Protein AF-A0A522B582-F1 (afdb_monomer_lite)

Structure (mmCIF, N/CA/C/O backbone):
data_AF-A0A522B582-F1
#
_entry.id   AF-A0A522B582-F1
#
loop_
_atom_site.group_PDB
_atom_site.id
_atom_site.type_symbol
_atom_site.label_atom_id
_atom_site.label_alt_id
_atom_site.label_comp_id
_atom_site.label_asym_id
_atom_site.label_entity_id
_atom_site.label_seq_id
_atom_site.pdbx_PDB_ins_code
_atom_site.Cartn_x
_atom_site.Cartn_y
_atom_site.Cartn_z
_atom_site.occupancy
_atom_site.B_iso_or_equiv
_atom_site.auth_seq_id
_atom_site.auth_comp_id
_atom_site.auth_asym_id
_atom_site.auth_atom_id
_atom_site.pdbx_PDB_model_num
ATOM 1 N N . MET A 1 1 ? -62.703 -6.800 95.169 1.00 40.50 1 MET A N 1
ATOM 2 C CA . MET A 1 1 ? -62.752 -8.039 94.359 1.00 40.50 1 MET A CA 1
ATOM 3 C C . MET A 1 1 ? -63.497 -7.688 93.080 1.00 40.50 1 MET A C 1
ATOM 5 O O . MET A 1 1 ? -64.578 -7.146 93.219 1.00 40.50 1 MET A O 1
ATOM 9 N N . SER A 1 2 ? -63.044 -7.850 91.840 1.00 41.62 2 SER A N 1
ATOM 10 C CA . SER A 1 2 ? -61.787 -8.288 91.223 1.00 41.62 2 SER A CA 1
ATOM 11 C C . SER A 1 2 ? -61.872 -7.915 89.722 1.00 41.62 2 SER A C 1
ATOM 13 O O . SER A 1 2 ? -62.967 -7.958 89.175 1.00 41.62 2 SER A O 1
ATOM 15 N N . THR A 1 3 ? -60.722 -7.594 89.100 1.00 45.06 3 THR A N 1
ATOM 16 C CA . THR A 1 3 ? -60.291 -7.873 87.692 1.00 45.06 3 THR A CA 1
ATOM 17 C C . THR A 1 3 ? -61.199 -7.471 86.508 1.00 45.06 3 THR A C 1
ATOM 19 O O . THR A 1 3 ? -62.309 -7.958 86.383 1.00 45.06 3 THR A O 1
ATOM 22 N N . SER A 1 4 ? -60.784 -6.545 85.628 1.00 48.09 4 SER A N 1
ATOM 23 C CA . SER A 1 4 ? -59.820 -6.662 84.495 1.00 48.09 4 SER A CA 1
ATOM 24 C C . SER A 1 4 ? -60.495 -7.023 83.161 1.00 48.09 4 SER A C 1
ATOM 26 O O . SER A 1 4 ? -61.128 -8.069 83.079 1.00 48.09 4 SER A O 1
ATOM 28 N N . CYS A 1 5 ? -60.291 -6.209 82.115 1.00 44.94 5 CYS A N 1
ATOM 29 C CA . CYS A 1 5 ? -59.642 -6.639 80.862 1.00 44.94 5 CYS A CA 1
ATOM 30 C C . CYS A 1 5 ? -59.528 -5.478 79.858 1.00 44.94 5 CYS A C 1
ATOM 32 O O . CYS A 1 5 ? -60.521 -4.912 79.407 1.00 44.94 5 CYS A O 1
ATOM 34 N N . SER A 1 6 ? -58.285 -5.161 79.497 1.00 48.84 6 SER A N 1
ATOM 35 C CA . SER A 1 6 ? -57.884 -4.317 78.375 1.00 48.84 6 SER A CA 1
ATOM 36 C C . SER A 1 6 ? -57.717 -5.176 77.113 1.00 48.84 6 SER A C 1
ATOM 38 O O . SER A 1 6 ? -57.029 -6.194 77.133 1.00 48.84 6 SER A O 1
ATOM 40 N N . GLY A 1 7 ? -58.335 -4.769 76.003 1.00 43.06 7 GLY A N 1
ATOM 41 C CA . GLY A 1 7 ? -58.133 -5.368 74.680 1.00 43.06 7 GLY A CA 1
ATOM 42 C C . GLY A 1 7 ? -57.286 -4.449 73.802 1.00 43.06 7 GLY A C 1
ATOM 43 O O . GLY A 1 7 ? -57.748 -3.380 73.414 1.00 43.06 7 GLY A O 1
ATOM 44 N N . GLY A 1 8 ? -56.046 -4.848 73.509 1.00 46.38 8 GLY A N 1
ATOM 45 C CA . GLY A 1 8 ? -55.185 -4.193 72.517 1.00 46.38 8 GLY A CA 1
ATOM 46 C C . GLY A 1 8 ? -55.428 -4.742 71.099 1.00 46.38 8 GLY A C 1
ATOM 47 O O . GLY A 1 8 ? -55.759 -5.922 70.963 1.00 46.38 8 GLY A O 1
ATOM 48 N N . PRO A 1 9 ? -55.273 -3.933 70.034 1.00 49.25 9 PRO A N 1
ATOM 49 C CA . PRO A 1 9 ? -55.568 -4.358 68.668 1.00 49.25 9 PRO A CA 1
ATOM 50 C C . PRO A 1 9 ? -54.479 -5.281 68.100 1.00 49.25 9 PRO A C 1
ATOM 52 O O . PRO A 1 9 ? -53.284 -4.993 68.154 1.00 49.25 9 PRO A O 1
ATOM 55 N N . SER A 1 10 ? -54.918 -6.401 67.527 1.00 47.91 10 SER A N 1
ATOM 56 C CA . SER A 1 10 ? -54.086 -7.417 66.885 1.00 47.91 10 SER A CA 1
ATOM 57 C C . SER A 1 10 ? -53.445 -6.891 65.595 1.00 47.91 10 SER A C 1
ATOM 59 O O . SER A 1 10 ? -54.134 -6.529 64.643 1.00 47.91 10 SER A O 1
ATOM 61 N N . GLY A 1 11 ? -52.111 -6.884 65.545 1.00 45.19 11 GLY A N 1
ATOM 62 C CA . GLY A 1 11 ? -51.347 -6.596 64.333 1.00 45.19 11 GLY A CA 1
ATOM 63 C C . GLY A 1 11 ? -51.534 -7.696 63.287 1.00 45.19 11 GLY A C 1
ATOM 64 O O . GLY A 1 11 ? -51.124 -8.837 63.495 1.00 45.19 11 GLY A O 1
ATOM 65 N N . ALA A 1 12 ? -52.144 -7.353 62.153 1.00 50.50 12 ALA A N 1
ATOM 66 C CA . ALA A 1 12 ? -52.315 -8.252 61.019 1.00 50.50 12 ALA A CA 1
ATOM 67 C C . ALA A 1 12 ? -50.949 -8.647 60.423 1.00 50.50 12 ALA A C 1
ATOM 69 O O . ALA A 1 12 ? -50.246 -7.839 59.811 1.00 50.50 12 ALA A O 1
ATOM 70 N N . THR A 1 13 ? -50.556 -9.907 60.593 1.00 55.69 13 THR A N 1
ATOM 71 C CA . THR A 1 13 ? -49.362 -10.487 59.978 1.00 55.69 13 THR A CA 1
ATOM 72 C C . THR A 1 13 ? -49.676 -10.912 58.539 1.00 55.69 13 THR A C 1
ATOM 74 O O . THR A 1 13 ? -50.497 -11.786 58.286 1.00 55.69 13 THR A O 1
ATOM 77 N N . LEU A 1 14 ? -49.026 -10.271 57.560 1.00 52.72 14 LEU A N 1
ATOM 78 C CA . LEU A 1 14 ? -49.115 -10.653 56.142 1.00 52.72 14 LEU A CA 1
ATOM 79 C C . LEU A 1 14 ? -48.757 -12.147 55.932 1.00 52.72 14 LEU A C 1
ATOM 81 O O . LEU A 1 14 ? -47.804 -12.618 56.562 1.00 52.72 14 LEU A O 1
ATOM 85 N N . PRO A 1 15 ? -49.439 -12.873 55.018 1.00 58.31 15 PRO A N 1
ATOM 86 C CA . PRO A 1 15 ? -49.222 -14.303 54.781 1.00 58.31 15 PRO A CA 1
ATOM 87 C C . PRO A 1 15 ? -47.786 -14.611 54.304 1.00 58.31 15 PRO A C 1
ATOM 89 O O . PRO A 1 15 ? -47.193 -13.805 53.575 1.00 58.31 15 PRO A O 1
ATOM 92 N N . PRO A 1 16 ? -47.214 -15.779 54.664 1.00 62.91 16 PRO A N 1
ATOM 93 C CA . PRO A 1 16 ? -45.794 -16.110 54.470 1.00 62.91 16 PRO A CA 1
ATOM 94 C C . PRO A 1 16 ? -45.323 -16.023 53.008 1.00 62.91 16 PRO A C 1
ATOM 96 O O . PRO A 1 16 ? -44.198 -15.595 52.751 1.00 62.91 16 PRO A O 1
ATOM 99 N N . MET A 1 17 ? -46.201 -16.307 52.039 1.00 62.75 17 MET A N 1
ATOM 100 C CA . MET A 1 17 ? -45.895 -16.199 50.603 1.00 62.75 17 MET A CA 1
ATOM 101 C C . MET A 1 17 ? -45.661 -14.752 50.139 1.00 62.75 17 MET A C 1
ATOM 103 O O . MET A 1 17 ? -44.809 -14.509 49.288 1.00 62.75 17 MET A O 1
ATOM 107 N N . ARG A 1 18 ? -46.357 -13.764 50.726 1.00 66.94 18 ARG A N 1
ATOM 108 C CA . ARG A 1 18 ? -46.139 -12.341 50.404 1.00 66.94 18 ARG A CA 1
ATOM 109 C C . ARG A 1 18 ? -44.820 -11.831 50.979 1.00 66.94 18 ARG A C 1
ATOM 111 O O . ARG A 1 18 ? -44.160 -11.020 50.343 1.00 66.94 18 ARG A O 1
ATOM 118 N N . ARG A 1 19 ? -44.412 -12.323 52.155 1.00 66.69 19 ARG A N 1
ATOM 119 C CA . ARG A 1 19 ? -43.117 -11.976 52.764 1.00 66.69 19 ARG A CA 1
ATOM 120 C C . ARG A 1 19 ? -41.945 -12.538 51.961 1.00 66.69 19 ARG A C 1
ATOM 122 O O . ARG A 1 19 ? -40.995 -11.801 51.719 1.00 66.69 19 ARG A O 1
ATOM 129 N N . ALA A 1 20 ? -42.044 -13.788 51.503 1.00 67.75 20 ALA A N 1
ATOM 130 C CA . ALA A 1 20 ? -41.040 -14.398 50.633 1.00 67.75 20 ALA A CA 1
ATOM 131 C C . ALA A 1 20 ? -40.915 -13.644 49.299 1.00 67.75 20 ALA A C 1
ATOM 133 O O . ALA A 1 20 ? -39.818 -13.229 48.950 1.00 67.75 20 ALA A O 1
ATOM 134 N N . LEU A 1 21 ? -42.034 -13.353 48.622 1.00 77.69 21 LEU A N 1
ATOM 135 C CA . LEU A 1 21 ? -42.037 -12.599 47.362 1.00 77.69 21 LEU A CA 1
ATOM 136 C C . LEU A 1 21 ? -41.421 -11.197 47.507 1.00 77.69 21 LEU A C 1
ATOM 138 O O . LEU A 1 21 ? -40.607 -10.790 46.682 1.00 77.69 21 LEU A O 1
ATOM 142 N N . VAL A 1 22 ? -41.780 -10.461 48.565 1.00 72.81 22 VAL A N 1
ATOM 143 C CA . VAL A 1 22 ? -41.224 -9.123 48.835 1.00 72.81 22 VAL A CA 1
ATOM 144 C C . VAL A 1 22 ? -39.727 -9.195 49.143 1.00 72.81 22 VAL A C 1
ATOM 146 O O . VAL A 1 22 ? -38.979 -8.319 48.711 1.00 72.81 22 VAL A O 1
ATOM 149 N N . LEU A 1 23 ? -39.272 -10.228 49.858 1.00 69.00 23 LEU A N 1
ATOM 150 C CA . LEU A 1 23 ? -37.853 -10.438 50.136 1.00 69.00 23 LEU A CA 1
ATOM 151 C C . LEU A 1 23 ? -37.077 -10.755 48.851 1.00 69.00 23 LEU A C 1
ATOM 153 O O . LEU A 1 23 ? -36.057 -10.120 48.601 1.00 69.00 23 LEU A O 1
ATOM 157 N N . THR A 1 24 ? -37.582 -11.663 48.010 1.00 66.06 24 THR A N 1
ATOM 158 C CA . THR A 1 24 ? -36.965 -11.991 46.717 1.00 66.06 24 THR A CA 1
ATOM 159 C C . THR A 1 24 ? -36.881 -10.754 45.828 1.00 66.06 24 THR A C 1
ATOM 161 O O . THR A 1 24 ? -35.805 -10.444 45.331 1.00 66.06 24 THR A O 1
ATOM 164 N N . LEU A 1 25 ? -37.966 -9.978 45.713 1.00 68.69 25 LEU A N 1
ATOM 165 C CA . LEU A 1 25 ? -37.990 -8.749 44.915 1.00 68.69 25 LEU A CA 1
ATOM 166 C C . LEU A 1 25 ? -36.967 -7.714 45.417 1.00 68.69 25 LEU A C 1
ATOM 168 O O . LEU A 1 25 ? -36.280 -7.089 44.613 1.00 68.69 25 LEU A O 1
ATOM 172 N N . ARG A 1 26 ? -36.831 -7.552 46.742 1.00 60.34 26 ARG A N 1
ATOM 173 C CA . ARG A 1 26 ? -35.836 -6.652 47.353 1.00 60.34 26 ARG A CA 1
ATOM 174 C C . ARG A 1 26 ? -34.407 -7.112 47.084 1.00 60.34 26 ARG A C 1
ATOM 176 O O . ARG A 1 26 ? -33.578 -6.286 46.721 1.00 60.34 26 ARG A O 1
ATOM 183 N N . VAL A 1 27 ? -34.122 -8.407 47.225 1.00 64.06 27 VAL A N 1
ATOM 184 C CA . VAL A 1 27 ? -32.792 -8.972 46.941 1.00 64.06 27 VAL A CA 1
ATOM 185 C C . VAL A 1 27 ? -32.438 -8.801 45.464 1.00 64.06 27 VAL A C 1
ATOM 187 O O . VAL A 1 27 ? -31.344 -8.335 45.150 1.00 64.06 27 VAL A O 1
ATOM 190 N N . THR A 1 28 ? -33.370 -9.087 44.551 1.00 72.44 28 THR A N 1
ATOM 191 C CA . THR A 1 28 ? -33.169 -8.876 43.111 1.00 72.44 28 THR A CA 1
ATOM 192 C C . THR A 1 28 ? -32.951 -7.400 42.777 1.00 72.44 28 THR A C 1
ATOM 194 O O . THR A 1 28 ? -32.063 -7.085 41.990 1.00 72.44 28 THR A O 1
ATOM 197 N N . ALA A 1 29 ? -33.701 -6.484 43.397 1.00 61.97 29 ALA A N 1
ATOM 198 C CA . ALA A 1 29 ? -33.530 -5.046 43.192 1.00 61.97 29 ALA A CA 1
ATOM 199 C C . ALA A 1 29 ? -32.166 -4.536 43.690 1.00 61.97 29 ALA A C 1
ATOM 201 O O . ALA A 1 29 ? -31.517 -3.758 42.995 1.00 61.97 29 ALA A O 1
ATOM 202 N N . VAL A 1 30 ? -31.700 -5.001 44.855 1.00 61.84 30 VAL A N 1
ATOM 203 C CA . VAL A 1 30 ? -30.366 -4.659 45.381 1.00 61.84 30 VAL A CA 1
ATOM 204 C C . VAL A 1 30 ? -29.268 -5.205 44.469 1.00 61.84 30 VAL A C 1
ATOM 206 O O . VAL A 1 30 ? -28.339 -4.474 44.139 1.00 61.84 30 VAL A O 1
ATOM 209 N N . LEU A 1 31 ? -29.389 -6.449 43.996 1.00 66.38 31 LEU A N 1
ATOM 210 C CA . LEU A 1 31 ? -28.423 -7.030 43.063 1.00 66.38 31 LEU A CA 1
ATOM 211 C C . LEU A 1 31 ? -28.389 -6.264 41.731 1.00 66.38 31 LEU A C 1
ATOM 213 O O . LEU A 1 31 ? -27.311 -5.979 41.213 1.00 66.38 31 LEU A O 1
ATOM 217 N N . ALA A 1 32 ? -29.554 -5.873 41.210 1.00 66.19 32 ALA A N 1
ATOM 218 C CA . ALA A 1 32 ? -29.654 -5.046 40.012 1.00 66.19 32 ALA A CA 1
ATOM 219 C C . ALA A 1 32 ? -29.005 -3.667 40.213 1.00 66.19 32 ALA A C 1
ATOM 221 O O . ALA A 1 32 ? -28.300 -3.198 39.322 1.00 66.19 32 ALA A O 1
ATOM 222 N N . LEU A 1 33 ? -29.182 -3.042 41.384 1.00 64.00 33 LEU A N 1
ATOM 223 C CA . LEU A 1 33 ? -28.538 -1.773 41.726 1.00 64.00 33 LEU A CA 1
ATOM 224 C C . LEU A 1 33 ? -27.015 -1.915 41.817 1.00 64.00 33 LEU A C 1
ATOM 226 O O . LEU A 1 33 ? -26.304 -1.068 41.291 1.00 64.00 33 LEU A O 1
ATOM 230 N N . VAL A 1 34 ? -26.504 -2.987 42.428 1.00 60.41 34 VAL A N 1
ATOM 231 C CA . VAL A 1 34 ? -25.058 -3.258 42.497 1.00 60.41 34 VAL A CA 1
ATOM 232 C C . VAL A 1 34 ? -24.473 -3.430 41.096 1.00 60.41 34 VAL A C 1
ATOM 234 O O . VAL A 1 34 ? -23.466 -2.803 40.778 1.00 60.41 34 VAL A O 1
ATOM 237 N N . VAL A 1 35 ? -25.127 -4.213 40.231 1.00 62.41 35 VAL A N 1
ATOM 238 C CA . VAL A 1 35 ? -24.711 -4.368 38.828 1.00 62.41 35 VAL A CA 1
ATOM 239 C C . VAL A 1 35 ? -24.776 -3.029 38.091 1.00 62.41 35 VAL A C 1
ATOM 241 O O . VAL A 1 35 ? -23.852 -2.710 37.347 1.00 62.41 35 VAL A O 1
ATOM 244 N N . ALA A 1 36 ? -25.813 -2.218 38.318 1.00 63.47 36 ALA A N 1
ATOM 245 C CA . ALA A 1 36 ? -25.959 -0.903 37.698 1.00 63.47 36 ALA A CA 1
ATOM 246 C C . ALA A 1 36 ? -24.872 0.087 38.151 1.00 63.47 36 ALA A C 1
ATOM 248 O O . ALA A 1 36 ? -24.271 0.741 37.305 1.00 63.47 36 ALA A O 1
ATOM 249 N N . VAL A 1 37 ? -24.578 0.167 39.453 1.00 66.62 37 VAL A N 1
ATOM 250 C CA . VAL A 1 37 ? -23.528 1.036 40.011 1.00 66.62 37 VAL A CA 1
ATOM 251 C C . VAL A 1 37 ? -22.146 0.582 39.547 1.00 66.62 37 VAL A C 1
ATOM 253 O O . VAL A 1 37 ? -21.366 1.411 39.087 1.00 66.62 37 VAL A O 1
ATOM 256 N N . TRP A 1 38 ? -21.851 -0.721 39.586 1.00 76.50 38 TRP A N 1
ATOM 257 C CA . TRP A 1 38 ? -20.585 -1.258 39.073 1.00 76.50 38 TRP A CA 1
ATOM 258 C C . TRP A 1 38 ? -20.436 -0.954 37.580 1.00 76.50 38 TRP A C 1
ATOM 260 O O . TRP A 1 38 ? -19.401 -0.452 37.151 1.00 76.50 38 TRP A O 1
ATOM 270 N N . THR A 1 39 ? -21.495 -1.157 36.792 1.00 68.56 39 THR A N 1
ATOM 271 C CA . THR A 1 39 ? -21.493 -0.806 35.366 1.00 68.56 39 THR A CA 1
ATOM 272 C C . THR A 1 39 ? -21.286 0.694 35.161 1.00 68.56 39 THR A C 1
ATOM 274 O O . THR A 1 39 ? -20.502 1.075 34.303 1.00 68.56 39 THR A O 1
ATOM 277 N N . ALA A 1 40 ? -21.927 1.559 35.951 1.00 71.19 40 ALA A N 1
ATOM 278 C CA . ALA A 1 40 ? -21.764 3.007 35.841 1.00 71.19 40 ALA A CA 1
ATOM 279 C C . ALA A 1 40 ? -20.323 3.452 36.139 1.00 71.19 40 ALA A C 1
ATOM 281 O O . ALA A 1 40 ? -19.753 4.214 35.362 1.00 71.19 40 ALA A O 1
ATOM 282 N N . VAL A 1 41 ? -19.714 2.933 37.211 1.00 73.25 41 VAL A N 1
ATOM 283 C CA . VAL A 1 41 ? -18.305 3.199 37.547 1.00 73.25 41 VAL A CA 1
ATOM 284 C C . VAL A 1 41 ? -17.384 2.701 36.435 1.00 73.25 41 VAL A C 1
ATOM 286 O O . VAL A 1 41 ? -16.516 3.447 35.988 1.00 73.25 41 VAL A O 1
ATOM 289 N N . ALA A 1 42 ? -17.611 1.480 35.937 1.00 76.06 42 ALA A N 1
ATOM 290 C CA . ALA A 1 42 ? -16.847 0.928 34.825 1.00 76.06 42 ALA A CA 1
ATOM 291 C C . ALA A 1 42 ? -16.945 1.826 33.581 1.00 76.06 42 ALA A C 1
ATOM 293 O O . ALA A 1 42 ? -15.919 2.196 33.023 1.00 76.06 42 ALA A O 1
ATOM 294 N N . MET A 1 43 ? -18.151 2.251 33.193 1.00 78.50 43 MET A N 1
ATOM 295 C CA . MET A 1 43 ? -18.382 3.084 32.007 1.00 78.50 43 MET A CA 1
ATOM 296 C C . MET A 1 43 ? -17.742 4.475 32.097 1.00 78.50 43 MET A C 1
ATOM 298 O O . MET A 1 43 ? -17.266 4.975 31.081 1.00 78.50 43 MET A O 1
ATOM 302 N N . VAL A 1 44 ? -17.712 5.102 33.281 1.00 81.06 44 VAL A N 1
ATOM 303 C CA . VAL A 1 44 ? -17.022 6.393 33.466 1.00 81.06 44 VAL A CA 1
ATOM 304 C C . VAL A 1 44 ? -15.519 6.223 33.290 1.00 81.06 44 VAL A C 1
ATOM 306 O O . VAL A 1 44 ? -14.923 6.971 32.529 1.00 81.06 44 VAL A O 1
ATOM 309 N N . THR A 1 45 ? -14.922 5.209 33.920 1.00 84.12 45 THR A N 1
ATOM 310 C CA . THR A 1 45 ? -13.485 4.949 33.749 1.00 84.12 45 THR A CA 1
ATOM 311 C C . THR A 1 45 ? -13.147 4.625 32.295 1.00 84.12 45 THR A C 1
ATOM 313 O O . THR A 1 45 ? -12.306 5.295 31.704 1.00 84.12 45 THR A O 1
ATOM 316 N N . 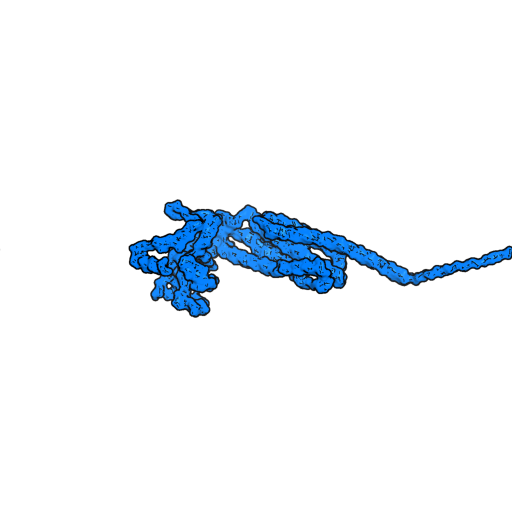VAL A 1 46 ? -13.915 3.721 31.670 1.00 88.56 46 VAL A N 1
ATOM 317 C CA . VAL A 1 46 ? -13.736 3.313 30.270 1.00 88.56 46 VAL A CA 1
ATOM 318 C C . VAL A 1 46 ? -13.780 4.511 29.329 1.00 88.56 46 VAL A C 1
ATOM 320 O O . VAL A 1 46 ? -13.032 4.546 28.361 1.00 88.56 46 VAL A O 1
ATOM 323 N N . ARG A 1 47 ? -14.624 5.512 29.598 1.00 88.69 47 ARG A N 1
ATOM 324 C CA . ARG A 1 47 ? -14.642 6.748 28.807 1.00 88.69 47 ARG A CA 1
ATOM 325 C C . ARG A 1 47 ? -13.288 7.459 28.839 1.00 88.69 47 ARG A C 1
ATOM 327 O O . ARG A 1 47 ? -12.822 7.881 27.786 1.00 88.69 47 ARG A O 1
ATOM 334 N N . ASP A 1 48 ? -12.686 7.599 30.014 1.00 88.62 48 ASP A N 1
ATOM 335 C CA . ASP A 1 48 ? -11.408 8.293 30.183 1.00 88.62 48 ASP A CA 1
ATOM 336 C C . ASP A 1 48 ? -10.246 7.483 29.592 1.00 88.62 48 ASP A C 1
ATOM 338 O O . ASP A 1 48 ? -9.328 8.062 29.015 1.00 88.62 48 ASP A O 1
ATOM 342 N N . GLU A 1 49 ? -10.283 6.150 29.704 1.00 90.94 49 GLU A N 1
ATOM 343 C CA . GLU A 1 49 ? -9.326 5.261 29.026 1.00 90.94 49 GLU A CA 1
ATOM 344 C C . GLU A 1 49 ? -9.456 5.349 27.496 1.00 90.94 49 GLU A C 1
ATOM 346 O O . GLU A 1 49 ? -8.455 5.480 26.799 1.00 90.94 49 GLU A O 1
ATOM 351 N N . LEU A 1 50 ? -10.678 5.343 26.952 1.00 90.69 50 LEU A N 1
ATOM 352 C CA . LEU A 1 50 ? -10.902 5.473 25.508 1.00 90.69 50 LEU A CA 1
ATOM 353 C C . LEU A 1 50 ? -10.519 6.857 24.972 1.00 90.69 50 LEU A C 1
ATOM 355 O O . LEU A 1 50 ? -10.048 6.952 23.842 1.00 90.69 50 LEU A O 1
ATOM 359 N N . ALA A 1 51 ? -10.697 7.917 25.764 1.00 90.94 51 ALA A N 1
ATOM 360 C CA . ALA A 1 51 ? -10.224 9.252 25.409 1.00 90.94 51 ALA A CA 1
ATOM 361 C C . ALA A 1 51 ? -8.691 9.291 25.333 1.00 90.94 51 ALA A C 1
ATOM 363 O O . ALA A 1 51 ? -8.150 9.690 24.309 1.00 90.94 51 ALA A O 1
ATOM 364 N N . ARG A 1 52 ? -7.993 8.773 26.354 1.00 93.19 52 ARG A N 1
ATOM 365 C CA . ARG A 1 52 ? -6.524 8.665 26.348 1.00 93.19 52 ARG A CA 1
ATOM 366 C C . ARG A 1 52 ? -6.005 7.796 25.204 1.00 93.19 52 ARG A C 1
ATOM 368 O O . ARG A 1 52 ? -5.030 8.163 24.557 1.00 93.19 52 ARG A O 1
ATOM 375 N N . ALA A 1 53 ? -6.670 6.675 24.926 1.00 91.00 53 ALA A N 1
ATOM 376 C CA . ALA A 1 53 ? -6.334 5.824 23.792 1.00 91.00 53 ALA A CA 1
ATOM 377 C C . ALA A 1 53 ? -6.468 6.570 22.461 1.00 91.00 53 ALA A C 1
ATOM 379 O O . ALA A 1 53 ? -5.593 6.460 21.609 1.00 91.00 53 ALA A O 1
ATOM 380 N N . ARG A 1 54 ? -7.547 7.340 22.286 1.00 90.44 54 ARG A N 1
ATOM 381 C CA . ARG A 1 54 ? -7.754 8.163 21.095 1.00 90.44 54 ARG A CA 1
ATOM 382 C C . ARG A 1 54 ? -6.668 9.228 20.955 1.00 90.44 54 ARG A C 1
ATOM 384 O O . ARG A 1 54 ? -6.091 9.329 19.881 1.00 90.44 54 ARG A O 1
ATOM 391 N N . ASP A 1 55 ? -6.364 9.965 22.018 1.00 93.06 55 ASP A N 1
ATOM 392 C CA . ASP A 1 55 ? -5.320 10.996 21.996 1.00 93.06 55 ASP A CA 1
ATOM 393 C C . ASP A 1 55 ? -3.951 10.384 21.642 1.00 93.06 55 ASP A C 1
ATOM 395 O O . ASP A 1 55 ? -3.186 10.950 20.863 1.00 93.06 55 ASP A O 1
ATOM 399 N N . ALA A 1 56 ? -3.654 9.186 22.160 1.00 88.69 56 ALA A N 1
ATOM 400 C CA . ALA A 1 56 ? -2.448 8.442 21.813 1.00 88.69 56 ALA A CA 1
ATOM 401 C C . ALA A 1 56 ? -2.446 7.961 20.349 1.00 88.69 56 ALA A C 1
ATOM 403 O O . ALA A 1 56 ? -1.402 8.005 19.705 1.00 88.69 56 ALA A O 1
ATOM 404 N N . LEU A 1 57 ? -3.590 7.547 19.791 1.00 86.69 57 LEU A N 1
ATOM 405 C CA . LEU A 1 57 ? -3.713 7.189 18.371 1.00 86.69 57 LEU A CA 1
ATOM 406 C C . LEU A 1 57 ? -3.554 8.402 17.446 1.00 86.69 57 LEU A C 1
ATOM 408 O O . LEU A 1 57 ? -2.868 8.303 16.431 1.00 86.69 57 LEU A O 1
ATOM 412 N N . GLU A 1 58 ? -4.136 9.547 17.807 1.00 87.25 58 GLU A N 1
ATOM 413 C CA . GLU A 1 58 ? -3.951 10.810 17.083 1.00 87.25 58 GLU A CA 1
ATOM 414 C C . GLU A 1 58 ? -2.470 11.228 17.119 1.00 87.25 58 GLU A C 1
ATOM 416 O O . GLU A 1 58 ? -1.875 11.490 16.075 1.00 87.25 58 GLU A O 1
ATOM 421 N N . ALA A 1 59 ? -1.817 11.146 18.283 1.00 88.31 59 ALA A N 1
ATOM 422 C CA . ALA A 1 59 ? -0.382 11.400 18.403 1.00 88.31 59 ALA A CA 1
ATOM 423 C C . ALA A 1 59 ? 0.486 10.394 17.623 1.00 88.31 59 ALA A C 1
ATOM 425 O O . ALA A 1 59 ? 1.528 10.774 17.096 1.00 88.31 59 ALA A O 1
ATOM 426 N N . ALA A 1 60 ? 0.080 9.122 17.530 1.00 82.31 60 ALA A N 1
ATOM 427 C CA . ALA A 1 60 ? 0.782 8.118 16.727 1.00 82.31 60 ALA A CA 1
ATOM 428 C C . ALA A 1 60 ? 0.715 8.438 15.228 1.00 82.31 60 ALA A C 1
ATOM 430 O O . ALA A 1 60 ? 1.679 8.197 14.504 1.00 82.31 60 ALA A O 1
ATOM 431 N N . ARG A 1 61 ? -0.417 8.981 14.768 1.00 78.62 61 ARG A N 1
ATOM 432 C CA . ARG A 1 61 ? -0.623 9.401 13.379 1.00 78.62 61 ARG A CA 1
ATOM 433 C C . ARG A 1 61 ? 0.217 10.625 13.014 1.00 78.62 61 ARG A C 1
ATOM 435 O O . ARG A 1 61 ? 0.740 10.680 11.905 1.00 78.62 61 ARG A O 1
ATOM 442 N N . ASP A 1 62 ? 0.348 11.567 13.941 1.00 87.06 62 ASP A N 1
ATOM 443 C CA . ASP A 1 62 ? 1.104 12.812 13.752 1.00 87.06 62 ASP A CA 1
ATOM 444 C C . ASP A 1 62 ? 2.600 12.670 14.104 1.00 87.06 62 ASP A C 1
ATOM 446 O O . ASP A 1 62 ? 3.360 13.641 14.046 1.00 87.06 62 ASP A O 1
ATOM 450 N N . ALA A 1 63 ? 3.038 11.464 14.476 1.00 83.62 63 ALA A N 1
ATOM 451 C CA . ALA A 1 63 ? 4.413 11.185 14.858 1.00 83.62 63 ALA A CA 1
ATOM 452 C C . ALA A 1 63 ? 5.388 11.419 13.693 1.00 83.62 63 ALA A C 1
ATOM 454 O O . ALA A 1 63 ? 5.160 11.018 12.551 1.00 83.62 63 ALA A O 1
ATOM 455 N N . SER A 1 64 ? 6.536 12.024 13.999 1.00 82.56 64 SER A N 1
ATOM 456 C CA . SER A 1 64 ? 7.570 12.358 13.008 1.00 82.56 64 SER A CA 1
ATOM 457 C C . SER A 1 64 ? 8.528 11.204 12.692 1.00 82.56 64 SER A C 1
ATOM 459 O O . SER A 1 64 ? 9.367 11.324 11.800 1.00 82.56 64 SER A O 1
ATOM 461 N N . SER A 1 65 ? 8.433 10.091 13.425 1.00 84.56 65 SER A N 1
ATOM 462 C CA . SER A 1 65 ? 9.262 8.899 13.233 1.00 84.56 65 SER A CA 1
ATOM 463 C C . SER A 1 65 ? 8.502 7.621 13.584 1.00 84.56 65 SER A C 1
ATOM 465 O O . SER A 1 65 ? 7.563 7.639 14.383 1.00 84.56 65 SER A O 1
ATOM 467 N N . THR A 1 66 ? 8.951 6.493 13.029 1.00 82.94 66 THR A N 1
ATOM 468 C CA . THR A 1 66 ? 8.425 5.152 13.334 1.00 82.94 66 THR A CA 1
ATOM 469 C C . THR A 1 66 ? 8.565 4.800 14.815 1.00 82.94 66 THR A C 1
ATOM 471 O O . THR A 1 66 ? 7.643 4.231 15.395 1.00 82.94 66 THR A O 1
ATOM 474 N N . ALA A 1 67 ? 9.678 5.192 15.442 1.00 86.94 67 ALA A N 1
ATOM 475 C CA . ALA A 1 67 ? 9.937 4.949 16.858 1.00 86.94 67 ALA A CA 1
ATOM 476 C C . ALA A 1 67 ? 8.948 5.694 17.774 1.00 86.94 67 ALA A C 1
ATOM 478 O O . ALA A 1 67 ? 8.394 5.090 18.693 1.00 86.94 67 ALA A O 1
ATOM 479 N N . ASP A 1 68 ? 8.683 6.981 17.512 1.00 87.88 68 ASP A N 1
ATOM 480 C CA . ASP A 1 68 ? 7.685 7.753 18.273 1.00 87.88 68 ASP A CA 1
ATOM 481 C C . ASP A 1 68 ? 6.279 7.173 18.063 1.00 87.88 68 ASP A C 1
ATOM 483 O O . ASP A 1 68 ? 5.589 6.862 19.035 1.00 87.88 68 ASP A O 1
ATOM 487 N N . ALA A 1 69 ? 5.897 6.879 16.814 1.00 85.00 69 ALA A N 1
ATOM 488 C CA . ALA A 1 69 ? 4.623 6.227 16.505 1.00 85.00 69 ALA A CA 1
ATOM 489 C C . ALA A 1 69 ? 4.446 4.906 17.278 1.00 85.00 69 ALA A C 1
ATOM 491 O O . ALA A 1 69 ? 3.381 4.643 17.838 1.00 85.00 69 ALA A O 1
ATOM 492 N N . GLN A 1 70 ? 5.498 4.089 17.378 1.00 89.44 70 GLN A N 1
ATOM 493 C CA . GLN A 1 70 ? 5.463 2.816 18.098 1.00 89.44 70 GLN A CA 1
ATOM 494 C C . GLN A 1 70 ? 5.266 2.987 19.611 1.00 89.44 70 GLN A C 1
ATOM 496 O O . GLN A 1 70 ? 4.535 2.197 20.222 1.00 89.44 70 GLN A O 1
ATOM 501 N N . VAL A 1 71 ? 5.870 4.011 20.222 1.00 92.44 71 VAL A N 1
ATOM 502 C CA . VAL A 1 71 ? 5.632 4.351 21.635 1.00 92.44 71 VAL A CA 1
ATOM 503 C C . VAL A 1 71 ? 4.167 4.739 21.839 1.00 92.44 71 VAL A C 1
ATOM 505 O O . VAL A 1 71 ? 3.495 4.159 22.690 1.00 92.44 71 VAL A O 1
ATOM 508 N N . ARG A 1 72 ? 3.630 5.630 20.999 1.00 89.56 72 ARG A N 1
ATOM 509 C CA . ARG A 1 72 ? 2.231 6.083 21.091 1.00 89.56 72 ARG A CA 1
ATOM 510 C C . ARG A 1 72 ? 1.218 4.960 20.875 1.00 89.56 72 ARG A C 1
ATOM 512 O O . ARG A 1 72 ? 0.237 4.869 21.610 1.00 89.56 72 ARG A O 1
ATOM 519 N N . LEU A 1 73 ? 1.471 4.053 19.930 1.00 89.38 73 LEU A N 1
ATOM 520 C CA . LEU A 1 73 ? 0.636 2.863 19.745 1.00 89.38 73 LEU A CA 1
ATOM 521 C C . LEU A 1 73 ? 0.695 1.922 20.951 1.00 89.38 73 LEU A C 1
ATOM 523 O O . LEU A 1 73 ? -0.308 1.296 21.278 1.00 89.38 73 LEU A O 1
ATOM 527 N N . THR A 1 74 ? 1.840 1.829 21.630 1.00 95.69 74 THR A N 1
ATOM 528 C CA . THR A 1 74 ? 1.969 1.029 22.858 1.00 95.69 74 THR A CA 1
ATOM 529 C C . THR A 1 74 ? 1.125 1.619 23.991 1.00 95.69 74 THR A C 1
ATOM 531 O O . THR A 1 74 ? 0.427 0.870 24.681 1.00 95.69 74 THR A O 1
ATOM 534 N N . ASP A 1 75 ? 1.124 2.945 24.140 1.00 94.19 75 ASP A N 1
ATOM 535 C CA . ASP A 1 75 ? 0.268 3.647 25.102 1.00 94.19 75 ASP A CA 1
ATOM 536 C C . ASP A 1 75 ? -1.218 3.419 24.783 1.00 94.19 75 ASP A C 1
ATOM 538 O O . ASP A 1 75 ? -1.983 2.985 25.648 1.00 94.19 75 ASP A O 1
ATOM 542 N N . ALA A 1 76 ? -1.621 3.610 23.522 1.00 90.62 76 ALA A N 1
ATOM 543 C CA . ALA A 1 76 ? -2.992 3.369 23.073 1.00 90.62 76 ALA A CA 1
ATOM 544 C C . ALA A 1 76 ? -3.440 1.916 23.308 1.00 90.62 76 ALA A C 1
ATOM 546 O O . ALA A 1 76 ? -4.544 1.668 23.796 1.00 90.62 76 ALA A O 1
ATOM 547 N N . GLU A 1 77 ? -2.582 0.944 22.990 1.00 95.38 77 GLU A N 1
ATOM 548 C CA . GLU A 1 77 ? -2.836 -0.485 23.191 1.00 95.38 77 GLU A CA 1
ATOM 549 C C . GLU A 1 77 ? -3.048 -0.809 24.676 1.00 95.38 77 GLU A C 1
ATOM 551 O O . GLU A 1 77 ? -3.959 -1.565 25.022 1.00 95.38 77 GLU A O 1
ATOM 556 N N . SER A 1 78 ? -2.243 -0.216 25.561 1.00 96.88 78 SER A N 1
ATOM 557 C CA . SER A 1 78 ? -2.382 -0.361 27.013 1.00 96.88 78 SER A CA 1
ATOM 558 C C . SER A 1 78 ? -3.739 0.155 27.504 1.00 96.88 78 SER A C 1
ATOM 560 O O . SER A 1 78 ? -4.479 -0.580 28.164 1.00 96.88 78 SER A O 1
ATOM 562 N N . GLU A 1 79 ? -4.119 1.375 27.115 1.00 94.56 79 GLU A N 1
ATOM 563 C CA . GLU A 1 79 ? -5.395 1.989 27.505 1.00 94.56 79 GLU A CA 1
ATOM 564 C C . GLU A 1 79 ? -6.603 1.198 26.972 1.00 94.56 79 GLU A C 1
ATOM 566 O O . GLU A 1 79 ? -7.565 0.933 27.699 1.00 94.56 79 GLU A O 1
ATOM 571 N N . LEU A 1 80 ? -6.530 0.719 25.726 1.00 93.50 80 LEU A N 1
ATOM 572 C CA . LEU A 1 80 ? -7.571 -0.110 25.112 1.00 93.50 80 LEU A CA 1
ATOM 573 C C . LEU A 1 80 ? -7.704 -1.480 25.787 1.00 93.50 80 LEU A C 1
ATOM 575 O O . LEU A 1 80 ? -8.824 -1.975 25.957 1.00 93.50 80 LEU A O 1
ATOM 579 N N . ARG A 1 81 ? -6.599 -2.096 26.225 1.00 95.56 81 ARG A N 1
ATOM 580 C CA . ARG A 1 81 ? -6.643 -3.339 27.016 1.00 95.56 81 ARG A CA 1
ATOM 581 C C . ARG A 1 81 ? -7.278 -3.134 28.381 1.00 95.56 81 ARG A C 1
ATOM 583 O O . ARG A 1 81 ? -8.065 -3.974 28.816 1.00 95.56 81 ARG A O 1
ATOM 590 N N . VAL A 1 82 ? -6.977 -2.023 29.050 1.00 93.88 82 VAL A N 1
ATOM 591 C CA . VAL A 1 82 ? -7.624 -1.686 30.325 1.00 93.88 82 VAL A CA 1
ATOM 592 C C . VAL A 1 82 ? -9.126 -1.476 30.117 1.00 93.88 82 VAL A C 1
ATOM 594 O O . VAL A 1 82 ? -9.928 -2.044 30.863 1.00 93.88 82 VAL A O 1
ATOM 597 N N . ALA A 1 83 ? -9.521 -0.732 29.081 1.00 91.25 83 ALA A N 1
ATOM 598 C CA . ALA A 1 83 ? -10.924 -0.478 28.760 1.00 91.25 83 ALA A CA 1
ATOM 599 C C . ALA A 1 83 ? -11.693 -1.773 28.433 1.00 91.25 83 ALA A C 1
ATOM 601 O O . ALA A 1 83 ? -12.745 -2.039 29.019 1.00 91.25 83 ALA A O 1
ATOM 602 N N . THR A 1 84 ? -11.159 -2.610 27.540 1.00 92.00 84 THR A N 1
ATOM 603 C CA . THR A 1 84 ? -11.770 -3.903 27.172 1.00 92.00 84 THR A CA 1
ATOM 604 C C . THR A 1 84 ? -11.857 -4.849 28.371 1.00 92.00 84 THR A C 1
ATOM 606 O O . THR A 1 84 ? -12.939 -5.357 28.664 1.00 92.00 84 THR A O 1
ATOM 609 N N . GLY A 1 85 ? -10.783 -4.985 29.156 1.00 91.44 85 GLY A N 1
ATOM 610 C CA . GLY A 1 85 ? -10.774 -5.812 30.366 1.00 91.44 85 GLY A CA 1
ATOM 611 C C . GLY A 1 85 ? -11.799 -5.377 31.420 1.00 91.44 85 GLY A C 1
ATOM 612 O O . GLY A 1 85 ? -12.392 -6.223 32.091 1.00 91.44 85 GLY A O 1
ATOM 613 N N . ARG A 1 86 ? -12.072 -4.070 31.554 1.00 89.94 86 ARG A N 1
ATOM 614 C CA . ARG A 1 86 ? -13.144 -3.548 32.426 1.00 89.94 86 ARG A CA 1
ATOM 615 C C . ARG A 1 86 ? -14.539 -3.883 31.898 1.00 89.94 86 ARG A C 1
ATOM 617 O O . ARG A 1 86 ? -15.419 -4.211 32.692 1.00 89.94 86 ARG A O 1
ATOM 624 N N . LEU A 1 87 ? -14.749 -3.821 30.584 1.00 88.75 87 LEU A N 1
ATOM 625 C CA . LEU A 1 87 ? -16.033 -4.136 29.940 1.00 88.75 87 LEU A CA 1
ATOM 626 C C . LEU A 1 87 ? -16.367 -5.636 29.954 1.00 88.75 87 LEU A C 1
ATOM 628 O O . LEU A 1 87 ? -17.544 -5.994 29.860 1.00 88.75 87 LEU A O 1
ATOM 632 N N . ASP A 1 88 ? -15.361 -6.492 30.122 1.00 88.62 88 ASP A N 1
ATOM 633 C CA . ASP A 1 88 ? -15.527 -7.943 30.245 1.00 88.62 88 ASP A CA 1
ATOM 634 C C . ASP A 1 88 ? -15.763 -8.412 31.693 1.00 88.62 88 ASP A C 1
ATOM 636 O O . ASP A 1 88 ? -16.076 -9.582 31.934 1.00 88.62 88 ASP A O 1
ATOM 640 N N . GLN A 1 89 ? -15.689 -7.508 32.679 1.00 88.31 89 GLN A N 1
ATOM 641 C CA . GLN A 1 89 ? -16.018 -7.834 34.067 1.00 88.31 89 GLN A CA 1
ATOM 642 C C . GLN A 1 89 ? -17.493 -8.258 34.223 1.00 88.31 89 GLN A C 1
ATOM 644 O O . GLN A 1 89 ? -18.361 -7.802 33.469 1.00 88.31 89 GLN A O 1
ATOM 649 N N . PRO A 1 90 ? -17.832 -9.074 35.246 1.00 84.94 90 PRO A N 1
ATOM 650 C CA . PRO A 1 90 ? -19.175 -9.636 35.402 1.00 84.94 90 PRO A CA 1
ATOM 651 C C . PRO A 1 90 ? -20.306 -8.599 35.405 1.00 84.94 90 PRO A C 1
ATOM 653 O O . PRO A 1 90 ? -21.363 -8.859 34.839 1.00 84.94 90 PRO A O 1
ATOM 656 N N . GLY A 1 91 ? -20.094 -7.420 36.003 1.00 84.62 91 GLY A N 1
ATOM 657 C CA . GLY A 1 91 ? -21.091 -6.343 36.041 1.00 84.62 91 GLY A CA 1
ATOM 658 C C . GLY A 1 91 ? -21.490 -5.858 34.638 1.00 84.62 91 GLY A C 1
ATOM 659 O O . GLY A 1 91 ? -22.622 -6.116 34.215 1.00 84.62 91 GLY A O 1
ATOM 660 N N . PRO A 1 92 ? -20.573 -5.223 33.883 1.00 84.38 92 PRO A N 1
ATOM 661 C CA . PRO A 1 92 ? -20.821 -4.808 32.502 1.00 84.38 92 PRO A CA 1
ATOM 662 C C . PRO A 1 92 ? -21.245 -5.957 31.576 1.00 84.38 92 PRO A C 1
ATOM 664 O O . PRO A 1 92 ? -22.155 -5.783 30.765 1.00 84.38 92 PRO A O 1
ATOM 667 N N . ALA A 1 93 ? -20.676 -7.157 31.732 1.00 84.94 93 ALA A N 1
ATOM 668 C CA . ALA A 1 93 ? -21.052 -8.327 30.937 1.00 84.94 93 ALA A CA 1
ATOM 669 C C . ALA A 1 93 ? -22.513 -8.766 31.165 1.00 84.94 93 ALA A C 1
ATOM 671 O O . ALA A 1 93 ? -23.190 -9.223 30.237 1.00 84.94 93 ALA A O 1
ATOM 672 N N . VAL A 1 94 ? -23.031 -8.632 32.390 1.00 83.81 94 VAL A N 1
ATOM 673 C CA . VAL A 1 94 ? -24.453 -8.856 32.694 1.00 83.81 94 VAL A CA 1
ATOM 674 C C . VAL A 1 94 ? -25.302 -7.701 32.159 1.00 83.81 94 VAL A C 1
ATOM 676 O O . VAL A 1 94 ? -26.314 -7.953 31.504 1.00 83.81 94 VAL A O 1
ATOM 679 N N . ALA A 1 95 ? -24.877 -6.449 32.352 1.00 83.19 95 ALA A N 1
ATOM 680 C CA . ALA A 1 95 ? -25.593 -5.273 31.854 1.00 83.19 95 ALA A CA 1
ATOM 681 C C . ALA A 1 95 ? -25.732 -5.265 30.320 1.00 83.19 95 ALA A C 1
ATOM 683 O O . ALA A 1 95 ? -26.780 -4.876 29.802 1.00 83.19 95 ALA A O 1
ATOM 684 N N . ALA A 1 96 ? -24.732 -5.782 29.598 1.00 85.38 96 ALA A N 1
ATOM 685 C CA . ALA A 1 96 ? -24.738 -5.956 28.145 1.00 85.38 96 ALA A CA 1
ATOM 686 C C . ALA A 1 96 ? -25.892 -6.837 27.626 1.00 85.38 96 ALA A C 1
ATOM 688 O O . ALA A 1 96 ? -26.237 -6.754 26.449 1.00 85.38 96 ALA A O 1
ATOM 689 N N . ARG A 1 97 ? -26.511 -7.665 28.481 1.00 86.81 97 ARG A N 1
ATOM 690 C CA . ARG A 1 97 ? -27.650 -8.528 28.119 1.00 86.81 97 ARG A CA 1
ATOM 691 C C . ARG A 1 97 ? -29.012 -7.840 28.260 1.00 86.81 97 ARG A C 1
ATOM 693 O O . ARG A 1 97 ? -30.024 -8.419 27.874 1.00 86.81 97 ARG A O 1
ATOM 700 N N . LEU A 1 98 ? -29.068 -6.627 28.814 1.00 85.88 98 LEU A N 1
ATOM 701 C CA . LEU A 1 98 ? -30.324 -5.904 29.016 1.00 85.88 98 LEU A CA 1
ATOM 702 C C . LEU A 1 98 ? -30.771 -5.182 27.728 1.00 85.88 98 LEU A C 1
ATOM 704 O O . LEU A 1 98 ? -29.944 -4.529 27.094 1.00 85.88 98 LEU A O 1
ATOM 708 N N . PRO A 1 99 ? -32.070 -5.191 27.358 1.00 80.06 99 PRO A N 1
ATOM 709 C CA . PRO A 1 99 ? -32.533 -4.672 26.063 1.00 80.06 99 PRO A CA 1
ATOM 710 C C . PRO A 1 99 ? -32.232 -3.189 25.799 1.00 80.06 99 PRO A C 1
ATOM 712 O O . PRO A 1 99 ? -32.065 -2.792 24.650 1.00 80.06 99 PRO A O 1
ATOM 715 N N . VAL A 1 100 ? -32.186 -2.358 26.845 1.00 78.19 100 VAL A N 1
ATOM 716 C CA . VAL A 1 100 ? -31.979 -0.903 26.726 1.00 78.19 100 VAL A CA 1
ATOM 717 C C . VAL A 1 100 ? -30.539 -0.536 27.078 1.00 78.19 100 VAL A C 1
ATOM 719 O O . VAL A 1 100 ? -29.801 -0.054 26.227 1.00 78.19 100 VAL A O 1
ATOM 722 N N . VAL A 1 101 ? -30.109 -0.839 28.306 1.00 81.31 101 VAL A N 1
ATOM 723 C CA . VAL A 1 101 ? -28.758 -0.516 28.803 1.00 81.31 101 VAL A CA 1
ATOM 724 C C . VAL A 1 101 ? -27.672 -1.298 28.061 1.00 81.31 101 VAL A C 1
ATOM 726 O O . VAL A 1 101 ? -26.591 -0.772 27.795 1.00 81.31 101 VAL A O 1
ATOM 729 N N . GLY A 1 102 ? -27.966 -2.540 27.675 1.00 85.75 102 GLY A N 1
ATOM 730 C CA . GLY A 1 102 ? -26.983 -3.425 27.070 1.00 85.75 102 GLY A CA 1
ATOM 731 C C . GLY A 1 102 ? -26.528 -2.992 25.684 1.00 85.75 102 GLY A C 1
ATOM 732 O O . GLY A 1 102 ? -25.396 -3.287 25.313 1.00 85.75 102 GLY A O 1
ATOM 733 N N . ARG A 1 103 ? -27.339 -2.214 24.951 1.00 88.25 103 ARG A N 1
ATOM 734 C CA . ARG A 1 103 ? -26.932 -1.657 23.651 1.00 88.25 103 ARG A CA 1
ATOM 735 C C . ARG A 1 103 ? -25.782 -0.666 23.785 1.00 88.25 103 ARG A C 1
ATOM 737 O O . ARG A 1 103 ? -24.860 -0.714 22.980 1.00 88.25 103 ARG A O 1
ATOM 744 N N . THR A 1 104 ? -25.811 0.185 24.809 1.00 89.50 104 THR A N 1
ATOM 745 C CA . THR A 1 104 ? -24.742 1.157 25.076 1.00 89.50 104 THR A CA 1
ATOM 746 C C . THR A 1 104 ? -23.449 0.447 25.469 1.00 89.50 104 THR A C 1
ATOM 748 O O . THR A 1 104 ? -22.397 0.744 24.912 1.00 89.50 104 THR A O 1
ATOM 751 N N . VAL A 1 105 ? -23.526 -0.537 26.374 1.00 89.69 105 VAL A N 1
ATOM 752 C CA . VAL A 1 105 ? -22.352 -1.323 26.794 1.00 89.69 105 VAL A CA 1
ATOM 753 C C . VAL A 1 105 ? -21.777 -2.120 25.619 1.00 89.69 105 VAL A C 1
ATOM 755 O O . VAL A 1 105 ? -20.566 -2.144 25.423 1.00 89.69 105 VAL A O 1
ATOM 758 N N . ALA A 1 106 ? -22.635 -2.739 24.801 1.00 91.06 106 ALA A N 1
ATOM 759 C CA . ALA A 1 106 ? -22.211 -3.476 23.615 1.00 91.06 106 ALA A CA 1
ATOM 760 C C . ALA A 1 106 ? -21.548 -2.567 22.573 1.00 91.06 106 ALA A C 1
ATOM 762 O O . ALA A 1 106 ? -20.528 -2.963 22.014 1.00 91.06 106 ALA A O 1
ATOM 763 N N . ALA A 1 107 ? -22.083 -1.362 22.346 1.00 92.38 107 ALA A N 1
ATOM 764 C CA . ALA A 1 107 ? -21.494 -0.400 21.422 1.00 92.38 107 ALA A CA 1
ATOM 765 C C . ALA A 1 107 ? -20.081 0.000 21.860 1.00 92.38 107 ALA A C 1
ATOM 767 O O . ALA A 1 107 ? -19.141 -0.169 21.091 1.00 92.38 107 ALA A O 1
ATOM 768 N N . VAL A 1 108 ? -19.911 0.411 23.122 1.00 92.56 108 VAL A N 1
ATOM 769 C CA . VAL A 1 108 ? -18.593 0.785 23.661 1.00 92.56 108 VAL A CA 1
ATOM 770 C C . VAL A 1 108 ? -17.614 -0.389 23.621 1.00 92.56 108 VAL A C 1
ATOM 772 O O . VAL A 1 108 ? -16.469 -0.212 23.214 1.00 92.56 108 VAL A O 1
ATOM 775 N N . ARG A 1 109 ? -18.062 -1.604 23.969 1.00 93.06 109 ARG A N 1
ATOM 776 C CA . ARG A 1 109 ? -17.214 -2.804 23.912 1.00 93.06 109 ARG A CA 1
ATOM 777 C C . ARG A 1 109 ? -16.745 -3.108 22.496 1.00 93.06 109 ARG A C 1
ATOM 779 O O . ARG A 1 109 ? -15.555 -3.306 22.300 1.00 93.06 109 ARG A O 1
ATOM 786 N N . ARG A 1 110 ? -17.647 -3.119 21.512 1.00 94.94 110 ARG A N 1
ATOM 787 C CA . ARG A 1 110 ? -17.281 -3.394 20.113 1.00 94.94 110 ARG A CA 1
ATOM 788 C C . ARG A 1 110 ? -16.329 -2.337 19.562 1.00 94.94 110 ARG A C 1
ATOM 790 O O . ARG A 1 110 ? -15.371 -2.702 18.894 1.00 94.94 110 ARG A O 1
ATOM 797 N N . THR A 1 111 ? -16.534 -1.063 19.901 1.00 94.31 111 THR A N 1
ATOM 798 C CA . THR A 1 111 ? -15.599 0.011 19.538 1.00 94.31 111 THR A CA 1
ATOM 799 C C . THR A 1 111 ? -14.221 -0.212 20.153 1.00 94.31 111 THR A C 1
ATOM 801 O O . THR A 1 111 ? -13.231 -0.181 19.430 1.00 94.31 111 THR A O 1
ATOM 804 N N . ALA A 1 112 ? -14.146 -0.498 21.456 1.00 95.44 112 ALA A N 1
ATOM 805 C CA . ALA A 1 112 ? -12.879 -0.743 22.141 1.00 95.44 112 ALA A CA 1
ATOM 806 C C . ALA A 1 112 ? -12.142 -1.975 21.583 1.00 95.44 112 ALA A C 1
ATOM 808 O O . ALA A 1 112 ? -10.935 -1.923 21.370 1.00 95.44 112 ALA A O 1
ATOM 809 N N . THR A 1 113 ? -12.859 -3.069 21.301 1.00 96.56 113 THR A N 1
ATOM 810 C CA . THR A 1 113 ? -12.281 -4.287 20.712 1.00 96.56 113 THR A CA 1
ATOM 811 C C . THR A 1 113 ? -11.783 -4.055 19.284 1.00 96.56 113 THR A C 1
ATOM 813 O O . THR A 1 113 ? -10.687 -4.502 18.953 1.00 96.56 113 THR A O 1
ATOM 816 N N . ALA A 1 114 ? -12.548 -3.347 18.447 1.00 94.44 114 ALA A N 1
ATOM 817 C CA . ALA A 1 114 ? -12.130 -3.010 17.087 1.00 94.44 114 ALA A CA 1
ATOM 818 C C . ALA A 1 114 ? -10.884 -2.114 17.096 1.00 94.44 114 ALA A C 1
ATOM 820 O O . ALA A 1 114 ? -9.881 -2.463 16.475 1.00 94.44 114 ALA A O 1
ATOM 821 N N . ALA A 1 115 ? -10.903 -1.034 17.884 1.00 93.12 115 ALA A N 1
ATOM 822 C CA . ALA A 1 115 ? -9.753 -0.151 18.046 1.00 93.12 115 ALA A CA 1
ATOM 823 C C . ALA A 1 115 ? -8.518 -0.917 18.546 1.00 93.12 115 ALA A C 1
ATOM 825 O O . ALA A 1 115 ? -7.448 -0.783 17.966 1.00 93.12 115 ALA A O 1
ATOM 826 N N . LEU A 1 116 ? -8.664 -1.789 19.553 1.00 96.31 116 LEU A N 1
ATOM 827 C CA . LEU A 1 116 ? -7.555 -2.608 20.052 1.00 96.31 116 LEU A CA 1
ATOM 828 C C . LEU A 1 116 ? -6.954 -3.497 18.955 1.00 96.31 116 LEU A C 1
ATOM 830 O O . LEU A 1 116 ? -5.734 -3.568 18.838 1.00 96.31 116 LEU A O 1
ATOM 834 N N . SER A 1 117 ? -7.792 -4.151 18.143 1.00 95.19 117 SER A N 1
ATOM 835 C CA . SER A 1 117 ? -7.314 -5.037 17.072 1.00 95.19 117 SER A CA 1
ATOM 836 C C . SER A 1 117 ? -6.477 -4.298 16.021 1.00 95.19 117 SER A C 1
ATOM 838 O O . SER A 1 117 ? -5.417 -4.791 15.629 1.00 95.19 117 SER A O 1
ATOM 840 N N . VAL A 1 118 ? -6.897 -3.084 15.650 1.00 90.12 118 VAL A N 1
ATOM 841 C CA . VAL A 1 118 ? -6.181 -2.217 14.705 1.00 90.12 118 VAL A CA 1
ATOM 842 C C . VAL A 1 118 ? -4.871 -1.724 15.308 1.00 90.12 118 VAL A C 1
ATOM 844 O O . VAL A 1 118 ? -3.827 -1.842 14.668 1.00 90.12 118 VAL A O 1
ATOM 847 N N . THR A 1 119 ? -4.894 -1.237 16.551 1.00 93.12 119 THR A N 1
ATOM 848 C CA . THR A 1 119 ? -3.700 -0.745 17.254 1.00 93.12 119 THR A CA 1
ATOM 849 C C . THR A 1 119 ? -2.641 -1.837 17.392 1.00 93.12 119 THR A C 1
ATOM 851 O O . THR A 1 119 ? -1.470 -1.611 17.083 1.00 93.12 119 THR A O 1
ATOM 854 N N . GLU A 1 120 ? -3.043 -3.051 17.782 1.00 94.19 120 GLU A N 1
ATOM 855 C CA . GLU A 1 120 ? -2.126 -4.189 17.863 1.00 94.19 120 GLU A CA 1
ATOM 856 C C . GLU A 1 120 ? -1.555 -4.580 16.492 1.00 94.19 120 GLU A C 1
ATOM 858 O O . GLU A 1 120 ? -0.396 -4.991 16.398 1.00 94.19 120 GLU A O 1
ATOM 863 N N . GLY A 1 121 ? -2.367 -4.499 15.433 1.00 88.12 121 GLY A N 1
ATOM 864 C CA . GLY A 1 121 ? -1.929 -4.724 14.057 1.00 88.12 121 GLY A CA 1
ATOM 865 C C . GLY A 1 121 ? -0.874 -3.704 13.634 1.00 88.12 121 GLY A C 1
ATOM 866 O O . GLY A 1 121 ? 0.238 -4.087 13.269 1.00 88.12 121 GLY A O 1
ATOM 867 N N . GLY A 1 122 ? -1.186 -2.414 13.776 1.00 86.38 122 GLY A N 1
ATOM 868 C CA . GLY A 1 122 ? -0.289 -1.310 13.438 1.00 86.38 122 GLY A CA 1
ATOM 869 C C . GLY A 1 122 ? 1.040 -1.377 14.187 1.00 86.38 122 GLY A C 1
ATOM 870 O O . GLY A 1 122 ? 2.099 -1.252 13.575 1.00 86.38 122 GLY A O 1
ATOM 871 N N . ARG A 1 123 ? 1.020 -1.676 15.493 1.00 91.56 123 ARG A N 1
ATOM 872 C CA . ARG A 1 123 ? 2.252 -1.792 16.286 1.00 91.56 123 ARG A CA 1
ATOM 873 C C . ARG A 1 123 ? 3.145 -2.936 15.806 1.00 91.56 123 ARG A C 1
ATOM 875 O O . ARG A 1 123 ? 4.361 -2.769 15.739 1.00 91.56 123 ARG A O 1
ATOM 882 N N . ARG A 1 124 ? 2.569 -4.101 15.481 1.00 91.88 124 ARG A N 1
ATOM 883 C CA . ARG A 1 124 ? 3.346 -5.243 14.969 1.00 91.88 124 ARG A CA 1
ATOM 884 C C . ARG A 1 124 ? 3.944 -4.937 13.595 1.00 91.88 124 ARG A C 1
ATOM 886 O O . ARG A 1 124 ? 5.124 -5.210 13.391 1.00 91.88 124 ARG A O 1
ATOM 893 N N . VAL A 1 125 ? 3.176 -4.304 12.707 1.00 89.88 125 VAL A N 1
ATOM 894 C CA . VAL A 1 125 ? 3.665 -3.852 11.395 1.00 89.88 125 VAL A CA 1
ATOM 895 C C . VAL A 1 125 ? 4.826 -2.868 11.554 1.00 89.88 125 VAL A C 1
ATOM 897 O O . VAL A 1 125 ? 5.883 -3.098 10.975 1.00 89.88 125 VAL A O 1
ATOM 900 N N . LEU A 1 126 ? 4.691 -1.833 12.393 1.00 87.06 126 LEU A N 1
ATOM 901 C CA . LEU A 1 126 ? 5.780 -0.879 12.642 1.00 87.06 126 LEU A CA 1
ATOM 902 C C . LEU A 1 126 ? 7.024 -1.554 13.223 1.00 87.06 126 LEU A C 1
ATOM 904 O O . LEU A 1 126 ? 8.131 -1.281 12.769 1.00 87.06 126 LEU A O 1
ATOM 908 N N . SER A 1 127 ? 6.852 -2.495 14.155 1.00 88.88 127 SER A N 1
ATOM 909 C CA . SER A 1 127 ? 7.989 -3.235 14.712 1.00 88.88 127 SER A CA 1
ATOM 910 C C . SER A 1 127 ? 8.715 -4.101 13.675 1.00 88.88 127 SER A C 1
ATOM 912 O O . SER A 1 127 ? 9.922 -4.294 13.783 1.00 88.88 127 SER A O 1
ATOM 914 N N . ALA A 1 128 ? 8.003 -4.604 12.659 1.00 89.19 128 ALA A N 1
ATOM 915 C CA . ALA A 1 128 ? 8.608 -5.349 11.558 1.00 89.19 128 ALA A CA 1
ATOM 916 C C . ALA A 1 128 ? 9.375 -4.427 10.594 1.00 89.19 128 ALA A C 1
ATOM 918 O O . ALA A 1 128 ? 10.395 -4.832 10.041 1.00 89.19 128 ALA A O 1
ATOM 919 N N . VAL A 1 129 ? 8.920 -3.181 10.420 1.00 85.56 129 VAL A N 1
ATOM 920 C CA . VAL A 1 129 ? 9.629 -2.163 9.627 1.00 85.56 129 VAL A CA 1
ATOM 921 C C . VAL A 1 129 ? 10.928 -1.741 10.325 1.00 85.56 129 VAL A C 1
ATOM 923 O O . VAL A 1 129 ? 11.984 -1.709 9.692 1.00 85.56 129 VAL A O 1
ATOM 926 N N . ASP A 1 130 ? 10.876 -1.487 11.635 1.00 83.19 130 ASP A N 1
ATOM 927 C CA . ASP A 1 130 ? 11.983 -0.933 12.431 1.00 83.19 130 ASP A CA 1
ATOM 928 C C . ASP A 1 130 ? 13.026 -1.975 12.890 1.00 83.19 130 ASP A C 1
ATOM 930 O O . ASP A 1 130 ? 13.807 -1.727 13.803 1.00 83.19 130 ASP A O 1
ATOM 934 N N . GLY A 1 131 ? 13.053 -3.160 12.270 1.00 72.44 131 GLY A N 1
ATOM 935 C CA . GLY A 1 131 ? 13.831 -4.341 12.678 1.00 72.44 131 GLY A CA 1
ATOM 936 C C . GLY A 1 131 ? 15.370 -4.241 12.659 1.00 72.44 131 GLY A C 1
ATOM 937 O O . GLY A 1 131 ? 16.022 -5.247 12.400 1.00 72.44 131 GLY A O 1
ATOM 938 N N . GLY A 1 132 ? 15.971 -3.077 12.936 1.00 67.00 132 GLY A N 1
ATOM 939 C CA . GLY A 1 132 ? 17.396 -2.942 13.264 1.00 67.00 132 GLY A CA 1
ATOM 940 C C . GLY A 1 132 ? 18.276 -2.245 12.222 1.00 67.00 132 GLY A C 1
ATOM 941 O O . GLY A 1 132 ? 19.488 -2.439 12.245 1.00 67.00 132 GLY A O 1
ATOM 942 N N . GLY A 1 133 ? 17.711 -1.448 11.307 1.00 78.75 133 GLY A N 1
ATOM 943 C CA . GLY A 1 133 ? 18.488 -0.681 10.319 1.00 78.75 133 GLY A CA 1
ATOM 944 C C . GLY A 1 133 ? 17.661 -0.199 9.121 1.00 78.75 133 GLY A C 1
ATOM 945 O O . GLY A 1 133 ? 16.463 -0.474 9.073 1.00 78.75 133 GLY A O 1
ATOM 946 N N . PRO A 1 134 ? 18.263 0.495 8.142 1.00 81.81 134 PRO A N 1
ATOM 947 C CA . PRO A 1 134 ? 17.554 0.927 6.938 1.00 81.81 134 PRO A CA 1
ATOM 948 C C . PRO A 1 134 ? 17.118 -0.272 6.075 1.00 81.81 134 PRO A C 1
ATOM 950 O O . PRO A 1 134 ? 17.803 -1.289 6.024 1.00 81.81 134 PRO A O 1
ATOM 953 N N . LEU A 1 135 ? 15.981 -0.146 5.375 1.00 84.44 135 LEU A N 1
ATOM 954 C CA . LEU A 1 135 ? 15.482 -1.161 4.426 1.00 84.44 135 LEU A CA 1
ATOM 955 C C . LEU A 1 135 ? 16.349 -1.293 3.166 1.00 84.44 135 LEU A C 1
ATOM 957 O O . LEU A 1 135 ? 16.263 -2.299 2.469 1.00 84.44 135 LEU A O 1
ATOM 961 N N . LEU A 1 136 ? 17.145 -0.267 2.870 1.00 85.38 136 LEU A N 1
ATOM 962 C CA . LEU A 1 136 ? 18.110 -0.223 1.782 1.00 85.38 136 LEU A CA 1
ATOM 963 C C . LEU A 1 136 ? 19.480 0.073 2.392 1.00 85.38 136 LEU A C 1
ATOM 965 O O . LEU A 1 136 ? 19.674 1.133 2.987 1.00 85.38 136 LEU A O 1
ATOM 969 N N . ALA A 1 137 ? 20.411 -0.859 2.238 1.00 84.44 137 ALA A N 1
ATOM 970 C CA . ALA A 1 137 ? 21.800 -0.711 2.654 1.00 84.44 137 ALA A CA 1
ATOM 971 C C . ALA A 1 137 ? 22.702 -1.236 1.536 1.00 84.44 137 ALA A C 1
ATOM 973 O O . ALA A 1 137 ? 22.381 -2.244 0.913 1.00 84.44 137 ALA A O 1
ATOM 974 N N . ASP A 1 138 ? 23.796 -0.527 1.250 1.00 82.44 138 ASP A N 1
ATOM 975 C CA . ASP A 1 138 ? 24.798 -0.939 0.256 1.00 82.44 138 ASP A CA 1
ATOM 976 C C . ASP A 1 138 ? 24.209 -1.296 -1.128 1.00 82.44 138 ASP A C 1
ATOM 978 O O . ASP A 1 138 ? 24.660 -2.218 -1.800 1.00 82.44 138 ASP A O 1
ATOM 982 N N . GLY A 1 139 ? 23.163 -0.573 -1.556 1.00 79.56 139 GLY A N 1
ATOM 983 C CA . GLY A 1 139 ? 22.495 -0.796 -2.846 1.00 79.56 139 GLY A CA 1
ATOM 984 C C . GLY A 1 139 ? 21.559 -2.010 -2.895 1.00 79.56 139 GLY A C 1
ATOM 985 O O . GLY A 1 139 ? 21.038 -2.327 -3.964 1.00 79.56 139 GLY A O 1
ATOM 986 N N . ARG A 1 140 ? 21.308 -2.668 -1.758 1.00 89.50 140 ARG A N 1
ATOM 987 C CA . ARG A 1 140 ? 20.442 -3.842 -1.645 1.00 89.50 140 ARG A CA 1
ATOM 988 C C . ARG A 1 140 ? 19.245 -3.596 -0.729 1.00 89.50 140 ARG A C 1
ATOM 990 O O . ARG A 1 140 ? 19.389 -3.097 0.386 1.00 89.50 140 ARG A O 1
ATOM 997 N N . VAL A 1 141 ? 18.059 -3.985 -1.194 1.00 91.81 141 VAL A N 1
ATOM 998 C CA . VAL A 1 141 ? 16.820 -3.940 -0.404 1.00 91.81 141 VAL A CA 1
ATOM 999 C C . VAL A 1 141 ? 16.668 -5.214 0.437 1.00 91.81 141 VAL A C 1
ATOM 1001 O O . VAL A 1 141 ? 16.814 -6.320 -0.078 1.00 91.81 141 VAL A O 1
ATOM 1004 N N . ASP A 1 142 ? 16.333 -5.078 1.721 1.00 92.12 142 ASP A N 1
ATOM 1005 C CA . ASP A 1 142 ? 16.104 -6.192 2.656 1.00 92.12 142 ASP A CA 1
ATOM 1006 C C . ASP A 1 142 ? 14.762 -6.901 2.365 1.00 92.12 142 ASP A C 1
ATOM 1008 O O . ASP A 1 142 ? 13.709 -6.574 2.923 1.00 92.12 142 ASP A O 1
ATOM 1012 N N . THR A 1 143 ? 14.781 -7.866 1.439 1.00 92.56 143 THR A N 1
ATOM 1013 C CA . THR A 1 143 ? 13.569 -8.573 0.981 1.00 92.56 143 THR A CA 1
ATOM 1014 C C . THR A 1 143 ? 12.945 -9.484 2.045 1.00 92.56 143 THR A C 1
ATOM 1016 O O . THR A 1 143 ? 11.729 -9.727 2.004 1.00 92.56 143 THR A O 1
ATOM 1019 N N . GLU A 1 144 ? 13.742 -9.955 3.011 1.00 91.50 144 GLU A N 1
ATOM 1020 C CA . GLU A 1 144 ? 13.291 -10.755 4.153 1.00 91.50 144 GLU A CA 1
ATOM 1021 C C . GLU A 1 144 ? 12.518 -9.893 5.151 1.00 91.50 144 GLU A C 1
ATOM 1023 O O . GLU A 1 144 ? 11.445 -10.286 5.617 1.00 91.50 144 GLU A O 1
ATOM 1028 N N . ARG A 1 145 ? 12.983 -8.671 5.424 1.00 91.81 145 ARG A N 1
ATOM 1029 C CA . ARG A 1 145 ? 12.220 -7.737 6.256 1.00 91.81 145 ARG A CA 1
ATOM 1030 C C . ARG A 1 145 ? 10.926 -7.309 5.588 1.00 91.81 145 ARG A C 1
ATOM 1032 O O . ARG A 1 145 ? 9.888 -7.267 6.246 1.00 91.81 145 ARG A O 1
ATOM 1039 N N . LEU A 1 146 ? 10.942 -7.082 4.274 1.00 93.50 146 LEU A N 1
ATOM 1040 C CA . LEU A 1 146 ? 9.704 -6.843 3.531 1.00 93.50 146 LEU A CA 1
ATOM 1041 C C . LEU A 1 146 ? 8.743 -8.041 3.628 1.00 93.50 146 LEU A C 1
ATOM 1043 O O . LEU A 1 146 ? 7.534 -7.833 3.714 1.00 93.50 146 LEU A O 1
ATOM 1047 N N . LEU A 1 147 ? 9.239 -9.287 3.667 1.00 95.25 147 LEU A N 1
ATOM 1048 C CA . LEU A 1 147 ? 8.393 -10.464 3.910 1.00 95.25 147 LEU A CA 1
ATOM 1049 C C . LEU A 1 147 ? 7.762 -10.420 5.305 1.00 95.25 147 LEU A C 1
ATOM 1051 O O . LEU A 1 147 ? 6.567 -10.681 5.441 1.00 95.25 147 LEU A O 1
ATOM 1055 N N . ALA A 1 148 ? 8.541 -10.083 6.334 1.00 94.81 148 ALA A N 1
ATOM 1056 C CA . ALA A 1 148 ? 8.034 -9.971 7.699 1.00 94.81 148 ALA A CA 1
ATOM 1057 C C . ALA A 1 148 ? 6.925 -8.908 7.803 1.00 94.81 148 ALA A C 1
ATOM 1059 O O . ALA A 1 148 ? 5.865 -9.178 8.371 1.00 94.81 148 ALA A O 1
ATOM 1060 N N . VAL A 1 149 ? 7.128 -7.739 7.184 1.00 93.69 149 VAL A N 1
ATOM 1061 C CA . VAL A 1 149 ? 6.123 -6.665 7.114 1.00 93.69 149 VAL A CA 1
ATOM 1062 C C . VAL A 1 149 ? 4.872 -7.129 6.362 1.00 93.69 149 VAL A C 1
ATOM 1064 O O . VAL A 1 149 ? 3.762 -6.936 6.856 1.00 93.69 149 VAL A O 1
ATOM 1067 N N . GLN A 1 150 ? 5.031 -7.794 5.211 1.00 95.88 150 GLN A N 1
ATOM 1068 C CA . GLN A 1 150 ? 3.913 -8.340 4.433 1.00 95.88 150 GLN A CA 1
ATOM 1069 C C . GLN A 1 150 ? 3.070 -9.301 5.278 1.00 95.88 150 GLN A C 1
ATOM 1071 O O . GLN A 1 150 ? 1.849 -9.179 5.329 1.00 95.88 150 GLN A O 1
ATOM 1076 N N . GLN A 1 151 ? 3.715 -10.237 5.975 1.00 96.94 151 GLN A N 1
ATOM 1077 C CA . GLN A 1 151 ? 3.013 -11.203 6.812 1.00 96.94 151 GLN A CA 1
ATOM 1078 C C . GLN A 1 151 ? 2.308 -10.542 8.005 1.00 96.94 151 GLN A C 1
ATOM 1080 O O . GLN A 1 151 ? 1.214 -10.969 8.373 1.00 96.94 151 GLN A O 1
ATOM 1085 N N . GLU A 1 152 ? 2.893 -9.511 8.623 1.00 95.81 152 GLU A N 1
ATOM 1086 C CA . GLU A 1 152 ? 2.207 -8.775 9.691 1.00 95.81 152 GLU A CA 1
ATOM 1087 C C . GLU A 1 152 ? 1.005 -7.981 9.174 1.00 95.81 152 GLU A C 1
ATOM 1089 O O . GLU A 1 152 ? -0.017 -7.958 9.858 1.00 95.81 152 GLU A O 1
ATOM 1094 N N . LEU A 1 153 ? 1.066 -7.419 7.961 1.00 93.50 153 LEU A N 1
ATOM 1095 C CA . LEU A 1 153 ? -0.089 -6.789 7.311 1.00 93.50 153 LEU A CA 1
ATOM 1096 C C . LEU A 1 153 ? -1.214 -7.806 7.052 1.00 93.50 153 LEU A C 1
ATOM 1098 O O . LEU A 1 153 ? -2.358 -7.551 7.422 1.00 93.50 153 LEU A O 1
ATOM 1102 N N . GLU A 1 154 ? -0.899 -8.992 6.516 1.00 97.69 154 GLU A N 1
ATOM 1103 C CA . GLU A 1 154 ? -1.881 -10.074 6.304 1.00 97.69 154 GLU A CA 1
ATOM 1104 C C . GLU A 1 154 ? -2.526 -10.519 7.626 1.00 97.69 154 GLU A C 1
ATOM 1106 O O . GLU A 1 154 ? -3.748 -10.650 7.737 1.00 97.69 154 GLU A O 1
ATOM 1111 N N . ARG A 1 155 ? -1.710 -10.710 8.672 1.00 97.94 155 ARG A N 1
ATOM 1112 C CA . ARG A 1 155 ? -2.199 -11.071 10.010 1.00 97.94 155 ARG A CA 1
ATOM 1113 C C . ARG A 1 155 ? -3.001 -9.941 10.654 1.00 97.94 155 ARG A C 1
ATOM 1115 O O . ARG A 1 155 ? -3.879 -10.227 11.466 1.00 97.94 155 ARG A O 1
ATOM 1122 N N . ALA A 1 156 ? -2.670 -8.679 10.389 1.00 92.38 156 ALA A N 1
ATOM 1123 C CA . ALA A 1 156 ? -3.407 -7.525 10.892 1.00 92.38 156 ALA A CA 1
ATOM 1124 C C . ALA A 1 156 ? -4.781 -7.425 10.220 1.00 92.38 156 ALA A C 1
ATOM 1126 O O . ALA A 1 156 ? -5.773 -7.290 10.933 1.00 92.38 156 ALA A O 1
ATOM 1127 N N . ALA A 1 157 ? -4.852 -7.597 8.896 1.00 94.81 157 ALA A N 1
ATOM 1128 C CA . ALA A 1 157 ? -6.107 -7.642 8.148 1.00 94.81 157 ALA A CA 1
ATOM 1129 C C . ALA A 1 157 ? -7.048 -8.725 8.707 1.00 94.81 157 ALA A C 1
ATOM 1131 O O . ALA A 1 157 ? -8.138 -8.415 9.190 1.00 94.81 157 ALA A O 1
ATOM 1132 N N . ALA A 1 158 ? -6.574 -9.975 8.781 1.00 97.81 158 ALA A N 1
ATOM 1133 C CA . ALA A 1 158 ? -7.377 -11.107 9.252 1.00 97.81 158 ALA A CA 1
ATOM 1134 C C . ALA A 1 158 ? -7.840 -10.971 10.717 1.00 97.81 158 ALA A C 1
ATOM 1136 O O . ALA A 1 158 ? -8.941 -11.389 11.074 1.00 97.81 158 ALA A O 1
ATOM 1137 N N . ARG A 1 159 ? -7.010 -10.391 11.598 1.00 96.50 159 ARG A N 1
ATOM 1138 C CA . ARG A 1 159 ? -7.370 -10.182 13.016 1.00 96.50 159 ARG A CA 1
ATOM 1139 C C . ARG A 1 159 ? -8.334 -9.016 13.230 1.00 96.50 159 ARG A C 1
ATOM 1141 O O . ARG A 1 159 ? -9.031 -9.003 14.243 1.00 96.50 159 ARG A O 1
ATOM 1148 N N . THR A 1 160 ? -8.365 -8.061 12.307 1.00 94.19 160 THR A N 1
ATOM 1149 C CA . THR A 1 160 ? -9.183 -6.844 12.398 1.00 94.19 160 THR A CA 1
ATOM 1150 C C . THR A 1 160 ? -10.571 -7.034 11.783 1.00 94.19 160 THR A C 1
ATOM 1152 O O . THR A 1 160 ? -11.533 -6.436 12.265 1.00 94.19 160 THR A O 1
ATOM 1155 N N . GLU A 1 161 ? -10.700 -7.906 10.777 1.00 97.31 161 GLU A N 1
ATOM 1156 C CA . GLU A 1 161 ? -11.943 -8.155 10.032 1.00 97.31 161 GLU A CA 1
ATOM 1157 C C . GLU A 1 161 ? -13.151 -8.421 10.949 1.00 97.31 161 GLU A C 1
ATOM 1159 O O . GLU A 1 161 ? -14.143 -7.694 10.909 1.00 97.31 161 GLU A O 1
ATOM 1164 N N . GLY A 1 162 ? -13.054 -9.409 11.846 1.00 98.00 162 GLY A N 1
ATOM 1165 C CA . GLY A 1 162 ? -14.147 -9.767 12.759 1.00 98.00 162 GLY A CA 1
ATOM 1166 C C . GLY A 1 162 ? -14.558 -8.637 13.722 1.00 98.00 162 GLY A C 1
ATOM 1167 O O . GLY A 1 162 ? -15.745 -8.300 13.792 1.00 98.00 162 GLY A O 1
ATOM 1168 N N . PRO A 1 163 ? -13.619 -8.042 14.485 1.00 97.25 163 PRO A N 1
ATOM 1169 C CA . PRO A 1 163 ? -13.905 -6.909 15.365 1.00 97.25 163 PRO A CA 1
ATOM 1170 C C . PRO A 1 163 ? -14.512 -5.690 14.658 1.00 97.25 163 PRO A C 1
ATOM 1172 O O . PRO A 1 163 ? -15.470 -5.110 15.179 1.00 97.25 163 PRO A O 1
ATOM 1175 N N . VAL A 1 164 ? -13.994 -5.316 13.483 1.00 96.31 164 VAL A N 1
ATOM 1176 C CA . VAL A 1 164 ? -14.505 -4.176 12.707 1.00 96.31 164 VAL A CA 1
ATOM 1177 C C . VAL A 1 164 ? -15.890 -4.478 12.148 1.00 96.31 164 VAL A C 1
ATOM 1179 O O . VAL A 1 164 ? -16.797 -3.676 12.360 1.00 96.31 164 VAL A O 1
ATOM 1182 N N . ALA A 1 165 ? -16.115 -5.654 11.556 1.00 97.94 165 ALA A N 1
ATOM 1183 C CA . ALA A 1 165 ? -17.443 -6.052 11.083 1.00 97.94 165 ALA A CA 1
ATOM 1184 C C . ALA A 1 165 ? -18.484 -6.011 12.217 1.00 97.94 165 ALA A C 1
ATOM 1186 O O . ALA A 1 165 ? -19.564 -5.441 12.068 1.00 97.94 165 ALA A O 1
ATOM 1187 N N . ALA A 1 166 ? -18.130 -6.513 13.407 1.00 97.12 166 ALA A N 1
ATOM 1188 C CA . ALA A 1 166 ? -19.012 -6.445 14.567 1.00 97.12 166 ALA A CA 1
ATOM 1189 C C . ALA A 1 166 ? -19.342 -4.996 14.977 1.00 97.12 166 ALA A C 1
ATOM 1191 O O . ALA A 1 166 ? -20.479 -4.718 15.374 1.00 97.12 166 ALA A O 1
ATOM 1192 N N . LEU A 1 167 ? -18.371 -4.078 14.917 1.00 96.12 167 LEU A N 1
ATOM 1193 C CA . LEU A 1 167 ? -18.587 -2.651 15.170 1.00 96.12 167 LEU A CA 1
ATOM 1194 C C . LEU A 1 167 ? -19.511 -2.022 14.116 1.00 96.12 167 LEU A C 1
ATOM 1196 O O . LEU A 1 167 ? -20.425 -1.286 14.491 1.00 96.12 167 LEU A O 1
ATOM 1200 N N . LEU A 1 168 ? -19.308 -2.310 12.831 1.00 96.62 168 LEU A N 1
ATOM 1201 C CA . LEU A 1 168 ? -20.131 -1.781 11.737 1.00 96.62 168 LEU A CA 1
ATOM 1202 C C . LEU A 1 168 ? -21.588 -2.266 11.836 1.00 96.62 168 LEU A C 1
ATOM 1204 O O . LEU A 1 168 ? -22.513 -1.468 11.702 1.00 96.62 168 LEU A O 1
ATOM 1208 N N . ASP A 1 169 ? -21.796 -3.523 12.232 1.00 95.81 169 ASP A N 1
ATOM 1209 C CA . ASP A 1 169 ? -23.121 -4.120 12.448 1.00 95.81 169 ASP A CA 1
ATOM 1210 C C . ASP A 1 169 ? -23.834 -3.637 13.727 1.00 95.81 169 ASP A C 1
ATOM 1212 O O . ASP A 1 169 ? -24.948 -4.075 14.036 1.00 95.81 169 ASP A O 1
ATOM 1216 N N . GLN A 1 170 ? -23.212 -2.777 14.540 1.00 91.81 170 GLN A N 1
ATOM 1217 C CA . GLN A 1 170 ? -23.792 -2.335 15.808 1.00 91.81 170 GLN A CA 1
ATOM 1218 C C . GLN A 1 170 ? -24.960 -1.350 15.587 1.00 91.81 170 GLN A C 1
ATOM 1220 O O . GLN A 1 170 ? -24.744 -0.214 15.156 1.00 91.81 170 GLN A O 1
ATOM 1225 N N . PRO A 1 171 ? -26.201 -1.692 15.991 1.00 89.69 171 PRO A N 1
ATOM 1226 C CA . PRO A 1 171 ? -27.329 -0.778 15.866 1.00 89.69 171 PRO A CA 1
ATOM 1227 C C . PRO A 1 171 ? -27.267 0.333 16.923 1.00 89.69 171 PRO A C 1
ATOM 1229 O O . PRO A 1 171 ? -27.128 0.072 18.123 1.00 89.69 171 PRO A O 1
ATOM 1232 N N . LEU A 1 172 ? -27.458 1.581 16.486 1.00 90.56 172 LEU A N 1
ATOM 1233 C CA . LEU A 1 172 ? -27.355 2.772 17.345 1.00 90.56 172 LEU A CA 1
ATOM 1234 C C . LEU A 1 172 ? -28.694 3.441 17.688 1.00 90.56 172 LEU A C 1
ATOM 1236 O O . LEU A 1 172 ? -28.713 4.382 18.473 1.00 90.56 172 LEU A O 1
ATOM 1240 N N . GLY A 1 173 ? -29.825 2.964 17.156 1.00 86.62 173 GLY A N 1
ATOM 1241 C CA . GLY A 1 173 ? -31.117 3.669 17.248 1.00 86.62 173 GLY A CA 1
ATOM 1242 C C . GLY A 1 173 ? -31.653 3.935 18.665 1.00 86.62 173 GLY A C 1
ATOM 1243 O O . GLY A 1 173 ? -32.440 4.855 18.852 1.00 86.62 173 GLY A O 1
ATOM 1244 N N . LEU A 1 174 ? -31.231 3.157 19.668 1.00 85.88 174 LEU A N 1
ATOM 1245 C CA . LEU A 1 174 ? -31.611 3.332 21.081 1.00 85.88 174 LEU A CA 1
ATOM 1246 C C . LEU A 1 174 ? -30.395 3.571 21.993 1.00 85.88 174 LEU A C 1
ATOM 1248 O O . LEU A 1 174 ? -30.499 3.453 23.213 1.00 85.88 174 LEU A O 1
ATOM 1252 N N . VAL A 1 175 ? -29.240 3.886 21.401 1.00 88.44 175 VAL A N 1
ATOM 1253 C CA . VAL A 1 175 ? -28.029 4.295 22.119 1.00 88.44 175 VAL A CA 1
ATOM 1254 C C . VAL A 1 175 ? -28.066 5.822 22.276 1.00 88.44 175 VAL A C 1
ATOM 1256 O O . VAL A 1 175 ? -28.309 6.516 21.289 1.00 88.44 175 VAL A O 1
ATOM 1259 N N . PRO A 1 176 ? -27.838 6.379 23.481 1.00 88.94 176 PRO A N 1
ATOM 1260 C CA . PRO A 1 176 ? -27.800 7.828 23.677 1.00 88.94 176 PRO A CA 1
ATOM 1261 C C . PRO A 1 176 ? -26.783 8.514 22.756 1.00 88.94 176 PRO A C 1
ATOM 1263 O O . PRO A 1 176 ? -25.691 7.982 22.557 1.00 88.94 176 PRO A O 1
ATOM 1266 N N . GLY A 1 177 ? -27.103 9.717 22.260 1.00 86.19 177 GLY A N 1
ATOM 1267 C CA . GLY A 1 177 ? -26.252 10.481 21.329 1.00 86.19 177 GLY A CA 1
ATOM 1268 C C . GLY A 1 177 ? -24.799 10.631 21.792 1.00 86.19 177 GLY A C 1
ATOM 1269 O O . GLY A 1 177 ? -23.881 10.400 21.016 1.00 86.19 177 GLY A O 1
ATOM 1270 N N . LEU A 1 178 ? -24.591 10.848 23.098 1.00 86.25 178 LEU A N 1
ATOM 1271 C CA . LEU A 1 178 ? -23.264 10.948 23.722 1.00 86.25 178 LEU A CA 1
ATOM 1272 C C . LEU A 1 178 ? -22.349 9.733 23.459 1.00 86.25 178 LEU A C 1
ATOM 1274 O O . LEU A 1 178 ? -21.132 9.874 23.488 1.00 86.25 178 LEU A O 1
ATOM 1278 N N . VAL A 1 179 ? -22.921 8.550 23.220 1.00 89.00 179 VAL A N 1
ATOM 1279 C CA . VAL A 1 179 ? -22.180 7.327 22.868 1.00 89.00 179 VAL A CA 1
ATOM 1280 C C . VAL A 1 179 ? -22.336 6.998 21.387 1.00 89.00 179 VAL A C 1
ATOM 1282 O O . VAL A 1 179 ? -21.375 6.582 20.750 1.00 89.00 179 VAL A O 1
ATOM 1285 N N . ALA A 1 180 ? -23.523 7.205 20.817 1.00 92.00 180 ALA A N 1
ATOM 1286 C CA . ALA A 1 180 ? -23.773 6.911 19.414 1.00 92.00 180 ALA A CA 1
ATOM 1287 C C . ALA A 1 180 ? -22.899 7.757 18.472 1.00 92.00 180 ALA A C 1
ATOM 1289 O O . ALA A 1 180 ? -22.405 7.220 17.487 1.00 92.00 180 ALA A O 1
ATOM 1290 N N . ASP A 1 181 ? -22.670 9.042 18.764 1.00 91.50 181 ASP A N 1
ATOM 1291 C CA . ASP A 1 181 ? -21.899 9.924 17.879 1.00 91.50 181 ASP A CA 1
ATOM 1292 C C . ASP A 1 181 ? -20.410 9.520 17.801 1.00 91.50 181 ASP A C 1
ATOM 1294 O O . ASP A 1 181 ? -19.927 9.327 16.680 1.00 91.50 181 ASP A O 1
ATOM 1298 N N . PRO A 1 182 ? -19.691 9.281 18.923 1.00 89.38 182 PRO A N 1
ATOM 1299 C CA . PRO A 1 182 ? -18.339 8.718 18.880 1.00 89.38 182 PRO A CA 1
ATOM 1300 C C . PRO A 1 182 ? -18.266 7.354 18.188 1.00 89.38 182 PRO A C 1
ATOM 1302 O O . PRO A 1 182 ? -17.344 7.112 17.415 1.00 89.38 182 PRO A O 1
ATOM 1305 N N . VAL A 1 183 ? -19.256 6.478 18.407 1.00 93.38 183 VAL A N 1
ATOM 1306 C CA . VAL A 1 183 ? -19.296 5.157 17.758 1.00 93.38 183 VAL A CA 1
ATOM 1307 C C . VAL A 1 183 ? -19.455 5.294 16.242 1.00 93.38 183 VAL A C 1
ATOM 1309 O O . VAL A 1 183 ? -18.757 4.600 15.512 1.00 93.38 183 VAL A O 1
ATOM 1312 N N . ARG A 1 184 ? -20.283 6.226 15.741 1.00 95.19 184 ARG A N 1
ATOM 1313 C CA . ARG A 1 184 ? -20.355 6.527 14.294 1.00 95.19 184 ARG A CA 1
ATOM 1314 C C . ARG A 1 184 ? -19.064 7.131 13.748 1.00 95.19 184 ARG A C 1
ATOM 1316 O O . ARG A 1 184 ? -18.788 7.001 12.559 1.00 95.19 184 ARG A O 1
ATOM 1323 N N . GLY A 1 185 ? -18.310 7.857 14.573 1.00 89.44 185 GLY A N 1
ATOM 1324 C CA . GLY A 1 185 ? -16.956 8.303 14.237 1.00 89.44 185 GLY A CA 1
ATOM 1325 C C . GLY A 1 185 ? -16.037 7.112 13.992 1.00 89.44 185 GLY A C 1
ATOM 1326 O O . GLY A 1 185 ? -15.532 6.961 12.887 1.00 89.44 185 GLY A O 1
ATOM 1327 N N . ALA A 1 186 ? -15.938 6.220 14.979 1.00 89.00 186 ALA A N 1
ATOM 1328 C CA . ALA A 1 186 ? -15.124 5.011 14.888 1.00 89.00 186 ALA A CA 1
ATOM 1329 C C . ALA A 1 186 ? -15.564 4.074 13.752 1.00 89.00 186 ALA A C 1
ATOM 1331 O O . ALA A 1 186 ? -14.717 3.515 13.070 1.00 89.00 186 ALA A O 1
ATOM 1332 N N . GLN A 1 187 ? -16.873 3.924 13.508 1.00 95.81 187 GLN A N 1
ATOM 1333 C CA . GLN A 1 187 ? -17.380 3.164 12.361 1.00 95.81 187 GLN A CA 1
ATOM 1334 C C . GLN A 1 187 ? -16.835 3.727 11.047 1.00 95.81 187 GLN A C 1
ATOM 1336 O O . GLN A 1 187 ? -16.306 2.965 10.261 1.00 95.81 187 GLN A O 1
ATOM 1341 N N . ARG A 1 188 ? -16.899 5.048 10.830 1.00 94.75 188 ARG A N 1
ATOM 1342 C CA . ARG A 1 188 ? -16.386 5.679 9.599 1.00 94.75 188 ARG A CA 1
ATOM 1343 C C . ARG A 1 188 ? -14.869 5.600 9.455 1.00 94.75 188 ARG A C 1
ATOM 1345 O O . ARG A 1 188 ? -14.385 5.570 8.337 1.00 94.75 188 ARG A O 1
ATOM 1352 N N . GLU A 1 189 ? -14.140 5.652 10.563 1.00 87.50 189 GLU A N 1
ATOM 1353 C CA . GLU A 1 189 ? -12.674 5.622 10.552 1.00 87.50 189 GLU A CA 1
ATOM 1354 C C . GLU A 1 189 ? -12.117 4.212 10.339 1.00 87.50 189 GLU A C 1
ATOM 1356 O O . GLU A 1 189 ? -11.061 4.056 9.736 1.00 87.50 189 GLU A O 1
ATOM 1361 N N . LEU A 1 190 ? -12.820 3.192 10.834 1.00 90.50 190 LEU A N 1
ATOM 1362 C CA . LEU A 1 190 ? -12.389 1.798 10.738 1.00 90.50 190 LEU A CA 1
ATOM 1363 C C . LEU A 1 190 ? -13.026 1.043 9.565 1.00 90.50 190 LEU A C 1
ATOM 1365 O O . LEU A 1 190 ? -12.601 -0.075 9.274 1.00 90.50 190 LEU A O 1
ATOM 1369 N N . ASP A 1 191 ? -14.029 1.627 8.907 1.00 94.31 191 ASP A N 1
ATOM 1370 C CA . ASP A 1 191 ? -14.610 1.086 7.678 1.00 94.31 191 ASP A CA 1
ATOM 1371 C C . ASP A 1 191 ? -13.535 0.984 6.587 1.00 94.31 191 ASP A C 1
ATOM 1373 O O . ASP A 1 191 ? -12.774 1.923 6.366 1.00 94.31 191 ASP A O 1
ATOM 1377 N N . GLY A 1 192 ? -13.433 -0.176 5.942 1.00 89.19 192 GLY A N 1
ATOM 1378 C CA . GLY A 1 192 ? -12.403 -0.462 4.935 1.00 89.19 192 GLY A CA 1
ATOM 1379 C C . GLY A 1 192 ? -10.994 -0.769 5.467 1.00 89.19 192 GLY A C 1
ATOM 1380 O O . GLY A 1 192 ? -10.196 -1.331 4.724 1.00 89.19 192 GLY A O 1
ATOM 1381 N N . MET A 1 193 ? -10.681 -0.524 6.748 1.00 85.56 193 MET A N 1
ATOM 1382 C CA . MET A 1 193 ? -9.328 -0.754 7.294 1.00 85.56 193 MET A CA 1
ATOM 1383 C C . MET A 1 193 ? -8.797 -2.193 7.072 1.00 85.56 193 MET A C 1
ATOM 1385 O O . MET A 1 193 ? -7.627 -2.341 6.714 1.00 85.56 193 MET A O 1
ATOM 1389 N N . PRO A 1 194 ? -9.589 -3.277 7.247 1.00 90.38 194 PRO A N 1
ATOM 1390 C CA . PRO A 1 194 ? -9.123 -4.630 6.922 1.00 90.38 194 PRO A CA 1
ATOM 1391 C C . PRO A 1 194 ? -8.736 -4.806 5.446 1.00 90.38 194 PRO A C 1
ATOM 1393 O O . PRO A 1 194 ? -7.719 -5.440 5.157 1.00 90.38 194 PRO A O 1
ATOM 1396 N N . ASP A 1 195 ? -9.514 -4.225 4.530 1.00 95.06 195 ASP A N 1
ATOM 1397 C CA . ASP A 1 195 ? -9.282 -4.308 3.085 1.00 95.06 195 ASP A CA 1
ATOM 1398 C C . ASP A 1 195 ? -8.064 -3.480 2.669 1.00 95.06 195 ASP A C 1
ATOM 1400 O O . ASP A 1 195 ? -7.272 -3.922 1.833 1.00 95.06 195 ASP A O 1
ATOM 1404 N N . ASP A 1 196 ? -7.855 -2.322 3.296 1.00 84.50 196 ASP A N 1
ATOM 1405 C CA . ASP A 1 196 ? -6.668 -1.490 3.097 1.00 84.50 196 ASP A CA 1
ATOM 1406 C C . ASP A 1 196 ? -5.397 -2.225 3.546 1.00 84.50 196 ASP A C 1
ATOM 1408 O O . ASP A 1 196 ? -4.403 -2.258 2.817 1.00 84.50 196 ASP A O 1
ATOM 1412 N N . LEU A 1 197 ? -5.431 -2.890 4.708 1.00 86.12 197 LEU A N 1
ATOM 1413 C CA . LEU A 1 197 ? -4.320 -3.714 5.201 1.00 86.12 197 LEU A CA 1
ATOM 1414 C C . LEU A 1 197 ? -4.036 -4.906 4.273 1.00 86.12 197 LEU A C 1
ATOM 1416 O O . LEU A 1 197 ? -2.874 -5.194 3.970 1.00 86.12 197 LEU A O 1
ATOM 1420 N N . ALA A 1 198 ? -5.080 -5.584 3.788 1.00 95.00 198 ALA A N 1
ATOM 1421 C CA . ALA A 1 198 ? -4.944 -6.679 2.829 1.00 95.00 198 ALA A CA 1
ATOM 1422 C C . ALA A 1 198 ? -4.383 -6.191 1.481 1.00 95.00 198 ALA A C 1
ATOM 1424 O O . ALA A 1 198 ? -3.518 -6.843 0.889 1.00 95.00 198 ALA A O 1
ATOM 1425 N N . SER A 1 199 ? -4.821 -5.018 1.023 1.00 91.75 199 SER A N 1
ATOM 1426 C CA . SER A 1 199 ? -4.331 -4.372 -0.196 1.00 91.75 199 SER A CA 1
ATOM 1427 C C . SER A 1 199 ? -2.870 -3.951 -0.058 1.00 91.75 199 SER A C 1
ATOM 1429 O O . SER A 1 199 ? -2.079 -4.185 -0.971 1.00 91.75 199 SER A O 1
ATOM 1431 N N . ALA A 1 200 ? -2.472 -3.413 1.098 1.00 82.44 200 ALA A N 1
ATOM 1432 C CA . ALA A 1 200 ? -1.083 -3.086 1.403 1.00 82.44 200 ALA A CA 1
ATOM 1433 C C . ALA A 1 200 ? -0.190 -4.338 1.397 1.00 82.44 200 ALA A C 1
ATOM 1435 O O . ALA A 1 200 ? 0.890 -4.321 0.805 1.00 82.44 200 ALA A O 1
ATOM 1436 N N . ALA A 1 201 ? -0.654 -5.448 1.982 1.00 93.50 201 ALA A N 1
ATOM 1437 C CA . ALA A 1 201 ? 0.053 -6.726 1.912 1.00 93.50 201 ALA A CA 1
ATOM 1438 C C . ALA A 1 201 ? 0.207 -7.230 0.467 1.00 93.50 201 ALA A C 1
ATOM 1440 O O . ALA A 1 201 ? 1.294 -7.654 0.069 1.00 93.50 201 ALA A O 1
ATOM 1441 N N . ALA A 1 202 ? -0.858 -7.165 -0.336 1.00 95.31 202 ALA A N 1
ATOM 1442 C CA . ALA A 1 202 ? -0.821 -7.570 -1.740 1.00 95.31 202 ALA A CA 1
ATOM 1443 C C . ALA A 1 202 ? 0.123 -6.685 -2.573 1.00 95.31 202 ALA A C 1
ATOM 1445 O O . ALA A 1 202 ? 0.902 -7.200 -3.375 1.00 95.31 202 ALA A O 1
ATOM 1446 N N . GLY A 1 203 ? 0.102 -5.369 -2.344 1.00 88.25 203 GLY A N 1
ATOM 1447 C CA . GLY A 1 203 ? 1.023 -4.424 -2.970 1.00 88.25 203 GLY A CA 1
ATOM 1448 C C . GLY A 1 203 ? 2.478 -4.723 -2.609 1.00 88.25 203 GLY A C 1
ATOM 1449 O O . GLY A 1 203 ? 3.328 -4.804 -3.494 1.00 88.25 203 GLY A O 1
ATOM 1450 N N . LEU A 1 204 ? 2.760 -4.976 -1.328 1.00 91.06 204 LEU A N 1
ATOM 1451 C CA . LEU A 1 204 ? 4.104 -5.320 -0.869 1.00 91.06 204 LEU A CA 1
ATOM 1452 C C . LEU A 1 204 ? 4.595 -6.653 -1.444 1.00 91.06 204 LEU A C 1
ATOM 1454 O O . LEU A 1 204 ? 5.771 -6.770 -1.785 1.00 91.06 204 LEU A O 1
ATOM 1458 N N . ARG A 1 205 ? 3.703 -7.635 -1.622 1.00 95.31 205 ARG A N 1
ATOM 1459 C CA . ARG A 1 205 ? 4.025 -8.872 -2.344 1.00 95.31 205 ARG A CA 1
ATOM 1460 C C . ARG A 1 205 ? 4.484 -8.573 -3.772 1.00 95.31 205 ARG A C 1
ATOM 1462 O O . ARG A 1 205 ? 5.554 -9.021 -4.158 1.00 95.31 205 ARG A O 1
ATOM 1469 N N . GLY A 1 206 ? 3.746 -7.738 -4.509 1.00 92.25 206 GLY A N 1
ATOM 1470 C CA . GLY A 1 206 ? 4.138 -7.319 -5.859 1.00 92.25 206 GLY A CA 1
ATOM 1471 C C . GLY A 1 206 ? 5.487 -6.590 -5.900 1.00 92.25 206 GLY A C 1
ATOM 1472 O O . GLY A 1 206 ? 6.308 -6.856 -6.775 1.00 92.25 206 GLY A O 1
ATOM 1473 N N . VAL A 1 207 ? 5.762 -5.718 -4.923 1.00 90.88 207 VAL A N 1
ATOM 1474 C CA . VAL A 1 207 ? 7.074 -5.058 -4.791 1.00 90.88 207 VAL A CA 1
ATOM 1475 C C . VAL A 1 207 ? 8.184 -6.084 -4.556 1.00 90.88 207 VAL A C 1
ATOM 1477 O O . VAL A 1 207 ? 9.212 -6.032 -5.226 1.00 90.88 207 VAL A O 1
ATOM 1480 N N . ARG A 1 208 ? 7.986 -7.042 -3.644 1.00 94.19 208 ARG A N 1
ATOM 1481 C CA . ARG A 1 208 ? 8.960 -8.114 -3.374 1.00 94.19 208 ARG A CA 1
ATOM 1482 C C . ARG A 1 208 ? 9.205 -8.995 -4.597 1.00 94.19 208 ARG A C 1
ATOM 1484 O O . ARG A 1 208 ? 10.351 -9.372 -4.841 1.00 94.19 208 ARG A O 1
ATOM 1491 N N . ASP A 1 209 ? 8.162 -9.277 -5.373 1.00 93.50 209 ASP A N 1
ATOM 1492 C CA . ASP A 1 209 ? 8.272 -10.041 -6.613 1.00 93.50 209 ASP A CA 1
ATOM 1493 C C . ASP A 1 209 ? 9.177 -9.318 -7.610 1.00 93.50 209 ASP A C 1
ATOM 1495 O O . ASP A 1 209 ? 10.112 -9.937 -8.115 1.00 93.50 209 ASP A O 1
ATOM 1499 N N . VAL A 1 210 ? 8.968 -8.012 -7.833 1.00 91.81 210 VAL A N 1
ATOM 1500 C CA . VAL A 1 210 ? 9.820 -7.167 -8.699 1.00 91.81 210 VAL A CA 1
ATOM 1501 C C . VAL A 1 210 ? 11.250 -7.063 -8.164 1.00 91.81 210 VAL A C 1
ATOM 1503 O O . VAL A 1 210 ? 12.199 -7.081 -8.945 1.00 91.81 210 VAL A O 1
ATOM 1506 N N . LEU A 1 211 ? 11.419 -7.025 -6.839 1.00 93.88 211 LEU A N 1
ATOM 1507 C CA . LEU A 1 211 ? 12.725 -7.059 -6.171 1.00 93.88 211 LEU A CA 1
ATOM 1508 C C . LEU A 1 211 ? 13.403 -8.440 -6.209 1.00 93.88 211 LEU A C 1
ATOM 1510 O O . LEU A 1 211 ? 14.449 -8.647 -5.591 1.00 93.88 211 LEU A O 1
ATOM 1514 N N . GLY A 1 212 ? 12.814 -9.401 -6.916 1.00 95.12 212 GLY A N 1
ATOM 1515 C CA . GLY A 1 212 ? 13.378 -10.722 -7.121 1.00 95.12 212 GLY A CA 1
ATOM 1516 C C . GLY A 1 212 ? 13.586 -11.516 -5.837 1.00 95.12 212 GLY A C 1
ATOM 1517 O O . GLY A 1 212 ? 14.573 -12.244 -5.728 1.00 95.12 212 GLY A O 1
ATOM 1518 N N . ALA A 1 213 ? 12.678 -11.362 -4.866 1.00 95.00 213 ALA A N 1
ATOM 1519 C CA . ALA A 1 213 ? 12.751 -12.051 -3.578 1.00 95.00 213 ALA A CA 1
ATOM 1520 C C . ALA A 1 213 ? 12.683 -13.585 -3.718 1.00 95.00 213 ALA A C 1
ATOM 1522 O O . ALA A 1 213 ? 13.363 -14.300 -2.991 1.00 95.00 213 ALA A O 1
ATOM 1523 N N . GLU A 1 214 ? 11.879 -14.100 -4.655 1.00 91.62 214 GLU A N 1
ATOM 1524 C CA . GLU A 1 214 ? 11.730 -15.550 -4.878 1.00 91.62 214 GLU A CA 1
ATOM 1525 C C . GLU A 1 214 ? 12.554 -16.064 -6.066 1.00 91.62 214 GLU A C 1
ATOM 1527 O O . GLU A 1 214 ? 13.085 -17.175 -6.042 1.00 91.62 214 GLU A O 1
ATOM 1532 N N . ARG A 1 215 ? 12.668 -15.255 -7.122 1.00 94.75 215 ARG A N 1
ATOM 1533 C CA . ARG A 1 215 ? 13.435 -15.562 -8.334 1.00 94.75 215 ARG A CA 1
ATOM 1534 C C . ARG A 1 215 ? 14.052 -14.295 -8.898 1.00 94.75 215 ARG A C 1
ATOM 1536 O O . ARG A 1 215 ? 13.504 -13.217 -8.710 1.00 94.75 215 ARG A O 1
ATOM 1543 N N . ALA A 1 216 ? 15.138 -14.433 -9.653 1.00 95.69 216 ALA A N 1
ATOM 1544 C CA . ALA A 1 216 ? 15.670 -13.306 -10.407 1.00 95.69 216 ALA A CA 1
ATOM 1545 C C . ALA A 1 216 ? 14.614 -12.767 -11.393 1.00 95.69 216 ALA A C 1
ATOM 1547 O O . ALA A 1 216 ? 13.914 -13.547 -12.052 1.00 95.69 216 ALA A O 1
ATOM 1548 N N . GLN A 1 217 ? 14.519 -11.444 -11.479 1.00 96.12 217 GLN A N 1
ATOM 1549 C CA . GLN A 1 217 ? 13.645 -10.720 -12.396 1.00 96.12 217 GLN A CA 1
ATOM 1550 C C . GLN A 1 217 ? 14.480 -9.980 -13.428 1.00 96.12 217 GLN A C 1
ATOM 1552 O O . GLN A 1 217 ? 15.512 -9.400 -13.093 1.00 96.12 217 GLN A O 1
ATOM 1557 N N . THR A 1 218 ? 14.008 -9.956 -14.668 1.00 96.19 218 THR A N 1
ATOM 1558 C CA . THR A 1 218 ? 14.565 -9.108 -15.724 1.00 96.19 218 THR A CA 1
ATOM 1559 C C . THR A 1 218 ? 13.757 -7.821 -15.821 1.00 96.19 218 THR A C 1
ATOM 1561 O O . THR A 1 218 ? 12.544 -7.856 -16.017 1.00 96.19 218 THR A O 1
ATOM 1564 N N . LEU A 1 219 ? 14.421 -6.676 -15.716 1.00 95.38 219 LEU A N 1
ATOM 1565 C CA . LEU A 1 219 ? 13.812 -5.354 -15.802 1.00 95.38 219 LEU A CA 1
ATOM 1566 C C . LEU A 1 219 ? 14.267 -4.634 -17.075 1.00 95.38 219 LEU A C 1
ATOM 1568 O O . LEU A 1 219 ? 15.416 -4.766 -17.503 1.00 95.38 219 LEU A O 1
ATOM 1572 N N . LEU A 1 220 ? 13.377 -3.824 -17.646 1.00 95.44 220 LEU A N 1
ATOM 1573 C CA . LEU A 1 220 ? 13.759 -2.744 -18.557 1.00 95.44 220 LEU A CA 1
ATOM 1574 C C . LEU A 1 220 ? 13.555 -1.406 -17.856 1.00 95.44 220 LEU A C 1
ATOM 1576 O O . LEU A 1 220 ? 12.439 -1.076 -17.464 1.00 95.44 220 LEU A O 1
ATOM 1580 N N . ILE A 1 221 ? 14.633 -0.647 -17.712 1.00 94.56 221 ILE A N 1
ATOM 1581 C CA . ILE A 1 221 ? 14.611 0.723 -17.204 1.00 94.56 221 ILE A CA 1
ATOM 1582 C C . ILE A 1 221 ? 14.599 1.644 -18.415 1.00 94.56 221 ILE A C 1
ATOM 1584 O O . ILE A 1 221 ? 15.482 1.553 -19.261 1.00 94.56 221 ILE A O 1
ATOM 1588 N N . LEU A 1 222 ? 13.601 2.509 -18.513 1.00 94.12 222 LEU A N 1
ATOM 1589 C CA . LEU A 1 222 ? 13.391 3.412 -19.636 1.00 94.12 222 LEU A CA 1
ATOM 1590 C C . LEU A 1 222 ? 13.599 4.835 -19.166 1.00 94.12 222 LEU A C 1
ATOM 1592 O O . LEU A 1 222 ? 13.043 5.222 -18.139 1.00 94.12 222 LEU A O 1
ATOM 1596 N N . LEU A 1 223 ? 14.359 5.603 -19.937 1.00 91.00 223 LEU A N 1
ATOM 1597 C CA . LEU A 1 223 ? 14.522 7.026 -19.705 1.00 91.00 223 LEU A CA 1
ATOM 1598 C C . LEU A 1 223 ? 13.666 7.803 -20.699 1.00 91.00 223 LEU A C 1
ATOM 1600 O O . LEU A 1 223 ? 13.849 7.720 -21.919 1.00 91.00 223 LEU A O 1
ATOM 1604 N N . GLU A 1 224 ? 12.718 8.547 -20.148 1.00 91.75 224 GLU A N 1
ATOM 1605 C CA . GLU A 1 224 ? 11.855 9.450 -20.882 1.00 91.75 224 GLU A CA 1
ATOM 1606 C C . GLU A 1 224 ? 12.438 10.854 -20.900 1.00 91.75 224 GLU A C 1
ATOM 1608 O O . GLU A 1 224 ? 12.823 11.425 -19.877 1.00 91.75 224 GLU A O 1
ATOM 1613 N N . ASN A 1 225 ? 12.444 11.442 -22.087 1.00 87.31 225 ASN A N 1
ATOM 1614 C CA . ASN A 1 225 ? 12.757 12.840 -22.256 1.00 87.31 225 ASN A CA 1
ATOM 1615 C C . ASN A 1 225 ? 11.466 13.661 -22.334 1.00 87.31 225 ASN A C 1
ATOM 1617 O O . ASN A 1 225 ? 10.738 13.610 -23.328 1.00 87.31 225 ASN A O 1
ATOM 1621 N N . ASN A 1 226 ? 11.218 14.464 -21.299 1.00 88.69 226 ASN A N 1
ATOM 1622 C CA . ASN A 1 226 ? 10.045 15.333 -21.208 1.00 88.69 226 ASN A CA 1
ATOM 1623 C C . ASN A 1 226 ? 10.031 16.474 -22.254 1.00 88.69 226 ASN A C 1
ATOM 1625 O O . ASN A 1 226 ? 8.996 17.114 -22.422 1.00 88.69 226 ASN A O 1
ATOM 1629 N N . ALA A 1 227 ? 11.138 16.742 -22.967 1.00 84.19 227 ALA A N 1
ATOM 1630 C CA . ALA A 1 227 ? 11.206 17.770 -24.016 1.00 84.19 227 ALA A CA 1
ATOM 1631 C C . ALA A 1 227 ? 10.358 17.427 -25.256 1.00 84.19 227 ALA A C 1
ATOM 1633 O O . ALA A 1 227 ? 9.924 18.324 -25.976 1.00 84.19 227 ALA A O 1
ATOM 1634 N N . GLU A 1 228 ? 10.084 16.142 -25.495 1.00 86.19 228 GLU A N 1
ATOM 1635 C CA . GLU A 1 228 ? 9.122 15.696 -26.503 1.00 86.19 228 GLU A CA 1
ATOM 1636 C C . GLU A 1 228 ? 8.055 14.836 -25.827 1.00 86.19 228 GLU A C 1
ATOM 1638 O O . GLU A 1 228 ? 8.265 13.661 -25.533 1.00 86.19 228 GLU A O 1
ATOM 1643 N N . LEU A 1 229 ? 6.892 15.431 -25.563 1.00 87.81 229 LEU A N 1
ATOM 1644 C CA . LEU A 1 229 ? 5.837 14.767 -24.806 1.00 87.81 229 LEU A CA 1
ATOM 1645 C C . LEU A 1 229 ? 5.206 13.595 -25.572 1.00 87.81 229 LEU A C 1
ATOM 1647 O O . LEU A 1 229 ? 4.921 13.646 -26.776 1.00 87.81 229 LEU A O 1
ATOM 1651 N N . ARG A 1 230 ? 4.923 12.546 -24.804 1.00 91.56 230 ARG A N 1
ATOM 1652 C CA . ARG A 1 230 ? 4.119 11.378 -25.174 1.00 91.56 230 ARG A CA 1
ATOM 1653 C C . ARG A 1 230 ? 3.098 11.112 -24.071 1.00 91.56 230 ARG A C 1
ATOM 1655 O O . ARG A 1 230 ? 3.063 11.833 -23.076 1.00 91.56 230 ARG A O 1
ATOM 1662 N N . GLY A 1 231 ? 2.252 10.100 -24.255 1.00 90.00 231 GLY A N 1
ATOM 1663 C CA . GLY A 1 231 ? 1.163 9.807 -23.325 1.00 90.00 231 GLY A CA 1
ATOM 1664 C C . GLY A 1 231 ? 1.639 9.564 -21.891 1.00 90.00 231 GLY A C 1
ATOM 1665 O O . GLY A 1 231 ? 0.946 9.952 -20.957 1.00 90.00 231 GLY A O 1
ATOM 1666 N N . THR A 1 232 ? 2.814 8.960 -21.717 1.00 90.50 232 THR A N 1
ATOM 1667 C CA . THR A 1 232 ? 3.371 8.580 -20.408 1.00 90.50 232 THR A CA 1
ATOM 1668 C C . THR A 1 232 ? 4.231 9.653 -19.732 1.00 90.50 232 THR A C 1
ATOM 1670 O O . THR A 1 232 ? 4.534 9.489 -18.557 1.00 90.50 232 THR A O 1
ATOM 1673 N N . GLY A 1 233 ? 4.549 10.767 -20.408 1.00 88.19 233 GLY A N 1
ATOM 1674 C CA . GLY A 1 233 ? 5.292 11.891 -19.812 1.00 88.19 233 GLY A CA 1
ATOM 1675 C C . GLY A 1 233 ? 6.442 12.437 -20.661 1.00 88.19 233 GLY A C 1
ATOM 1676 O O . GLY A 1 233 ? 6.750 13.626 -20.584 1.00 88.19 233 GLY A O 1
ATOM 1677 N N . GLY A 1 234 ? 7.032 11.619 -21.527 1.00 90.31 234 GLY A N 1
ATOM 1678 C CA . GLY A 1 234 ? 8.107 12.026 -22.434 1.00 90.31 234 GLY A CA 1
ATOM 1679 C C . GLY A 1 234 ? 8.407 10.953 -23.470 1.00 90.31 234 GLY A C 1
ATOM 1680 O O . GLY A 1 234 ? 7.848 9.867 -23.416 1.00 90.31 234 GLY A O 1
ATOM 1681 N N . ILE A 1 235 ? 9.262 11.225 -24.447 1.00 91.38 235 ILE A N 1
ATOM 1682 C CA . ILE A 1 235 ? 9.658 10.225 -25.446 1.00 91.38 235 ILE A CA 1
ATOM 1683 C C . ILE A 1 235 ? 10.700 9.270 -24.856 1.00 91.38 235 ILE A C 1
ATOM 1685 O O . ILE A 1 235 ? 11.653 9.719 -24.224 1.00 91.38 235 ILE A O 1
ATOM 1689 N N . VAL A 1 236 ? 10.559 7.960 -25.086 1.00 91.31 236 VAL A N 1
ATO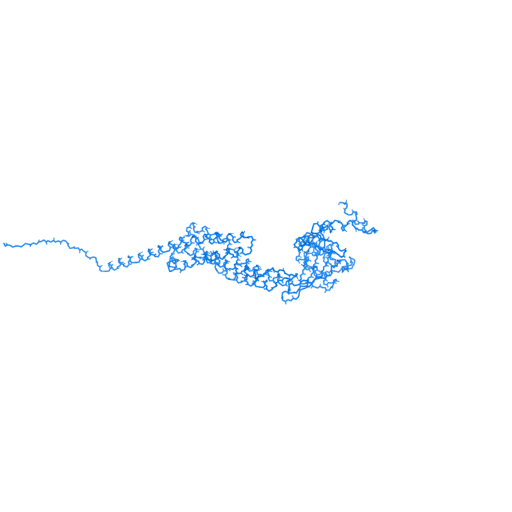M 1690 C CA . VAL A 1 236 ? 11.599 6.991 -24.701 1.00 91.31 236 VAL A CA 1
ATOM 1691 C C . VAL A 1 236 ? 12.780 7.137 -25.647 1.00 91.31 236 VAL A C 1
ATOM 1693 O O . VAL A 1 236 ? 12.634 6.919 -26.850 1.00 91.31 236 VAL A O 1
ATOM 1696 N N . THR A 1 237 ? 13.944 7.505 -25.123 1.00 87.50 237 THR A N 1
ATOM 1697 C CA . THR A 1 237 ? 15.158 7.690 -25.936 1.00 87.50 237 THR A CA 1
ATOM 1698 C C . THR A 1 237 ? 16.233 6.667 -25.623 1.00 87.50 237 THR A C 1
ATOM 1700 O O . THR A 1 237 ? 16.961 6.252 -26.517 1.00 87.50 237 THR A O 1
ATOM 1703 N N . VAL A 1 238 ? 16.319 6.247 -24.366 1.00 91.00 238 VAL A N 1
ATOM 1704 C CA . VAL A 1 238 ? 17.375 5.372 -23.868 1.00 91.00 238 VAL A CA 1
ATOM 1705 C C . VAL A 1 238 ? 16.747 4.331 -22.952 1.00 91.00 238 VAL A C 1
ATOM 1707 O O . VAL A 1 238 ? 15.785 4.618 -22.234 1.00 91.00 238 VAL A O 1
ATOM 1710 N N . PHE A 1 239 ? 17.291 3.121 -22.961 1.00 93.69 239 PHE A N 1
ATOM 1711 C CA . PHE A 1 239 ? 16.896 2.070 -22.034 1.00 93.69 239 PHE A CA 1
ATOM 1712 C C . PHE A 1 239 ? 18.110 1.349 -21.451 1.00 93.69 239 PHE A C 1
ATOM 1714 O O . PHE A 1 239 ? 19.187 1.358 -22.033 1.00 93.69 239 PHE A O 1
ATOM 1721 N N . ALA A 1 240 ? 17.930 0.690 -20.312 1.00 93.88 240 ALA A N 1
ATOM 1722 C CA . ALA A 1 240 ? 18.877 -0.273 -19.774 1.00 93.88 240 ALA A CA 1
ATOM 1723 C C . ALA A 1 240 ? 18.161 -1.576 -19.439 1.00 93.88 240 ALA A C 1
ATOM 1725 O O . ALA A 1 240 ? 17.023 -1.598 -18.962 1.00 93.88 240 ALA A O 1
ATOM 1726 N N . ARG A 1 241 ? 18.864 -2.682 -19.662 1.00 95.19 241 ARG A N 1
ATOM 1727 C CA . ARG A 1 241 ? 18.478 -3.993 -19.142 1.00 95.19 241 ARG A CA 1
ATOM 1728 C C . ARG A 1 241 ? 19.009 -4.110 -17.724 1.00 95.19 241 ARG A C 1
ATOM 1730 O O . ARG A 1 241 ? 20.165 -3.779 -17.477 1.00 95.19 241 ARG A O 1
ATOM 1737 N N . ALA A 1 242 ? 18.198 -4.612 -16.809 1.00 94.31 242 ALA A N 1
ATOM 1738 C CA . ALA A 1 242 ? 18.642 -4.882 -15.454 1.00 94.31 242 ALA A CA 1
ATOM 1739 C C . ALA A 1 242 ? 18.179 -6.259 -14.986 1.00 94.31 242 ALA A C 1
ATOM 1741 O O . ALA A 1 242 ? 17.192 -6.800 -15.480 1.00 94.31 242 ALA A O 1
ATOM 1742 N N . THR A 1 243 ? 18.915 -6.842 -14.049 1.00 95.88 243 THR A N 1
ATOM 1743 C CA . THR A 1 243 ? 18.486 -8.037 -13.322 1.00 95.88 243 THR A CA 1
ATOM 1744 C C . THR A 1 243 ? 18.357 -7.676 -11.857 1.00 95.88 243 THR A C 1
ATOM 1746 O O . THR A 1 243 ? 19.259 -7.055 -11.305 1.00 95.88 243 THR A O 1
ATOM 1749 N N . VAL A 1 244 ? 17.254 -8.067 -11.225 1.00 95.69 244 VAL A N 1
ATOM 1750 C CA . VAL A 1 244 ? 17.097 -7.932 -9.776 1.00 95.69 244 VAL A CA 1
ATOM 1751 C C . VAL A 1 244 ? 16.999 -9.309 -9.154 1.00 95.69 244 VAL A C 1
ATOM 1753 O O . VAL A 1 244 ? 16.223 -10.149 -9.613 1.00 95.69 244 VAL A O 1
ATOM 1756 N N . ARG A 1 245 ? 17.786 -9.557 -8.110 1.00 96.00 245 ARG A N 1
ATOM 1757 C CA . ARG A 1 245 ? 17.724 -10.795 -7.335 1.00 96.00 245 ARG A CA 1
ATOM 1758 C C . ARG A 1 245 ? 17.954 -10.477 -5.873 1.00 96.00 245 ARG A C 1
ATOM 1760 O O . ARG A 1 245 ? 18.968 -9.880 -5.538 1.00 96.00 245 ARG A O 1
ATOM 1767 N N . ASP A 1 246 ? 17.042 -10.928 -5.018 1.00 94.44 246 ASP A N 1
ATOM 1768 C CA . ASP A 1 246 ? 17.175 -10.794 -3.567 1.00 94.44 246 ASP A CA 1
ATOM 1769 C C . ASP A 1 246 ? 17.447 -9.335 -3.130 1.00 94.44 246 ASP A C 1
ATOM 1771 O O . ASP A 1 246 ? 18.296 -9.041 -2.286 1.00 94.44 246 ASP A O 1
ATOM 1775 N N . GLY A 1 247 ? 16.741 -8.403 -3.783 1.00 94.06 247 GLY A N 1
ATOM 1776 C CA . GLY A 1 247 ? 16.832 -6.965 -3.541 1.00 94.06 247 GLY A CA 1
ATOM 1777 C C . GLY A 1 247 ? 18.073 -6.275 -4.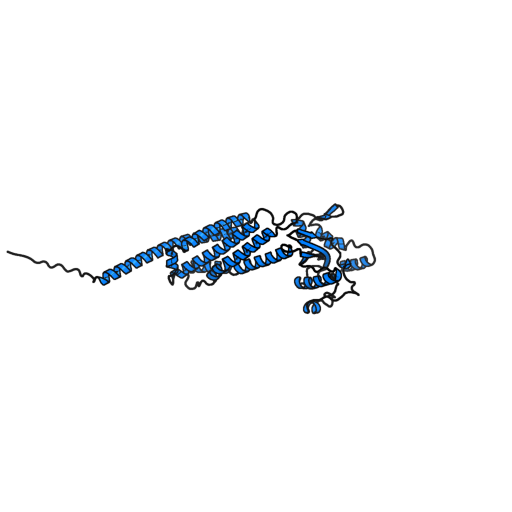108 1.00 94.06 247 GLY A C 1
ATOM 1778 O O . GLY A 1 247 ? 18.199 -5.066 -3.933 1.00 94.06 247 GLY A O 1
ATOM 1779 N N . GLU A 1 248 ? 18.975 -6.999 -4.774 1.00 94.00 248 GLU A N 1
ATOM 1780 C CA . GLU A 1 248 ? 20.167 -6.454 -5.429 1.00 94.00 248 GLU A CA 1
ATOM 1781 C C . GLU A 1 248 ? 19.888 -6.204 -6.917 1.00 94.00 248 GLU A C 1
ATOM 1783 O O . GLU A 1 248 ? 19.455 -7.112 -7.632 1.00 94.00 248 GLU A O 1
ATOM 1788 N N . LEU A 1 249 ? 20.115 -4.969 -7.374 1.00 91.00 249 LEU A N 1
ATOM 1789 C CA . LEU A 1 249 ? 19.864 -4.513 -8.744 1.00 91.00 249 LEU A CA 1
ATOM 1790 C C . LEU A 1 249 ? 21.185 -4.427 -9.532 1.00 91.00 249 LEU A C 1
ATOM 1792 O O . LEU A 1 249 ? 22.020 -3.572 -9.256 1.00 91.00 249 LEU A O 1
ATOM 1796 N N . ASP A 1 250 ? 21.335 -5.268 -10.557 1.00 92.06 250 ASP A N 1
ATOM 1797 C CA . ASP A 1 250 ? 22.425 -5.221 -11.542 1.00 92.06 250 ASP A CA 1
ATOM 1798 C C . ASP A 1 250 ? 21.935 -4.529 -12.820 1.00 92.06 250 ASP A C 1
ATOM 1800 O O . ASP A 1 250 ? 21.169 -5.113 -13.594 1.00 92.06 250 ASP A O 1
ATOM 1804 N N . VAL A 1 251 ? 22.352 -3.278 -13.039 1.00 91.12 251 VAL A N 1
ATOM 1805 C CA . VAL A 1 251 ? 21.988 -2.483 -14.224 1.00 91.12 251 VAL A CA 1
ATOM 1806 C C . VAL A 1 251 ? 23.090 -2.584 -15.275 1.00 91.12 251 VAL A C 1
ATOM 1808 O O . VAL A 1 251 ? 24.253 -2.281 -15.013 1.00 91.12 251 VAL A O 1
ATOM 1811 N N . ARG A 1 252 ? 22.724 -2.988 -16.493 1.00 91.44 252 ARG A N 1
ATOM 1812 C CA . ARG A 1 252 ? 23.630 -2.998 -17.649 1.00 91.44 252 ARG A CA 1
ATOM 1813 C C . ARG A 1 252 ? 23.800 -1.592 -18.218 1.00 91.44 252 ARG A C 1
ATOM 1815 O O . ARG A 1 252 ? 23.124 -0.654 -17.811 1.00 91.44 252 ARG A O 1
ATOM 1822 N N . ALA A 1 253 ? 24.718 -1.448 -19.170 1.00 86.81 253 ALA A N 1
ATOM 1823 C CA . ALA A 1 253 ? 24.899 -0.182 -19.867 1.00 86.81 253 ALA A CA 1
ATOM 1824 C C . ALA A 1 253 ? 23.575 0.290 -20.488 1.00 86.81 253 ALA A C 1
ATOM 1826 O O . ALA A 1 253 ? 22.793 -0.517 -20.994 1.00 86.81 253 ALA A O 1
ATOM 1827 N N . PHE A 1 254 ? 23.349 1.599 -20.427 1.00 87.94 254 PHE A N 1
ATOM 1828 C CA . PHE A 1 254 ? 22.257 2.242 -21.138 1.00 87.94 254 PHE A CA 1
ATOM 1829 C C . PHE A 1 254 ? 22.552 2.253 -22.646 1.00 87.94 254 PHE A C 1
ATOM 1831 O O . PHE A 1 254 ? 23.689 2.476 -23.058 1.00 87.94 254 PHE A O 1
ATOM 1838 N N . GLU A 1 255 ? 21.522 2.011 -23.450 1.00 89.38 255 GLU A N 1
ATOM 1839 C CA . GLU A 1 255 ? 21.556 1.873 -24.909 1.00 89.38 255 GLU A CA 1
ATOM 1840 C C . GLU A 1 255 ? 20.539 2.845 -25.530 1.00 89.38 255 GLU A C 1
ATOM 1842 O O . GLU A 1 255 ? 19.455 3.041 -24.965 1.00 89.38 255 GLU A O 1
ATOM 1847 N N . ASP A 1 256 ? 20.854 3.453 -26.682 1.00 90.88 256 ASP A N 1
ATOM 1848 C CA . ASP A 1 256 ? 19.851 4.222 -27.431 1.00 90.88 256 ASP A CA 1
ATOM 1849 C C . ASP A 1 256 ? 18.824 3.248 -28.020 1.00 90.88 256 ASP A C 1
ATOM 1851 O O . ASP A 1 256 ? 19.162 2.178 -28.533 1.00 90.88 256 ASP A O 1
ATOM 1855 N N . VAL A 1 257 ? 17.544 3.608 -27.950 1.00 91.69 257 VAL A N 1
ATOM 1856 C CA . VAL A 1 257 ? 16.485 2.774 -28.529 1.00 91.69 257 VAL A CA 1
ATOM 1857 C C . VAL A 1 257 ? 16.631 2.608 -30.045 1.00 91.69 257 VAL A C 1
ATOM 1859 O O . VAL A 1 257 ? 16.181 1.599 -30.583 1.00 91.69 257 VAL A O 1
ATOM 1862 N N . GLU A 1 258 ? 17.258 3.561 -30.741 1.00 89.31 258 GLU A N 1
ATOM 1863 C CA . GLU A 1 258 ? 17.488 3.502 -32.192 1.00 89.31 258 GLU A CA 1
ATOM 1864 C C . GLU A 1 258 ? 18.542 2.465 -32.589 1.00 89.31 258 GLU A C 1
ATOM 1866 O O . GLU A 1 258 ? 18.466 1.930 -33.692 1.00 89.31 258 GLU A O 1
ATOM 1871 N N . ASP A 1 259 ? 19.469 2.109 -31.693 1.00 91.06 259 ASP A N 1
ATOM 1872 C CA . ASP A 1 259 ? 20.486 1.085 -31.974 1.00 91.06 259 ASP A CA 1
ATOM 1873 C C . ASP A 1 259 ? 19.872 -0.318 -32.102 1.00 91.06 259 ASP A C 1
ATOM 1875 O O . ASP A 1 259 ? 20.457 -1.220 -32.707 1.00 91.06 259 ASP A O 1
ATOM 1879 N N . VAL A 1 260 ? 18.680 -0.511 -31.528 1.00 91.06 260 VAL A N 1
ATOM 1880 C CA . VAL A 1 260 ? 17.960 -1.791 -31.525 1.00 91.06 260 VAL A CA 1
ATOM 1881 C C . VAL A 1 260 ? 16.644 -1.750 -32.300 1.00 91.06 260 VAL A C 1
ATOM 1883 O O . VAL A 1 260 ? 16.117 -2.807 -32.644 1.00 91.06 260 VAL A O 1
ATOM 1886 N N . ALA A 1 261 ? 16.074 -0.574 -32.564 1.00 90.56 261 ALA A N 1
ATOM 1887 C CA . ALA A 1 261 ? 14.817 -0.450 -33.295 1.00 90.56 261 ALA A CA 1
ATOM 1888 C C . ALA A 1 261 ? 14.962 -0.868 -34.770 1.00 90.56 261 ALA A C 1
ATOM 1890 O O . ALA A 1 261 ? 16.003 -0.691 -35.399 1.00 90.56 261 ALA A O 1
ATOM 1891 N N . ASP A 1 262 ? 13.879 -1.388 -35.360 1.00 90.75 262 ASP A N 1
ATOM 1892 C CA . ASP A 1 262 ? 13.837 -1.538 -36.817 1.00 90.75 262 ASP A CA 1
ATOM 1893 C C . ASP A 1 262 ? 13.707 -0.150 -37.464 1.00 90.75 262 ASP A C 1
ATOM 1895 O O . ASP A 1 262 ? 13.017 0.730 -36.945 1.00 90.75 262 ASP A O 1
ATOM 1899 N N . SER A 1 263 ? 14.270 0.029 -38.660 1.00 89.00 263 SER A N 1
ATOM 1900 C CA . SER A 1 263 ? 14.041 1.259 -39.423 1.00 89.00 263 SER A CA 1
ATOM 1901 C C . SER A 1 263 ? 12.545 1.444 -39.756 1.00 89.00 263 SER A C 1
ATOM 1903 O O . SER A 1 263 ? 11.820 0.460 -39.943 1.00 89.00 263 SER A O 1
ATOM 1905 N N . PRO A 1 264 ? 12.036 2.683 -39.920 1.00 88.06 264 PRO A N 1
ATOM 1906 C CA . PRO A 1 264 ? 10.614 2.919 -40.193 1.00 88.06 264 PRO A CA 1
ATOM 1907 C C . PRO A 1 264 ? 10.050 2.213 -41.434 1.00 88.06 264 PRO A C 1
ATOM 1909 O O . PRO A 1 264 ? 8.835 1.988 -41.506 1.00 88.06 264 PRO A O 1
ATOM 1912 N N . SER A 1 265 ? 10.899 1.893 -42.416 1.00 89.81 265 SER A N 1
ATOM 1913 C CA . SER A 1 265 ? 10.543 1.140 -43.626 1.00 89.81 265 SER A CA 1
ATOM 1914 C C . SER A 1 265 ? 10.511 -0.376 -43.407 1.00 89.81 265 SER A C 1
ATOM 1916 O O . SER A 1 265 ? 9.860 -1.081 -44.174 1.00 89.81 265 SER A O 1
ATOM 1918 N N . GLN A 1 266 ? 11.174 -0.872 -42.362 1.00 92.62 266 GLN A N 1
ATOM 1919 C CA . GLN A 1 266 ? 11.263 -2.288 -41.994 1.00 92.62 266 GLN A CA 1
ATOM 1920 C C . GLN A 1 266 ? 10.483 -2.625 -40.715 1.00 92.62 266 GLN A C 1
ATOM 1922 O O . GLN A 1 266 ? 10.471 -3.781 -40.299 1.00 92.62 266 GLN A O 1
ATOM 1927 N N . ALA A 1 267 ? 9.823 -1.635 -40.107 1.00 93.62 267 ALA A N 1
ATOM 1928 C CA . ALA A 1 267 ? 9.064 -1.787 -38.875 1.00 93.62 267 ALA A CA 1
ATOM 1929 C C . ALA A 1 267 ? 8.035 -2.926 -38.970 1.00 93.62 267 ALA A C 1
ATOM 1931 O O . ALA A 1 267 ? 7.196 -2.974 -39.874 1.00 93.62 267 ALA A O 1
ATOM 1932 N N . ARG A 1 268 ? 8.085 -3.839 -37.998 1.00 95.38 268 ARG A N 1
ATOM 1933 C CA . ARG A 1 268 ? 7.229 -5.027 -37.915 1.00 95.38 268 ARG A CA 1
ATOM 1934 C C . ARG A 1 268 ? 6.133 -4.799 -36.882 1.00 95.38 268 ARG A C 1
ATOM 1936 O O . ARG A 1 268 ? 6.421 -4.379 -35.768 1.00 95.38 268 ARG A O 1
ATOM 1943 N N . THR A 1 269 ? 4.888 -5.135 -37.210 1.00 96.44 269 THR A N 1
ATOM 1944 C CA . THR A 1 269 ? 3.755 -5.031 -36.272 1.00 96.44 269 THR A CA 1
ATOM 1945 C C . THR A 1 269 ? 3.912 -5.973 -35.082 1.00 96.44 269 THR A C 1
ATOM 1947 O O . THR A 1 269 ? 4.168 -7.163 -35.278 1.00 96.44 269 THR A O 1
ATOM 1950 N N . VAL A 1 270 ? 3.698 -5.477 -33.865 1.00 96.69 270 VAL A N 1
ATOM 1951 C CA . VAL A 1 270 ? 3.666 -6.242 -32.611 1.00 96.69 270 VAL A CA 1
ATOM 1952 C C . VAL A 1 270 ? 2.231 -6.431 -32.101 1.00 96.69 270 VAL A C 1
ATOM 1954 O O . VAL A 1 270 ? 1.334 -5.679 -32.482 1.00 96.69 270 VAL A O 1
ATOM 1957 N N . PRO A 1 271 ? 1.963 -7.437 -31.247 1.00 96.56 271 PRO A N 1
ATOM 1958 C CA . PRO A 1 271 ? 0.673 -7.555 -30.587 1.00 96.56 271 PRO A CA 1
ATOM 1959 C C . PRO A 1 271 ? 0.403 -6.323 -29.717 1.00 96.56 271 PRO A C 1
ATOM 1961 O O . PRO A 1 271 ? 1.250 -5.890 -28.942 1.00 96.56 271 PRO A O 1
ATOM 1964 N N . ALA A 1 272 ? -0.805 -5.782 -29.831 1.00 95.94 272 ALA A N 1
ATOM 1965 C CA . ALA A 1 272 ? -1.283 -4.655 -29.038 1.00 95.94 272 ALA A CA 1
ATOM 1966 C C . ALA A 1 272 ? -2.798 -4.796 -28.802 1.00 95.94 272 ALA A C 1
ATOM 1968 O O . ALA A 1 272 ? -3.468 -5.496 -29.570 1.00 95.94 272 ALA A O 1
ATOM 1969 N N . PRO A 1 273 ? -3.385 -4.162 -27.775 1.00 96.31 273 PRO A N 1
ATOM 1970 C CA . PRO A 1 273 ? -4.838 -4.126 -27.617 1.00 96.31 273 PRO A CA 1
ATOM 1971 C C . PRO A 1 273 ? -5.543 -3.480 -28.820 1.00 96.31 273 PRO A C 1
ATOM 1973 O O . PRO A 1 273 ? -4.975 -2.626 -29.502 1.00 96.31 273 PRO A O 1
ATOM 1976 N N . ALA A 1 274 ? -6.787 -3.884 -29.091 1.00 96.50 274 ALA A N 1
ATOM 1977 C CA . ALA A 1 274 ? -7.543 -3.384 -30.243 1.00 96.50 274 ALA A CA 1
ATOM 1978 C C . ALA A 1 274 ? -7.723 -1.859 -30.202 1.00 96.50 274 ALA A C 1
ATOM 1980 O O . ALA A 1 274 ? -7.439 -1.190 -31.196 1.00 96.50 274 ALA A O 1
ATOM 1981 N N . ASP A 1 275 ? -8.091 -1.321 -29.040 1.00 95.62 275 ASP A N 1
ATOM 1982 C CA . ASP A 1 275 ? -8.300 0.117 -28.845 1.00 95.62 275 ASP A CA 1
ATOM 1983 C C . ASP A 1 275 ? -6.996 0.906 -29.011 1.00 95.62 275 ASP A C 1
ATOM 1985 O O . ASP A 1 275 ? -6.978 1.958 -29.647 1.00 95.62 275 ASP A O 1
ATOM 1989 N N . TYR A 1 276 ? -5.876 0.353 -28.532 1.00 96.50 276 TYR A N 1
ATOM 1990 C CA . TYR A 1 276 ? -4.554 0.946 -28.725 1.00 96.50 276 TYR A CA 1
ATOM 1991 C C . TYR A 1 276 ? -4.210 1.060 -30.215 1.00 96.50 276 TYR A C 1
ATOM 1993 O O . TYR A 1 276 ? -3.818 2.128 -30.682 1.00 96.50 276 TYR A O 1
ATOM 2001 N N . ARG A 1 277 ? -4.413 -0.012 -30.996 1.00 96.38 277 ARG A N 1
ATOM 2002 C CA . ARG A 1 277 ? -4.188 0.027 -32.451 1.00 96.38 277 ARG A CA 1
ATOM 2003 C C . ARG A 1 277 ? -5.117 1.013 -33.149 1.00 96.38 277 ARG A C 1
ATOM 2005 O O . ARG A 1 277 ? -4.671 1.746 -34.026 1.00 96.38 277 ARG A O 1
ATOM 2012 N N . ALA A 1 278 ? -6.392 1.050 -32.763 1.00 96.94 278 ALA A N 1
ATOM 2013 C CA . ALA A 1 278 ? -7.370 1.956 -33.358 1.00 96.94 278 ALA A CA 1
ATOM 2014 C C . ALA A 1 278 ? -6.988 3.431 -33.145 1.00 96.94 278 ALA A C 1
ATOM 2016 O O . ALA A 1 278 ? -7.083 4.239 -34.070 1.00 96.94 278 ALA A O 1
ATOM 2017 N N . LEU A 1 279 ? -6.516 3.778 -31.945 1.00 95.81 279 LEU A N 1
ATOM 2018 C CA . LEU A 1 279 ? -6.163 5.151 -31.587 1.00 95.81 279 LEU A CA 1
ATOM 2019 C C . LEU A 1 279 ? -4.764 5.558 -32.065 1.00 95.81 279 LEU A C 1
ATOM 2021 O O . LEU A 1 279 ? -4.590 6.688 -32.534 1.00 95.81 279 LEU A O 1
ATOM 2025 N N . TYR A 1 280 ? -3.784 4.654 -31.976 1.00 96.25 280 TYR A N 1
ATOM 2026 C CA . TYR A 1 280 ? -2.360 4.978 -32.124 1.00 96.25 280 TYR A CA 1
ATOM 2027 C C . TYR A 1 280 ? -1.656 4.267 -33.287 1.00 96.25 280 TYR A C 1
ATOM 2029 O O . TYR A 1 280 ? -0.534 4.636 -33.633 1.00 96.25 280 TYR A O 1
ATOM 2037 N N . GLY A 1 281 ? -2.305 3.320 -33.970 1.00 93.44 281 GLY A N 1
ATOM 2038 C CA . GLY A 1 281 ? -1.713 2.579 -35.094 1.00 93.44 281 GLY A CA 1
ATOM 2039 C C . GLY A 1 281 ? -1.294 3.471 -36.269 1.00 93.44 281 GLY A C 1
ATOM 2040 O O . GLY A 1 281 ? -0.303 3.192 -36.939 1.00 93.44 281 GLY A O 1
ATOM 2041 N N . ARG A 1 282 ? -1.955 4.624 -36.470 1.00 93.88 282 ARG A N 1
ATOM 2042 C CA . ARG A 1 282 ? -1.525 5.628 -37.469 1.00 93.88 282 ARG A CA 1
ATOM 2043 C C . ARG A 1 282 ? -0.120 6.186 -37.209 1.00 93.88 282 ARG A C 1
ATOM 2045 O O . ARG A 1 282 ? 0.528 6.651 -38.139 1.00 93.88 282 ARG A O 1
ATOM 2052 N N . PHE A 1 283 ? 0.344 6.127 -35.961 1.00 92.81 283 PHE A N 1
ATOM 2053 C CA . PHE A 1 283 ? 1.693 6.510 -35.551 1.00 92.81 283 PHE A CA 1
ATOM 2054 C C . PHE A 1 283 ? 2.656 5.318 -35.538 1.00 92.81 283 PHE A C 1
ATOM 2056 O O . PHE A 1 283 ? 3.769 5.442 -35.039 1.00 92.81 283 PHE A O 1
ATOM 2063 N N . LYS A 1 284 ? 2.245 4.149 -36.054 1.00 94.75 284 LYS A N 1
ATOM 2064 C CA . LYS A 1 284 ? 3.002 2.891 -35.972 1.00 94.75 284 LYS A CA 1
ATOM 2065 C C . LYS A 1 284 ? 3.367 2.509 -34.527 1.00 94.75 284 LYS A C 1
ATOM 2067 O O . LYS A 1 284 ? 4.406 1.900 -34.286 1.00 94.75 284 LYS A O 1
ATOM 2072 N N . ALA A 1 285 ? 2.527 2.891 -33.567 1.00 94.69 285 ALA A N 1
ATOM 2073 C CA . ALA A 1 285 ? 2.746 2.657 -32.140 1.00 94.69 285 ALA A CA 1
ATOM 2074 C C . ALA A 1 285 ? 2.709 1.160 -31.767 1.00 94.69 285 ALA A C 1
ATOM 2076 O O . ALA A 1 285 ? 3.280 0.736 -30.771 1.00 94.69 285 ALA A O 1
ATOM 2077 N N . ASP A 1 286 ? 2.064 0.345 -32.600 1.00 95.81 286 ASP A N 1
ATOM 2078 C CA . ASP A 1 286 ? 1.993 -1.112 -32.526 1.00 95.81 286 ASP A CA 1
ATOM 2079 C C . ASP A 1 286 ? 3.039 -1.788 -33.426 1.00 95.81 286 ASP A C 1
ATOM 2081 O O . ASP A 1 286 ? 2.794 -2.851 -33.994 1.00 95.81 286 ASP A O 1
ATOM 2085 N N . THR A 1 287 ? 4.215 -1.183 -33.582 1.00 96.50 287 THR A N 1
ATOM 2086 C CA . THR A 1 287 ? 5.332 -1.758 -34.346 1.00 96.50 287 THR A CA 1
ATOM 2087 C C . THR A 1 287 ? 6.612 -1.788 -33.522 1.00 96.50 287 THR A C 1
ATOM 2089 O O . THR A 1 287 ? 6.650 -1.276 -32.411 1.00 96.50 287 THR A O 1
ATOM 2092 N N . THR A 1 288 ? 7.684 -2.351 -34.073 1.00 96.06 288 THR A N 1
ATOM 2093 C CA . THR A 1 288 ? 9.034 -2.374 -33.484 1.00 96.06 288 THR A CA 1
ATOM 2094 C C . THR A 1 288 ? 9.721 -0.999 -33.368 1.00 96.06 288 THR A C 1
ATOM 2096 O O . THR A 1 288 ? 10.914 -0.932 -33.076 1.00 96.06 288 THR A O 1
ATOM 2099 N N . LEU A 1 289 ? 8.980 0.099 -33.556 1.00 94.31 289 LEU A N 1
ATOM 2100 C CA . LEU A 1 289 ? 9.432 1.473 -33.337 1.00 94.31 289 LEU A CA 1
ATOM 2101 C C . LEU A 1 289 ? 9.243 1.874 -31.869 1.00 94.31 289 LEU A C 1
ATOM 2103 O O . LEU A 1 289 ? 8.166 2.311 -31.459 1.00 94.31 289 LEU A O 1
ATOM 2107 N N . TRP A 1 290 ? 10.318 1.762 -31.089 1.00 93.88 290 TRP A N 1
ATOM 2108 C CA . TRP A 1 290 ? 10.347 2.026 -29.646 1.00 93.88 290 TRP A CA 1
ATOM 2109 C C . TRP A 1 290 ? 9.775 3.393 -29.253 1.00 93.88 290 TRP A C 1
ATOM 2111 O O . TRP A 1 290 ? 8.932 3.474 -28.366 1.00 93.88 290 TRP A O 1
ATOM 2121 N N . ARG A 1 291 ? 10.163 4.464 -29.957 1.00 91.31 291 ARG A N 1
ATOM 2122 C CA . ARG A 1 291 ? 9.766 5.855 -29.658 1.00 91.31 291 ARG A CA 1
ATOM 2123 C C . ARG A 1 291 ? 8.258 6.135 -29.734 1.00 91.31 291 ARG A C 1
ATOM 2125 O O . ARG A 1 291 ? 7.806 7.189 -29.283 1.00 91.31 291 ARG A O 1
ATOM 2132 N N . ASN A 1 292 ? 7.488 5.221 -30.326 1.00 92.12 292 ASN A N 1
ATOM 2133 C CA . ASN A 1 292 ? 6.048 5.374 -30.516 1.00 92.12 292 ASN A CA 1
ATOM 2134 C C . ASN A 1 292 ? 5.224 4.465 -29.592 1.00 92.12 292 ASN A C 1
ATOM 2136 O O . ASN A 1 292 ? 4.004 4.611 -29.554 1.00 92.12 292 ASN A O 1
ATOM 2140 N N . THR A 1 293 ? 5.844 3.559 -28.827 1.00 92.12 293 THR A N 1
ATOM 2141 C CA . THR A 1 293 ? 5.103 2.606 -27.977 1.00 92.12 293 THR A CA 1
ATOM 2142 C C . THR A 1 293 ? 4.392 3.281 -26.805 1.00 92.12 293 THR A C 1
ATOM 2144 O O . THR A 1 293 ? 3.396 2.763 -26.300 1.00 92.12 293 THR A O 1
ATOM 2147 N N . ASN A 1 294 ? 4.843 4.466 -26.396 1.00 92.50 294 ASN A N 1
ATOM 2148 C CA . ASN A 1 294 ? 4.309 5.199 -25.253 1.00 92.50 294 ASN A CA 1
ATOM 2149 C C . ASN A 1 294 ? 3.368 6.358 -25.639 1.00 92.50 294 ASN A C 1
ATOM 2151 O O . ASN A 1 294 ? 3.130 7.286 -24.869 1.00 92.50 294 ASN A O 1
ATOM 2155 N N . MET A 1 295 ? 2.779 6.291 -26.840 1.00 93.19 295 MET A N 1
ATOM 2156 C CA . MET A 1 295 ? 1.751 7.240 -27.292 1.00 93.19 295 MET A CA 1
ATOM 2157 C C . MET A 1 295 ? 0.483 7.208 -26.423 1.00 93.19 295 MET A C 1
ATOM 2159 O O . MET A 1 295 ? -0.185 8.232 -26.280 1.00 93.19 295 MET A O 1
ATOM 2163 N N . ALA A 1 296 ? 0.145 6.054 -25.838 1.00 93.88 296 ALA A N 1
ATOM 2164 C CA . ALA A 1 296 ? -0.962 5.941 -24.896 1.00 93.88 296 ALA A CA 1
ATOM 2165 C C . ALA A 1 296 ? -0.533 6.379 -23.491 1.00 93.88 296 ALA A C 1
ATOM 2167 O O . ALA A 1 296 ? 0.520 5.971 -23.007 1.00 93.88 296 ALA A O 1
ATOM 2168 N N . ALA A 1 297 ? -1.389 7.154 -22.818 1.00 92.94 297 ALA A N 1
ATOM 2169 C CA . ALA A 1 297 ? -1.172 7.559 -21.426 1.00 92.94 297 ALA A CA 1
ATOM 2170 C C . ALA A 1 297 ? -1.376 6.419 -20.415 1.00 92.94 297 ALA A C 1
ATOM 2172 O O . ALA A 1 297 ? -0.950 6.514 -19.267 1.00 92.94 297 ALA A O 1
ATOM 2173 N N . ASP A 1 298 ? -1.999 5.319 -20.843 1.00 95.25 298 ASP A N 1
ATOM 2174 C CA . ASP A 1 298 ? -2.125 4.112 -20.034 1.00 95.25 298 ASP A CA 1
ATOM 2175 C C . ASP A 1 298 ? -0.785 3.357 -19.991 1.00 95.25 298 ASP A C 1
ATOM 2177 O O . ASP A 1 298 ? -0.482 2.539 -20.865 1.00 95.25 298 ASP A O 1
ATOM 2181 N N . VAL A 1 299 ? 0.027 3.648 -18.968 1.00 94.81 299 VAL A N 1
ATOM 2182 C CA . VAL A 1 299 ? 1.349 3.030 -18.745 1.00 94.81 299 VAL A CA 1
ATOM 2183 C C . VAL A 1 299 ? 1.295 1.494 -18.786 1.00 94.81 299 VAL A C 1
ATOM 2185 O O . VAL A 1 299 ? 2.168 0.909 -19.435 1.00 94.81 299 VAL A O 1
ATOM 2188 N N . PRO A 1 300 ? 0.304 0.798 -18.184 1.00 94.88 300 PRO A N 1
ATOM 2189 C CA . PRO A 1 300 ? 0.216 -0.659 -18.288 1.00 94.88 300 PRO A CA 1
ATOM 2190 C C . PRO A 1 300 ? 0.073 -1.155 -19.732 1.00 94.88 300 PRO A C 1
ATOM 2192 O O . PRO A 1 300 ? 0.747 -2.109 -20.125 1.00 94.88 300 PRO A O 1
ATOM 2195 N N . THR A 1 301 ? -0.762 -0.513 -20.552 1.00 95.81 301 THR A N 1
ATOM 2196 C CA . THR A 1 301 ? -0.906 -0.858 -21.972 1.00 95.81 301 THR A CA 1
ATOM 2197 C C . THR A 1 301 ? 0.369 -0.570 -22.753 1.00 95.81 301 THR A C 1
ATOM 2199 O O . THR A 1 301 ? 0.845 -1.462 -23.458 1.00 95.81 301 THR A O 1
ATOM 2202 N N . SER A 1 302 ? 0.950 0.622 -22.599 1.00 95.94 302 SER A N 1
ATOM 2203 C CA . SER A 1 302 ? 2.206 1.000 -23.263 1.00 95.94 302 SER A CA 1
ATOM 2204 C C . SER A 1 302 ? 3.348 0.047 -22.888 1.00 95.94 302 SER A C 1
ATOM 2206 O O . SER A 1 302 ? 4.096 -0.390 -23.758 1.00 95.94 302 SER A O 1
ATOM 2208 N N . SER A 1 303 ? 3.416 -0.388 -21.626 1.00 96.06 303 SER A N 1
ATOM 2209 C CA . SER A 1 303 ? 4.398 -1.369 -21.141 1.00 96.06 303 SER A CA 1
ATOM 2210 C C . SER A 1 303 ? 4.213 -2.752 -21.770 1.00 96.06 303 SER A C 1
ATOM 2212 O O . SER A 1 303 ? 5.194 -3.383 -22.152 1.00 96.06 303 SER A O 1
ATOM 2214 N N . ARG A 1 304 ? 2.970 -3.231 -21.937 1.00 96.00 304 ARG A N 1
ATOM 2215 C CA . ARG A 1 304 ? 2.704 -4.515 -22.619 1.00 96.00 304 ARG A CA 1
ATOM 2216 C C . ARG A 1 304 ? 3.128 -4.479 -24.086 1.00 96.00 304 ARG A C 1
ATOM 2218 O O . ARG A 1 304 ? 3.733 -5.433 -24.564 1.00 96.00 304 ARG A O 1
ATOM 2225 N N . VAL A 1 305 ? 2.824 -3.387 -24.791 1.00 96.62 305 VAL A N 1
ATOM 2226 C CA . VAL A 1 305 ? 3.243 -3.202 -26.190 1.00 96.62 305 VAL A CA 1
ATOM 2227 C C . VAL A 1 305 ? 4.765 -3.126 -26.275 1.00 96.62 305 VAL A C 1
ATOM 2229 O O . VAL A 1 305 ? 5.376 -3.816 -27.087 1.00 96.62 305 VAL A O 1
ATOM 2232 N N . LEU A 1 306 ? 5.395 -2.351 -25.394 1.00 96.69 306 LEU A N 1
ATOM 2233 C CA . LEU A 1 306 ? 6.843 -2.208 -25.361 1.00 96.69 306 LEU A CA 1
ATOM 2234 C C . LEU A 1 306 ? 7.566 -3.518 -25.015 1.00 96.69 306 LEU A C 1
ATOM 2236 O O . LEU A 1 306 ? 8.605 -3.799 -25.603 1.00 96.69 306 LEU A O 1
ATOM 2240 N N . ALA A 1 307 ? 7.015 -4.351 -24.129 1.00 97.00 307 ALA A N 1
ATOM 2241 C CA . ALA A 1 307 ? 7.568 -5.675 -23.845 1.00 97.00 307 ALA A CA 1
ATOM 2242 C C . ALA A 1 307 ? 7.593 -6.563 -25.103 1.00 97.00 307 ALA A C 1
ATOM 2244 O O . ALA A 1 307 ? 8.563 -7.285 -25.332 1.00 97.00 307 ALA A O 1
ATOM 2245 N N . GLU A 1 308 ? 6.564 -6.480 -25.953 1.00 97.25 308 GLU A N 1
ATOM 2246 C CA . GLU A 1 308 ? 6.539 -7.180 -27.241 1.00 97.25 308 GLU A CA 1
ATOM 2247 C C . GLU A 1 308 ? 7.533 -6.593 -28.249 1.00 97.25 308 GLU A C 1
ATOM 2249 O O . GLU A 1 308 ? 8.159 -7.343 -29.002 1.00 97.25 308 GLU A O 1
ATOM 2254 N N . VAL A 1 309 ? 7.718 -5.271 -28.254 1.00 96.56 309 VAL A N 1
ATOM 2255 C CA . VAL A 1 309 ? 8.753 -4.615 -29.063 1.00 96.56 309 VAL A CA 1
ATOM 2256 C C . VAL A 1 309 ? 10.141 -5.089 -28.640 1.00 96.56 309 VAL A C 1
ATOM 2258 O O . VAL A 1 309 ? 10.870 -5.627 -29.473 1.00 96.56 309 VAL A O 1
ATOM 2261 N N . ALA A 1 310 ? 10.461 -5.005 -27.348 1.00 96.31 310 ALA A N 1
ATOM 2262 C CA . ALA A 1 310 ? 11.733 -5.453 -26.798 1.00 96.31 310 ALA A CA 1
ATOM 2263 C C . ALA A 1 310 ? 12.003 -6.931 -27.099 1.00 96.31 310 ALA A C 1
ATOM 2265 O O . ALA A 1 310 ? 13.093 -7.275 -27.558 1.00 96.31 310 ALA A O 1
ATOM 2266 N N . ALA A 1 311 ? 10.995 -7.795 -26.963 1.00 96.38 311 ALA A N 1
ATOM 2267 C CA . ALA A 1 311 ? 11.131 -9.213 -27.275 1.00 96.38 311 ALA A CA 1
ATOM 2268 C C . ALA A 1 311 ? 11.534 -9.467 -28.736 1.00 96.38 311 ALA A C 1
ATOM 2270 O O . ALA A 1 311 ? 12.242 -10.433 -29.019 1.00 96.38 311 ALA A O 1
ATOM 2271 N N . ARG A 1 312 ? 11.097 -8.619 -29.674 1.00 95.69 312 ARG A N 1
ATOM 2272 C CA . ARG A 1 312 ? 11.381 -8.779 -31.108 1.00 95.69 312 ARG A CA 1
ATOM 2273 C C . ARG A 1 312 ? 12.651 -8.097 -31.585 1.00 95.69 312 ARG A C 1
ATOM 2275 O O . ARG A 1 312 ? 13.190 -8.522 -32.609 1.00 95.69 312 ARG A O 1
ATOM 2282 N N . THR A 1 313 ? 13.078 -7.037 -30.909 1.00 94.88 313 THR A N 1
ATOM 2283 C CA . THR A 1 313 ? 14.252 -6.256 -31.308 1.00 94.88 313 THR A CA 1
ATOM 2284 C C . THR A 1 313 ? 15.504 -6.647 -30.532 1.00 94.88 313 THR A C 1
ATOM 2286 O O . THR A 1 313 ? 16.589 -6.648 -31.098 1.00 94.88 313 THR A O 1
ATOM 2289 N N . THR A 1 314 ? 15.369 -7.043 -29.263 1.00 93.31 314 THR A N 1
ATOM 2290 C CA . THR A 1 314 ? 16.507 -7.404 -28.394 1.00 93.31 314 THR A CA 1
ATOM 2291 C C . THR A 1 314 ? 16.497 -8.867 -27.954 1.00 93.31 314 THR A C 1
ATOM 2293 O O . THR A 1 314 ? 17.492 -9.357 -27.423 1.00 93.31 314 THR A O 1
ATOM 2296 N N . GLY A 1 315 ? 15.378 -9.577 -28.143 1.00 93.75 315 GLY A N 1
ATOM 2297 C CA . GLY A 1 315 ? 15.186 -10.939 -27.637 1.00 93.75 315 GLY A CA 1
ATOM 2298 C C . GLY A 1 315 ? 14.846 -11.010 -26.143 1.00 93.75 315 GLY A C 1
ATOM 2299 O O . GLY A 1 315 ? 14.632 -12.104 -25.623 1.00 93.75 315 GLY A O 1
ATOM 2300 N N . VAL A 1 316 ? 14.768 -9.870 -25.448 1.00 92.44 316 VAL A N 1
ATOM 2301 C CA . VAL A 1 316 ? 14.483 -9.805 -24.008 1.00 92.44 316 VAL A CA 1
ATOM 2302 C C . VAL A 1 316 ? 12.985 -9.668 -23.759 1.00 92.44 316 VAL A C 1
ATOM 2304 O O . VAL A 1 316 ? 12.332 -8.783 -24.307 1.00 92.44 316 VAL A O 1
ATOM 2307 N N . ARG A 1 317 ? 12.447 -10.517 -22.877 1.00 95.06 317 ARG A N 1
ATOM 2308 C CA . ARG A 1 317 ? 11.095 -10.379 -22.321 1.00 95.06 317 ARG A CA 1
ATOM 2309 C C . ARG A 1 317 ? 11.205 -9.910 -20.868 1.00 95.06 317 ARG A C 1
ATOM 2311 O O . ARG A 1 317 ? 11.537 -10.737 -20.023 1.00 95.06 317 ARG A O 1
ATOM 2318 N N . PRO A 1 318 ? 10.992 -8.616 -20.575 1.00 95.50 318 PRO A N 1
ATOM 2319 C CA . PRO A 1 318 ? 11.065 -8.123 -19.204 1.00 95.50 318 PRO A CA 1
ATOM 2320 C C . PRO A 1 318 ? 9.928 -8.680 -18.344 1.00 95.50 318 PRO A C 1
ATOM 2322 O O . PRO A 1 318 ? 8.789 -8.776 -18.801 1.00 95.50 318 PRO A O 1
ATOM 2325 N N . ASP A 1 319 ? 10.235 -8.974 -17.084 1.00 94.88 319 ASP A N 1
ATOM 2326 C CA . ASP A 1 319 ? 9.252 -9.236 -16.034 1.00 94.88 319 ASP A CA 1
ATOM 2327 C C . ASP A 1 319 ? 8.615 -7.929 -15.530 1.00 94.88 319 ASP A C 1
ATOM 2329 O O . ASP A 1 319 ? 7.436 -7.900 -15.181 1.00 94.88 319 ASP A O 1
ATOM 2333 N N . ALA A 1 320 ? 9.384 -6.833 -15.520 1.00 93.06 320 ALA A N 1
ATOM 2334 C CA . ALA A 1 320 ? 8.918 -5.506 -15.131 1.00 93.06 320 ALA A CA 1
ATOM 2335 C C . ALA A 1 320 ? 9.565 -4.398 -15.975 1.00 93.06 320 ALA A C 1
ATOM 2337 O O . ALA A 1 320 ? 10.678 -4.534 -16.486 1.00 93.06 320 ALA A O 1
ATOM 2338 N N . ILE A 1 321 ? 8.851 -3.282 -16.118 1.00 95.00 321 ILE A N 1
ATOM 2339 C CA . ILE A 1 321 ? 9.317 -2.100 -16.843 1.00 95.00 321 ILE A CA 1
ATOM 2340 C C . ILE A 1 321 ? 9.242 -0.900 -15.902 1.00 95.00 321 ILE A C 1
ATOM 2342 O O . ILE A 1 321 ? 8.179 -0.606 -15.357 1.00 95.00 321 ILE A O 1
ATOM 2346 N N . LEU A 1 322 ? 10.372 -0.220 -15.722 1.00 92.56 322 LEU A N 1
ATOM 2347 C CA . LEU A 1 322 ? 10.496 0.986 -14.916 1.00 92.56 322 LEU A CA 1
ATOM 2348 C C . LEU A 1 322 ? 10.628 2.194 -15.843 1.00 92.56 322 LEU A C 1
ATOM 2350 O O . LEU A 1 322 ? 11.601 2.302 -16.581 1.00 92.56 322 LEU A O 1
ATOM 2354 N N . TRP A 1 323 ? 9.659 3.101 -15.785 1.00 92.31 323 TRP A N 1
ATOM 2355 C CA . TRP A 1 323 ? 9.669 4.354 -16.536 1.00 92.31 323 TRP A CA 1
ATOM 2356 C C . TRP A 1 323 ? 10.222 5.459 -15.639 1.00 92.31 323 TRP A C 1
ATOM 2358 O O . TRP A 1 323 ? 9.674 5.702 -14.564 1.00 92.31 323 TRP A O 1
ATOM 2368 N N . LEU A 1 324 ? 11.313 6.098 -16.055 1.00 91.12 324 LEU A N 1
ATOM 2369 C CA . LEU A 1 324 ? 11.941 7.207 -15.344 1.00 91.12 324 LEU A CA 1
ATOM 2370 C C . LEU A 1 324 ? 12.025 8.404 -16.274 1.00 91.12 324 LEU A C 1
ATOM 2372 O O . LEU A 1 324 ? 12.562 8.302 -17.371 1.00 91.12 324 LEU A O 1
ATOM 2376 N N . ASP A 1 325 ? 11.543 9.548 -15.823 1.00 89.62 325 ASP A N 1
ATOM 2377 C CA . ASP A 1 325 ? 11.710 10.807 -16.530 1.00 89.62 325 ASP A CA 1
ATOM 2378 C C . ASP A 1 325 ? 12.810 11.663 -15.883 1.00 89.62 325 ASP A C 1
ATOM 2380 O O . ASP A 1 325 ? 13.416 11.296 -14.869 1.00 89.62 325 ASP A O 1
ATOM 2384 N N . VAL A 1 326 ? 13.119 12.812 -16.481 1.00 86.69 326 VAL A N 1
ATOM 2385 C CA . VAL A 1 326 ? 14.216 13.660 -15.998 1.00 86.69 326 VAL A CA 1
ATOM 2386 C C . VAL A 1 326 ? 13.960 14.206 -14.578 1.00 86.69 326 VAL A C 1
ATOM 2388 O O . VAL A 1 326 ? 14.879 14.150 -13.751 1.00 86.69 326 VAL A O 1
ATOM 2391 N N . PRO A 1 327 ? 12.746 14.674 -14.221 1.00 88.50 327 PRO A N 1
ATOM 2392 C CA . PRO A 1 327 ? 12.395 14.980 -12.834 1.00 88.50 327 PRO A CA 1
ATOM 2393 C C . PRO A 1 327 ? 12.580 13.809 -11.856 1.00 88.50 327 PRO A C 1
ATOM 2395 O O . PRO A 1 327 ? 13.062 14.035 -10.740 1.00 88.50 327 PRO A O 1
ATOM 2398 N N . ALA A 1 328 ? 12.241 12.575 -12.247 1.00 87.56 328 ALA A N 1
ATOM 2399 C CA . ALA A 1 328 ? 12.451 11.387 -11.420 1.00 87.56 328 ALA A CA 1
ATOM 2400 C C . ALA A 1 328 ? 13.943 11.125 -11.176 1.00 87.56 328 ALA A C 1
ATOM 2402 O O . ALA A 1 328 ? 14.339 10.889 -10.035 1.00 87.56 328 ALA A O 1
ATOM 2403 N N . ILE A 1 329 ? 14.793 11.256 -12.200 1.00 86.25 329 ILE A N 1
ATOM 2404 C CA . ILE A 1 329 ? 16.254 11.148 -12.043 1.00 86.25 329 ILE A CA 1
ATOM 2405 C C . ILE A 1 329 ? 16.772 12.219 -11.072 1.00 86.25 329 ILE A C 1
ATOM 2407 O O . ILE A 1 329 ? 17.545 11.913 -10.164 1.00 86.25 329 ILE A O 1
ATOM 2411 N N . ALA A 1 330 ? 16.308 13.466 -11.197 1.00 85.75 330 ALA A N 1
ATOM 2412 C CA . ALA A 1 330 ? 16.680 14.533 -10.269 1.00 85.75 330 ALA A CA 1
ATOM 2413 C C . ALA A 1 330 ? 16.226 14.238 -8.826 1.00 85.75 330 ALA A C 1
ATOM 2415 O O . ALA A 1 330 ? 16.905 14.611 -7.870 1.00 85.75 330 ALA A O 1
ATOM 2416 N N . ALA A 1 331 ? 15.082 13.571 -8.639 1.00 85.56 331 ALA A N 1
ATOM 2417 C CA . ALA A 1 331 ? 14.629 13.130 -7.321 1.00 85.56 331 ALA A CA 1
ATOM 2418 C C . ALA A 1 331 ? 15.528 12.033 -6.736 1.00 85.56 331 ALA A C 1
ATOM 2420 O O . ALA A 1 331 ? 15.868 12.105 -5.555 1.00 85.56 331 ALA A O 1
ATOM 2421 N N . VAL A 1 332 ? 15.964 11.072 -7.557 1.00 83.94 332 VAL A N 1
ATOM 2422 C CA . VAL A 1 332 ? 16.928 10.043 -7.141 1.00 83.94 332 VAL A CA 1
ATOM 2423 C C . VAL A 1 332 ? 18.234 10.694 -6.692 1.00 83.94 332 VAL A C 1
ATOM 2425 O O . VAL A 1 332 ? 18.653 10.464 -5.563 1.00 83.94 332 VAL A O 1
ATOM 2428 N N . LEU A 1 333 ? 18.818 11.589 -7.495 1.00 85.19 333 LEU A N 1
ATOM 2429 C CA . LEU A 1 333 ? 20.073 12.267 -7.140 1.00 85.19 333 LEU A CA 1
ATOM 2430 C C . LEU A 1 333 ? 19.960 13.152 -5.892 1.00 85.19 333 LEU A C 1
ATOM 2432 O O . LEU A 1 333 ? 20.926 13.284 -5.146 1.00 85.19 333 LEU A O 1
ATOM 2436 N N . ARG A 1 334 ? 18.788 13.740 -5.615 1.00 84.69 334 ARG A N 1
ATOM 2437 C CA . ARG A 1 334 ? 18.551 14.451 -4.343 1.00 84.69 334 ARG A CA 1
ATOM 2438 C C . ARG A 1 334 ? 18.626 13.521 -3.136 1.00 84.69 334 ARG A C 1
ATOM 2440 O O . ARG A 1 334 ? 19.051 13.957 -2.072 1.00 84.69 334 ARG A O 1
ATOM 2447 N N . ALA A 1 335 ? 18.205 12.269 -3.291 1.00 77.25 335 ALA A N 1
ATOM 2448 C CA . ALA A 1 335 ? 18.22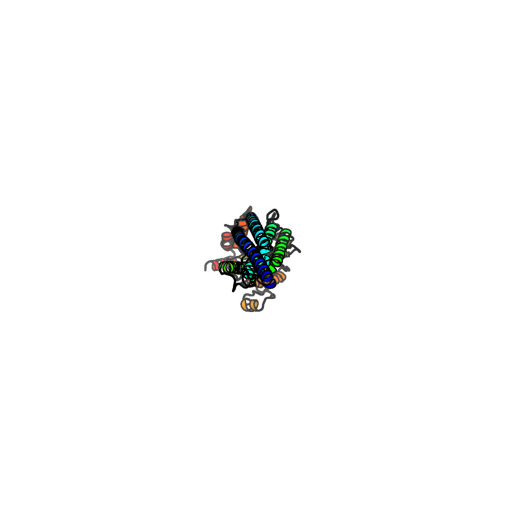4 11.280 -2.221 1.00 77.25 335 ALA A CA 1
ATOM 2449 C C . ALA A 1 335 ? 19.584 10.577 -2.087 1.00 77.25 335 ALA A C 1
ATOM 2451 O O . ALA A 1 335 ? 20.004 10.277 -0.972 1.00 77.25 335 ALA A O 1
ATOM 2452 N N . THR A 1 336 ? 20.269 10.311 -3.202 1.00 78.19 336 THR A N 1
ATOM 2453 C CA . THR A 1 336 ? 21.510 9.519 -3.230 1.00 78.19 336 THR A CA 1
ATOM 2454 C C . THR A 1 336 ? 22.784 10.359 -3.253 1.00 78.19 336 THR A C 1
ATOM 2456 O O . THR A 1 336 ? 23.858 9.833 -2.976 1.00 78.19 336 THR A O 1
ATOM 2459 N N . GLY A 1 337 ? 22.683 11.645 -3.589 1.00 84.06 337 GLY A N 1
ATOM 2460 C CA . GLY A 1 337 ? 23.820 12.501 -3.919 1.00 84.06 337 GLY A CA 1
ATOM 2461 C C . GLY A 1 337 ? 24.140 12.520 -5.425 1.00 84.06 337 GLY A C 1
ATOM 2462 O O . GLY A 1 337 ? 23.529 11.771 -6.196 1.00 84.06 337 GLY A O 1
ATOM 2463 N N . PRO A 1 338 ? 25.071 13.395 -5.857 1.00 87.38 338 PRO A N 1
ATOM 2464 C CA . PRO A 1 338 ? 25.463 13.550 -7.260 1.00 87.38 338 PRO A CA 1
ATOM 2465 C C . PRO A 1 338 ? 26.043 12.270 -7.870 1.00 87.38 338 PRO A C 1
ATOM 2467 O O . PRO A 1 338 ? 26.697 11.482 -7.187 1.00 87.38 338 PRO A O 1
ATOM 2470 N N . ALA A 1 339 ? 25.855 12.092 -9.177 1.00 83.44 339 ALA A N 1
ATOM 2471 C CA . ALA A 1 339 ? 26.475 11.002 -9.924 1.00 83.44 339 ALA A CA 1
ATOM 2472 C C . ALA A 1 339 ? 27.818 11.440 -10.522 1.00 83.44 339 ALA A C 1
ATOM 2474 O O . ALA A 1 339 ? 27.910 12.509 -11.123 1.00 83.44 339 ALA A O 1
ATOM 2475 N N . THR A 1 340 ? 28.847 10.601 -10.416 1.00 84.75 340 THR A N 1
ATOM 2476 C CA . THR A 1 340 ? 30.131 10.825 -11.095 1.00 84.75 340 THR A CA 1
ATOM 2477 C C . THR A 1 340 ? 30.053 10.368 -12.550 1.00 84.75 340 THR A C 1
ATOM 2479 O O . THR A 1 340 ? 29.593 9.267 -12.851 1.00 84.75 340 THR A O 1
ATOM 2482 N N . LEU A 1 341 ? 30.516 11.215 -13.461 1.00 81.69 341 LEU A N 1
ATOM 2483 C CA . LEU A 1 341 ? 30.540 10.983 -14.898 1.00 81.69 341 LEU A CA 1
ATOM 2484 C C . LEU A 1 341 ? 31.881 10.371 -15.341 1.00 81.69 341 LEU A C 1
ATOM 2486 O O . LEU A 1 341 ? 32.886 10.515 -14.641 1.00 81.69 341 LEU A O 1
ATOM 2490 N N . PRO A 1 342 ? 31.943 9.709 -16.515 1.00 76.12 342 PRO A N 1
ATOM 2491 C CA . PRO A 1 342 ? 33.176 9.083 -17.010 1.00 76.12 342 PRO A CA 1
ATOM 2492 C C . PRO A 1 342 ? 34.351 10.047 -17.225 1.00 76.12 342 PRO A C 1
ATOM 2494 O O . PRO A 1 342 ? 35.505 9.630 -17.180 1.00 76.12 342 PRO A O 1
ATOM 2497 N N . ASP A 1 343 ? 34.066 11.328 -17.462 1.00 82.62 343 ASP A N 1
ATOM 2498 C CA . ASP A 1 343 ? 35.053 12.404 -17.598 1.00 82.62 343 ASP A CA 1
ATOM 2499 C C . ASP A 1 343 ? 35.544 12.952 -16.243 1.00 82.62 343 ASP A C 1
ATOM 2501 O O . ASP A 1 343 ? 36.360 13.873 -16.204 1.00 82.62 343 ASP A O 1
ATOM 2505 N N . GLY A 1 344 ? 35.071 12.380 -15.131 1.00 83.38 344 GLY A N 1
ATOM 2506 C CA . GLY A 1 344 ? 35.364 12.823 -13.770 1.00 83.38 344 GLY A CA 1
ATOM 2507 C C . GLY A 1 344 ? 34.517 14.009 -13.306 1.00 83.38 344 GLY A C 1
ATOM 2508 O O . GLY A 1 344 ? 34.709 14.471 -12.183 1.00 83.38 344 GLY A O 1
ATOM 2509 N N . GLY A 1 345 ? 33.591 14.505 -14.135 1.00 85.69 345 GLY A N 1
ATOM 2510 C CA . GLY A 1 345 ? 32.619 15.516 -13.733 1.00 85.69 345 GLY A CA 1
ATOM 2511 C C . GLY A 1 345 ? 31.546 14.950 -12.801 1.00 85.69 345 GLY A C 1
ATOM 2512 O O . GLY A 1 345 ? 31.362 13.740 -12.699 1.00 85.69 345 GLY A O 1
ATOM 2513 N N . GLU A 1 346 ? 30.794 15.828 -12.145 1.00 88.50 346 GLU A N 1
ATOM 2514 C CA . GLU A 1 346 ? 29.624 15.442 -11.354 1.00 88.50 346 GLU A CA 1
ATOM 2515 C C . GLU A 1 346 ? 28.339 15.899 -12.048 1.00 88.50 346 GLU A C 1
ATOM 2517 O O . GLU A 1 346 ? 28.293 16.934 -12.717 1.00 88.50 346 GLU A O 1
ATOM 2522 N N . LEU A 1 347 ? 27.285 15.103 -11.902 1.00 83.69 347 LEU A N 1
ATOM 2523 C CA . LEU A 1 347 ? 25.928 15.434 -12.302 1.00 83.69 347 LEU A CA 1
ATOM 2524 C C . LEU A 1 347 ? 25.072 15.513 -11.040 1.00 83.69 347 LEU A C 1
ATOM 2526 O O . LEU A 1 347 ? 24.702 14.489 -10.462 1.00 83.69 347 LEU A O 1
ATOM 2530 N N . GLY A 1 348 ? 24.795 16.738 -10.598 1.00 86.31 348 GLY A N 1
ATOM 2531 C CA . GLY A 1 348 ? 23.896 17.012 -9.484 1.00 86.31 348 GLY A CA 1
ATOM 2532 C C . GLY A 1 348 ? 22.434 17.069 -9.923 1.00 86.31 348 GLY A C 1
ATOM 2533 O O . GLY A 1 348 ? 22.120 17.267 -11.096 1.00 86.31 348 GLY A O 1
ATOM 2534 N N . ALA A 1 349 ? 21.518 16.942 -8.962 1.00 82.75 349 ALA A N 1
ATOM 2535 C CA . ALA A 1 349 ? 20.081 17.013 -9.224 1.00 82.75 349 ALA A CA 1
ATOM 2536 C C . ALA A 1 349 ? 19.631 18.333 -9.875 1.00 82.75 349 ALA A C 1
ATOM 2538 O O . ALA A 1 349 ? 18.726 18.326 -10.707 1.00 82.75 349 ALA A O 1
ATOM 2539 N N . GLU A 1 350 ? 20.280 19.443 -9.516 1.00 82.38 350 GLU A N 1
ATOM 2540 C CA . GLU A 1 350 ? 19.986 20.779 -10.050 1.00 82.38 350 GLU A CA 1
ATOM 2541 C C . GLU A 1 350 ? 20.442 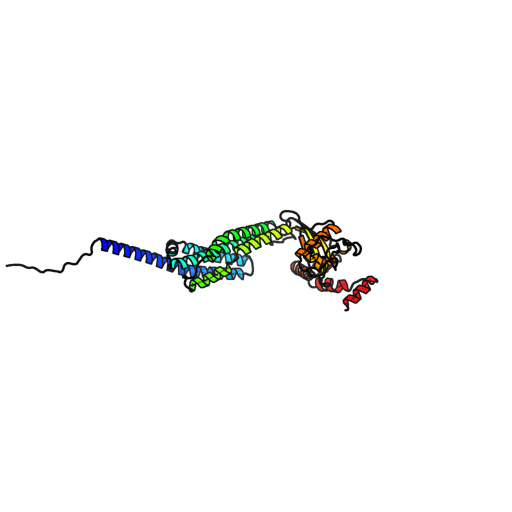20.932 -11.515 1.00 82.38 350 GLU A C 1
ATOM 2543 O O . GLU A 1 350 ? 19.860 21.700 -12.280 1.00 82.38 350 GLU A O 1
ATOM 2548 N N . ASP A 1 351 ? 21.445 20.150 -11.930 1.00 77.69 351 ASP A N 1
ATOM 2549 C CA . ASP A 1 351 ? 22.055 20.217 -13.262 1.00 77.69 351 ASP A CA 1
ATOM 2550 C C . ASP A 1 351 ? 21.408 19.245 -14.259 1.00 77.69 351 ASP A C 1
ATOM 2552 O O . ASP A 1 351 ? 21.490 19.446 -15.472 1.00 77.69 351 ASP A O 1
ATOM 2556 N N . VAL A 1 352 ? 20.742 18.195 -13.764 1.00 77.88 352 VAL A N 1
ATOM 2557 C CA . VAL A 1 352 ? 20.114 17.146 -14.584 1.00 77.88 352 VAL A CA 1
ATOM 2558 C C . VAL A 1 352 ? 19.098 17.713 -15.569 1.00 77.88 352 VAL A C 1
ATOM 2560 O O . VAL A 1 352 ? 19.153 17.408 -16.759 1.00 77.88 352 VAL A O 1
ATOM 2563 N N . ILE A 1 353 ? 18.189 18.561 -15.093 1.00 74.75 353 ILE A N 1
ATOM 2564 C CA . ILE A 1 353 ? 17.127 19.146 -15.915 1.00 74.75 353 ILE A CA 1
ATOM 2565 C C . ILE A 1 353 ? 17.696 20.025 -17.039 1.00 74.75 353 ILE A C 1
ATOM 2567 O O . ILE A 1 353 ? 17.428 19.723 -18.204 1.00 74.75 353 ILE A O 1
ATOM 2571 N N . PRO A 1 354 ? 18.495 21.075 -16.764 1.00 69.38 354 PRO A N 1
ATOM 2572 C CA . PRO A 1 354 ? 19.018 21.926 -17.829 1.00 69.38 354 PRO A CA 1
ATOM 2573 C C . PRO A 1 354 ? 19.939 21.159 -18.787 1.00 69.38 354 PRO A C 1
ATOM 2575 O O . PRO A 1 354 ? 19.900 21.400 -19.994 1.00 69.38 354 PRO A O 1
ATOM 2578 N N . ARG A 1 355 ? 20.721 20.191 -18.298 1.00 70.88 355 ARG A N 1
ATOM 2579 C CA . ARG A 1 355 ? 21.672 19.458 -19.141 1.00 70.88 355 ARG A CA 1
ATOM 2580 C C . ARG A 1 355 ? 20.995 18.432 -20.052 1.00 70.88 355 ARG A C 1
ATOM 2582 O O . ARG A 1 355 ? 21.341 18.370 -21.230 1.00 70.88 355 ARG A O 1
ATOM 2589 N N . LEU A 1 356 ? 20.022 17.671 -19.542 1.00 69.88 356 LEU A N 1
ATOM 2590 C CA . LEU A 1 356 ? 19.348 16.610 -20.304 1.00 69.88 356 LEU A CA 1
ATOM 2591 C C . LEU A 1 356 ? 18.160 17.111 -21.138 1.00 69.88 356 LEU A C 1
ATOM 2593 O O . LEU A 1 356 ? 17.911 16.558 -22.206 1.00 69.88 356 LEU A O 1
ATOM 2597 N N . LEU A 1 357 ? 17.447 18.155 -20.695 1.00 66.56 357 LEU A N 1
ATOM 2598 C CA . LEU A 1 357 ? 16.271 18.677 -21.411 1.00 66.56 357 LEU A CA 1
ATOM 2599 C C . LEU A 1 357 ? 16.569 19.875 -22.325 1.00 66.56 357 LEU A C 1
ATOM 2601 O O . LEU A 1 357 ? 15.748 20.174 -23.188 1.00 66.56 357 LEU A O 1
ATOM 2605 N N . SER A 1 358 ? 17.700 20.574 -22.156 1.00 55.34 358 SER A N 1
ATOM 2606 C CA . SER A 1 358 ? 18.018 21.793 -22.924 1.00 55.34 358 SER A CA 1
ATOM 2607 C C . SER A 1 358 ? 19.367 21.711 -23.648 1.00 55.34 358 SER A C 1
ATOM 2609 O O . SER A 1 358 ? 19.415 21.786 -24.878 1.00 55.34 358 SER A O 1
ATOM 2611 N N . THR A 1 359 ? 20.474 21.491 -22.931 1.00 51.47 359 THR A N 1
ATOM 2612 C CA . THR A 1 359 ? 21.825 21.565 -23.525 1.00 51.47 359 THR A CA 1
ATOM 2613 C C . THR A 1 359 ? 22.126 20.408 -24.482 1.00 51.47 359 THR A C 1
ATOM 2615 O O . THR A 1 359 ? 22.677 20.639 -25.557 1.00 51.47 359 THR A O 1
ATOM 2618 N N . ALA A 1 360 ? 21.680 19.186 -24.171 1.00 51.88 360 ALA A N 1
ATOM 2619 C CA . ALA A 1 360 ? 21.860 18.017 -25.042 1.00 51.88 360 ALA A CA 1
ATOM 2620 C C . ALA A 1 360 ? 21.192 18.160 -26.429 1.00 51.88 360 ALA A C 1
ATOM 2622 O O . ALA A 1 360 ? 21.635 17.542 -27.393 1.00 51.88 360 ALA A O 1
ATOM 2623 N N . TYR A 1 361 ? 20.156 19.000 -26.556 1.00 47.59 361 TYR A N 1
ATOM 2624 C CA . TYR A 1 361 ? 19.513 19.314 -27.842 1.00 47.59 361 TYR A CA 1
ATOM 2625 C C . TYR A 1 361 ? 20.135 20.527 -28.545 1.00 47.59 361 TYR A C 1
ATOM 2627 O O . TYR A 1 361 ? 19.982 20.681 -29.758 1.00 47.59 361 TYR A O 1
ATOM 2635 N N . ALA A 1 362 ? 20.842 21.390 -27.811 1.00 42.09 362 ALA A N 1
ATOM 2636 C CA . ALA A 1 362 ? 21.584 22.508 -28.386 1.00 42.09 362 ALA A CA 1
ATOM 2637 C C . ALA A 1 362 ? 22.919 22.049 -29.005 1.00 42.09 362 ALA A C 1
ATOM 2639 O O . ALA A 1 362 ? 23.330 22.565 -30.048 1.00 42.09 362 ALA A O 1
ATOM 2640 N N . GLU A 1 363 ? 23.559 21.040 -28.411 1.00 44.72 363 GLU A N 1
ATOM 2641 C CA . GLU A 1 363 ? 24.841 20.468 -28.839 1.00 44.72 363 GLU A CA 1
ATOM 2642 C C . GLU A 1 363 ? 24.675 19.337 -29.872 1.00 44.72 363 GLU A C 1
ATOM 2644 O O . GLU A 1 363 ? 25.239 18.256 -29.748 1.00 44.72 363 GLU A O 1
ATOM 2649 N N . VAL A 1 364 ? 23.901 19.574 -30.935 1.00 41.97 364 VAL A N 1
ATOM 2650 C CA . VAL A 1 364 ? 23.918 18.686 -32.112 1.00 41.97 364 VAL A CA 1
ATOM 2651 C C . VAL A 1 364 ? 25.126 19.057 -32.989 1.00 41.97 364 VAL A C 1
ATOM 2653 O O . VAL A 1 364 ? 25.262 20.248 -33.311 1.00 41.97 364 VAL A O 1
ATOM 2656 N N . PRO A 1 365 ? 25.994 18.099 -33.386 1.00 42.16 365 PRO A N 1
ATOM 2657 C CA . PRO A 1 365 ? 27.121 18.363 -34.278 1.00 42.16 365 PRO A CA 1
ATOM 2658 C C . PRO A 1 365 ? 26.649 18.894 -35.637 1.00 42.16 365 PRO A C 1
ATOM 2660 O O . PRO A 1 365 ? 25.590 18.506 -36.135 1.00 42.16 365 PRO A O 1
ATOM 2663 N N . ASP A 1 366 ? 27.451 19.785 -36.228 1.00 41.41 366 ASP A N 1
ATOM 2664 C CA . ASP A 1 366 ? 27.181 20.481 -37.494 1.00 41.41 366 ASP A CA 1
ATOM 2665 C C . ASP A 1 366 ? 27.243 19.488 -38.673 1.00 41.41 366 ASP A C 1
ATOM 2667 O O . ASP A 1 366 ? 28.241 19.333 -39.370 1.00 41.41 366 ASP A O 1
ATOM 2671 N N . THR A 1 367 ? 26.166 18.729 -38.826 1.00 51.72 367 THR A N 1
ATOM 2672 C CA . THR A 1 367 ? 25.894 17.805 -39.929 1.00 51.72 367 THR A CA 1
ATOM 2673 C C . THR A 1 367 ? 24.547 18.188 -40.537 1.00 51.72 367 THR A C 1
ATOM 2675 O O . THR A 1 367 ? 23.704 18.775 -39.852 1.00 51.72 367 THR A O 1
ATOM 2678 N N . ASP A 1 368 ? 24.322 17.871 -41.814 1.00 45.34 368 ASP A N 1
ATOM 2679 C CA . ASP A 1 368 ? 23.108 18.284 -42.539 1.00 45.34 368 ASP A CA 1
ATOM 2680 C C . ASP A 1 368 ? 21.805 17.788 -41.863 1.00 45.34 368 ASP A C 1
ATOM 2682 O O . ASP A 1 368 ? 20.784 18.477 -41.894 1.00 45.34 368 ASP A O 1
ATOM 2686 N N . GLU A 1 369 ? 21.842 16.655 -41.147 1.00 45.78 369 GLU A N 1
ATOM 2687 C CA . GLU A 1 369 ? 20.729 16.164 -40.311 1.00 45.78 369 GLU A CA 1
ATOM 2688 C C . GLU A 1 369 ? 20.504 16.999 -39.033 1.00 45.78 369 GLU A C 1
ATOM 2690 O O . GLU A 1 369 ? 19.370 17.146 -38.563 1.00 45.78 369 GLU A O 1
ATOM 2695 N N . GLY A 1 370 ? 21.560 17.597 -38.477 1.00 39.75 370 GLY A N 1
ATOM 2696 C CA . GLY A 1 370 ? 21.496 18.449 -37.289 1.00 39.75 370 GLY A CA 1
ATOM 2697 C C . GLY A 1 370 ? 20.868 19.821 -37.542 1.00 39.75 370 GLY A C 1
ATOM 2698 O O . GLY A 1 370 ? 20.202 20.374 -36.660 1.00 39.75 370 GLY A O 1
ATOM 2699 N N . GLN A 1 371 ? 20.988 20.353 -38.762 1.00 37.59 371 GLN A N 1
ATOM 2700 C CA . GLN A 1 371 ? 20.370 21.631 -39.136 1.00 37.59 371 GLN A CA 1
ATOM 2701 C C . GLN A 1 371 ? 18.838 21.547 -39.227 1.00 37.59 371 GLN A C 1
ATOM 2703 O O . GLN A 1 371 ? 18.152 22.499 -38.843 1.00 37.59 371 GLN A O 1
ATOM 2708 N N . GLY A 1 372 ? 18.288 20.395 -39.632 1.00 43.06 372 GLY A N 1
ATOM 2709 C CA . GLY A 1 372 ? 16.839 20.165 -39.660 1.00 43.06 372 GLY A CA 1
ATOM 2710 C C . GLY A 1 372 ? 16.201 20.170 -38.266 1.00 43.06 372 GLY A C 1
ATOM 2711 O O . GLY A 1 372 ? 15.128 20.739 -38.068 1.00 43.06 372 GLY A O 1
ATOM 2712 N N . ARG A 1 373 ? 16.892 19.615 -37.261 1.00 41.94 373 ARG A N 1
ATOM 2713 C CA . ARG A 1 373 ? 16.416 19.580 -35.865 1.00 41.94 373 ARG A CA 1
ATOM 2714 C C . ARG A 1 373 ? 16.491 20.943 -35.165 1.00 41.94 373 ARG A C 1
ATOM 2716 O O . ARG A 1 373 ? 15.604 21.261 -34.376 1.00 41.94 373 ARG A O 1
ATOM 2723 N N . ARG A 1 374 ? 17.470 21.797 -35.505 1.00 39.75 374 ARG A N 1
ATOM 2724 C CA . ARG A 1 374 ? 17.576 23.173 -34.965 1.00 39.75 374 ARG A CA 1
ATOM 2725 C C . ARG A 1 374 ? 16.441 24.103 -35.404 1.00 39.75 374 ARG A C 1
ATOM 2727 O O . ARG A 1 374 ? 16.127 25.042 -34.676 1.00 39.75 374 ARG A O 1
ATOM 2734 N N . GLN A 1 375 ? 15.826 23.871 -36.565 1.00 38.16 375 GLN A N 1
ATOM 2735 C CA . GLN A 1 375 ? 14.695 24.691 -37.019 1.00 38.16 375 GLN A CA 1
ATOM 2736 C C . GLN A 1 375 ? 13.390 24.382 -36.277 1.00 38.16 375 GLN A C 1
ATOM 2738 O O . GLN A 1 375 ? 12.580 25.287 -36.096 1.00 38.16 375 GLN A O 1
ATOM 2743 N N . ILE A 1 376 ? 13.201 23.152 -35.793 1.00 43.81 376 ILE A N 1
ATOM 2744 C CA . ILE A 1 376 ? 11.975 22.751 -35.083 1.00 43.81 376 ILE A CA 1
ATOM 2745 C C . ILE A 1 376 ? 11.954 23.309 -33.648 1.00 43.81 376 ILE A C 1
ATOM 2747 O O . ILE A 1 376 ? 10.899 23.680 -33.155 1.00 43.81 376 ILE A O 1
ATOM 2751 N N . GLY A 1 377 ? 13.115 23.464 -33.002 1.00 33.28 377 GLY A N 1
ATOM 2752 C CA . GLY A 1 377 ? 13.229 24.041 -31.652 1.00 33.28 377 GLY A CA 1
ATOM 2753 C C . GLY A 1 377 ? 13.143 25.574 -31.564 1.00 33.28 377 GLY A C 1
ATOM 2754 O O . GLY A 1 377 ? 13.369 26.130 -30.492 1.00 33.28 377 GLY A O 1
ATOM 2755 N N . ARG A 1 378 ? 12.877 26.278 -32.673 1.00 33.81 378 ARG A N 1
ATOM 2756 C CA . ARG A 1 378 ? 12.713 27.748 -32.716 1.00 33.81 378 ARG A CA 1
ATOM 2757 C C . ARG A 1 378 ? 11.311 28.208 -33.143 1.00 33.81 378 ARG A C 1
ATOM 2759 O O . ARG A 1 378 ? 11.132 29.411 -33.335 1.00 33.81 378 ARG A O 1
ATOM 2766 N N . ALA A 1 379 ? 10.359 27.289 -33.306 1.00 32.34 379 ALA A N 1
A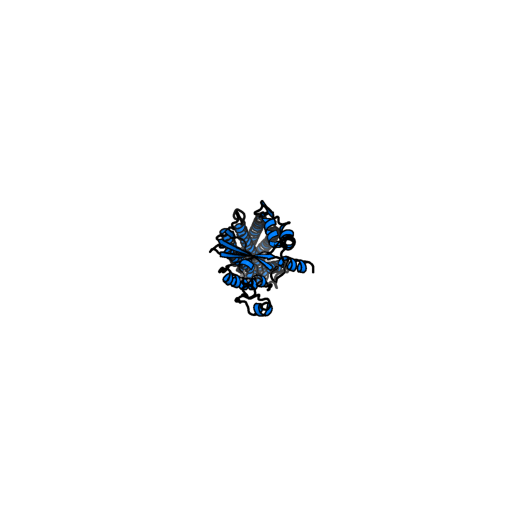TOM 2767 C CA . ALA A 1 379 ? 8.967 27.599 -33.636 1.00 32.34 379 ALA A CA 1
ATOM 2768 C C . ALA A 1 379 ? 8.073 27.567 -32.393 1.00 32.34 379 ALA A C 1
ATOM 2770 O O . ALA A 1 379 ? 8.190 26.589 -31.621 1.00 32.34 379 ALA A O 1
#

Sequence (379 aa):
MSTSCSGGPSGATLPPMRRALVLTLRVTAVLALVVAVWTAVAMVTVRDELARARDALEAARDASSTADAQVRLTDAESELRVATGRLDQPGPAVAARLPVVGRTVAAVRRTATAALSVTEGGRRVLSAVDGGGPLLADGRVDTERLLAVQQELERAAARTEGPVAALLDQPLGLVPGLVADPVRGAQRELDGMPDDLASAAAGLRGVRDVLGAERAQTLLILLENNAELRGTGGIVTVFARATVRDGELDVRAFEDVEDVADSPSQARTVPAPADYRALYGRFKADTTLWRNTNMAADVPTSSRVLAEVAARTTGVRPDAILWLDVPAIAAVLRATGPATLPDGGELGAEDVIPRLLSTAYAEVPDTDEGQGRRQIGRA

Foldseek 3Di:
DYDDDDDDDDDDDDDPVVVVVVVVVVVVVVVLVVLVVLLVVLVVLLVVLQVLLVVLCVQLVVDPDLVSNLVSLVSSLVSLVSSLVSCPPPSNVVLLPDPQSVLLSQLSNLLSQLSNLLSVLSNQLSCLCPVPDHCADPQFGQLVSLVSNLVSLLVSLVSNVVSLVSLLPRDCPNPDPVRSVVSVVSNVVCVCVSVVSNVVSVVSVVVSVCLALPHKFKEKEWEFFQLDDALQRHFTFKIWIWIHHNRHIRTDDIDGLVVQADDPVGWAFFDADPVCCVVQVVVVLRTLRRRRLRNHNPPVRSVVSNLRSCCVRVVDRGPYYHYAYQLNVLVVCVVVPWDQDPVRDTHHSVNSCCVRRPVVLVPDPPDPVNVVSVVVVVD

Radius of gyration: 35.82 Å; chains: 1; bounding box: 98×44×138 Å

pLDDT: mean 84.25, std 15.29, range [32.34, 98.0]

Secondary structure (DSSP, 8-state):
-------PPP-----HHHHHHHHHHHHHHHHHHHHHHHHHHHHHHHHHHHHHHHHHHHHHHS-SSHHHHHHHHHHHHHHHHHHHHHHTSHHHHHHTTSTTHHHHHHHHHHHHHHHHHHHHHHHHHHHHHTSSS-SEETTEE-HHHHHHHHHHHHHHHHHHHHHHHHHHT---TTS-HHHHHHHHHHHHHHTTHHHHHHHHHHHHHHHHHHTTSSS-EEEEEEEEETTS--TTSSEEEEEEEEEEETTEEEEEEEEEGGGTSPPTTTPPB----HHHHHHHGGGTTTBS-GGGTT-SS-HHHHHHHHHHHHHHHTS---SEEEEEEHHHHHHHHHHH-PEEPTTS-EE-HHHHHHIIIIIHHH---SSHHHHHHHHHTT-